Protein AF-A0A1V5ZPF4-F1 (afdb_monomer)

Mean predicted aligned error: 5.78 Å

InterPro domains:
  IPR002201 Glycosyl transferase, family 9 [PF01075] (219-352)
  IPR051199 Lipopolysaccharide/Lipooligosaccharide Heptosyltransferase [PTHR30160] (203-412)

Sequence (414 aa):
MGFINPGMEILKLPSLSQIRDFGLSIKNIKIVDTIDELRNIPPNIIIAESIKNFEFVVDYVEKVFLKKHGKYIMALGLYNQLRNNGKNLLLKPAQVKFKNIYKPYTGQDLDNKSLLVFRTGGIGDLLFIQPNLIYLKNKYPTCKIIFGCAKRYQSMVNQWDCVDEIISWPFQLNKMIEIDYHAIFEGVIERSAESKKVNAYHLFTRWLGLNLEDKYLIPKQSAEEISLSECSRVLKTLGLKENEFILLQPRASSQVRTPNFETVWKKIISDLMKDNIDVAIIDSPHASPQIKKYIEKYFPNDRVFNLSEYSKDLSFMISFAKLSGMCLSTDSSLIHIGASLEKKIFGIYGPFPGNIRLDTYPNCDWVDAKLHCGPCFLHGHKECFNATSKGYSKCYDYLDFELTHEKIKKLFEK

Organism: NCBI:txid1852826

Secondary structure (DSSP, 8-state):
--EE--S-----PPPHHHHHHTT--GGGGS-BSSHHHHHTS--SEEEEEESS-EEEEETTTEEEEE-TT-EEEEEHHHHHHHSEETTEE-EEE-SS-GGGT--B-SS---TT-EEEEE-S--HHHHHHHHHHHHHHHHH-TT-EEEEEE-GGGHHHHTT-TT-SEEEESSEEHHHHHH-SEEEE-TTTTTTBGGGGTS-HHHHHHHHTT----GGG--------HHHHHHHHHHHHHHTPPTTSEEEEE---SSGGGPPPIIIIIHHHHHHHHHTT-EEEE---GGGHHHHHHHHHHH--STTEEEGGGT--SHHHHHHHHHHSSEEEEESSHHHHHHHHTT-EEEEEESSS-SHHHHTT-TTEEEEE---TT------TTPPPTT-SSTT--GGGGG--HHHHHHHHHHHHH-

Structure (mmCIF, N/CA/C/O backbone):
data_AF-A0A1V5ZPF4-F1
#
_entry.id   AF-A0A1V5ZPF4-F1
#
loop_
_atom_site.group_PDB
_atom_site.id
_atom_site.type_symbol
_atom_site.label_atom_id
_atom_site.label_alt_id
_atom_site.label_comp_id
_atom_site.label_asym_id
_atom_site.label_entity_id
_atom_site.label_seq_id
_atom_site.pdbx_PDB_ins_code
_atom_site.Cartn_x
_atom_site.Cartn_y
_atom_site.Cartn_z
_atom_site.occupancy
_atom_site.B_iso_or_equiv
_atom_site.auth_seq_id
_atom_site.auth_comp_id
_atom_site.auth_asym_id
_atom_site.auth_atom_id
_atom_site.pdbx_PDB_model_num
ATOM 1 N N . MET A 1 1 ? 26.172 15.271 0.382 1.00 32.88 1 MET A N 1
ATOM 2 C CA . MET A 1 1 ? 25.206 14.160 0.244 1.00 32.88 1 MET A CA 1
ATOM 3 C C . MET A 1 1 ? 23.840 14.768 -0.009 1.00 32.88 1 MET A C 1
ATOM 5 O O . MET A 1 1 ? 23.430 15.610 0.777 1.00 32.88 1 MET A O 1
ATOM 9 N N . GLY A 1 2 ? 23.197 14.441 -1.131 1.00 37.44 2 GLY A N 1
ATOM 10 C CA . GLY A 1 2 ? 21.823 14.870 -1.402 1.00 37.44 2 GLY A CA 1
ATOM 11 C C . GLY A 1 2 ? 20.845 13.876 -0.781 1.00 37.44 2 GLY A C 1
ATOM 12 O O . GLY A 1 2 ? 20.992 12.673 -0.990 1.00 37.44 2 GLY A O 1
ATOM 13 N N . PHE A 1 3 ? 19.886 14.369 -0.002 1.00 33.19 3 PHE A N 1
ATOM 14 C CA . PHE A 1 3 ? 18.742 13.582 0.452 1.00 33.19 3 PHE A CA 1
ATOM 15 C C . PHE A 1 3 ? 17.679 13.616 -0.640 1.00 33.19 3 PHE A C 1
ATOM 17 O O . PHE A 1 3 ? 17.374 14.695 -1.148 1.00 33.19 3 PHE A O 1
ATOM 24 N N . ILE A 1 4 ? 17.132 12.462 -1.016 1.00 42.28 4 ILE A N 1
ATOM 25 C CA . ILE A 1 4 ? 16.080 12.385 -2.029 1.00 42.28 4 ILE A CA 1
ATOM 26 C C . ILE A 1 4 ? 14.867 11.726 -1.403 1.00 42.28 4 ILE A C 1
ATOM 28 O O . ILE A 1 4 ? 14.968 10.649 -0.814 1.00 42.28 4 ILE A O 1
ATOM 32 N N . ASN A 1 5 ? 13.727 12.401 -1.531 1.00 37.53 5 ASN A N 1
ATOM 33 C CA . ASN A 1 5 ? 12.423 11.864 -1.191 1.00 37.53 5 ASN A CA 1
ATOM 34 C C . ASN A 1 5 ? 11.795 11.278 -2.473 1.00 37.53 5 ASN A C 1
ATOM 36 O O . ASN A 1 5 ? 11.501 12.030 -3.401 1.00 37.53 5 ASN A O 1
ATOM 40 N N . PRO A 1 6 ? 11.612 9.953 -2.568 1.00 36.94 6 PRO A N 1
ATOM 41 C CA . PRO A 1 6 ? 10.933 9.281 -3.676 1.00 36.94 6 PRO A CA 1
ATOM 42 C C . PRO A 1 6 ? 9.410 9.393 -3.619 1.00 36.94 6 PRO A C 1
ATOM 44 O O . PRO A 1 6 ? 8.741 8.869 -4.509 1.00 36.94 6 PRO A O 1
ATOM 47 N N . GLY A 1 7 ? 8.834 10.047 -2.600 1.00 36.09 7 GLY A N 1
ATOM 48 C CA . GLY A 1 7 ? 7.449 10.494 -2.696 1.00 36.09 7 GLY A CA 1
ATOM 49 C C . GLY A 1 7 ? 7.337 11.329 -3.962 1.00 36.09 7 GLY A C 1
ATOM 50 O O . GLY A 1 7 ? 8.075 12.298 -4.081 1.00 36.09 7 GLY A O 1
ATOM 51 N N . MET A 1 8 ? 6.523 10.887 -4.931 1.00 36.34 8 MET A N 1
ATOM 52 C CA . MET A 1 8 ? 6.350 11.513 -6.245 1.00 36.34 8 MET A CA 1
ATOM 53 C C . MET A 1 8 ? 6.161 13.032 -6.104 1.00 36.34 8 MET A C 1
ATOM 55 O O . MET A 1 8 ? 5.038 13.539 -6.024 1.00 36.34 8 MET A O 1
ATOM 59 N N . GLU A 1 9 ? 7.268 13.773 -6.084 1.00 34.22 9 GLU A N 1
ATOM 60 C CA . GLU A 1 9 ? 7.285 15.186 -6.390 1.00 34.22 9 GLU A CA 1
ATOM 61 C C . GLU A 1 9 ? 6.692 15.296 -7.783 1.00 34.22 9 GLU A C 1
ATOM 63 O O . GLU A 1 9 ? 6.987 14.486 -8.669 1.00 34.22 9 GLU A O 1
ATOM 68 N N . ILE A 1 10 ? 5.809 16.274 -7.970 1.00 35.31 10 ILE A N 1
ATOM 69 C CA . ILE A 1 10 ? 5.289 16.606 -9.288 1.00 35.31 10 ILE A CA 1
ATOM 70 C C . ILE A 1 10 ? 6.510 16.800 -10.177 1.00 35.31 10 ILE A C 1
ATOM 72 O O . ILE A 1 10 ? 7.249 17.774 -10.029 1.00 35.31 10 ILE A O 1
ATOM 76 N N . LEU A 1 11 ? 6.729 15.822 -11.055 1.00 42.22 11 LEU A N 1
ATOM 77 C CA . LEU A 1 11 ? 7.770 15.821 -12.059 1.00 42.22 11 LEU A CA 1
ATOM 78 C C . LEU A 1 11 ? 7.786 17.207 -12.701 1.00 42.22 11 LEU A C 1
ATOM 80 O O . LEU A 1 11 ? 6.878 17.545 -13.464 1.00 42.22 11 LEU A O 1
ATOM 84 N N . LYS A 1 12 ? 8.834 18.003 -12.451 1.00 41.28 12 LYS A N 1
ATOM 85 C CA . LYS A 1 12 ? 9.257 18.950 -13.479 1.00 41.28 12 LYS A CA 1
ATOM 86 C C . LYS A 1 12 ? 9.585 18.074 -14.675 1.00 41.28 12 LYS A C 1
ATOM 88 O O . LYS A 1 12 ? 10.602 17.378 -14.679 1.00 41.28 12 LYS A O 1
ATOM 93 N N . LEU A 1 13 ? 8.651 18.023 -15.623 1.00 50.34 13 LEU A N 1
ATOM 94 C CA . LEU A 1 13 ? 8.821 17.265 -16.849 1.00 50.34 13 LEU A CA 1
ATOM 95 C C . LEU A 1 13 ? 10.164 17.688 -17.460 1.00 50.34 13 LEU A C 1
ATOM 97 O O . LEU A 1 13 ? 10.446 18.891 -17.512 1.00 50.34 13 LEU A O 1
ATOM 101 N N . PRO A 1 14 ? 11.019 16.733 -17.867 1.00 53.81 14 PRO A N 1
ATOM 102 C CA . PRO A 1 14 ? 12.260 17.086 -18.532 1.00 53.81 14 PRO A CA 1
ATOM 103 C C . PRO A 1 14 ? 11.947 17.939 -19.766 1.00 53.81 14 PRO A C 1
ATOM 105 O O . PRO A 1 14 ? 10.860 17.840 -20.342 1.00 53.81 14 PRO A O 1
ATOM 108 N N . SER A 1 15 ? 12.889 18.786 -20.183 1.00 56.62 15 SER A N 1
ATOM 109 C CA . SER A 1 15 ? 12.700 19.570 -21.404 1.00 56.62 15 SER A CA 1
ATOM 110 C C . SER A 1 15 ? 12.438 18.643 -22.598 1.00 56.62 15 SER A C 1
ATOM 112 O O . SER A 1 15 ? 12.844 17.479 -22.621 1.00 56.62 15 SER A O 1
ATOM 114 N N . LEU A 1 16 ? 11.774 19.164 -23.630 1.00 55.38 16 LEU A N 1
ATOM 115 C CA . LEU A 1 16 ? 11.420 18.381 -24.818 1.00 55.38 16 LEU A CA 1
ATOM 116 C C . LEU A 1 16 ? 12.629 17.741 -25.512 1.00 55.38 16 LEU A C 1
ATOM 118 O O . LEU A 1 16 ? 12.504 16.651 -26.066 1.00 55.38 16 LEU A O 1
ATOM 122 N N . SER A 1 17 ? 13.792 18.394 -25.457 1.00 57.31 17 SER A N 1
ATOM 123 C CA . SER A 1 17 ? 15.059 17.826 -25.926 1.00 57.31 17 SER A CA 1
ATOM 124 C C . SER A 1 17 ? 15.503 16.631 -25.076 1.00 57.31 17 SER A C 1
ATOM 126 O O . SER A 1 17 ? 15.815 15.582 -25.623 1.00 57.31 17 SER A O 1
ATOM 128 N N . GLN A 1 18 ? 15.416 16.738 -23.749 1.00 65.75 18 GLN A N 1
ATOM 129 C CA . GLN A 1 18 ? 15.860 15.710 -22.799 1.00 65.75 18 GLN A CA 1
ATOM 130 C C . GLN A 1 18 ? 15.049 14.412 -22.891 1.00 65.75 18 GLN A C 1
ATOM 132 O O . GLN A 1 18 ? 15.586 13.326 -22.705 1.00 65.75 18 GLN A O 1
ATOM 137 N N . ILE A 1 19 ? 13.751 14.502 -23.191 1.00 70.31 19 ILE A N 1
ATOM 138 C CA . ILE A 1 19 ? 12.887 13.324 -23.363 1.00 70.31 19 ILE A CA 1
ATOM 139 C C . ILE A 1 19 ? 13.292 12.542 -24.631 1.00 70.31 19 ILE A C 1
ATOM 141 O O . ILE A 1 19 ? 13.290 11.308 -24.632 1.00 70.31 19 ILE A O 1
ATOM 145 N N . ARG A 1 20 ? 13.705 13.243 -25.698 1.00 71.69 20 ARG A N 1
ATOM 146 C CA . ARG A 1 20 ? 14.120 12.619 -26.968 1.00 71.69 20 ARG A CA 1
ATOM 147 C C . ARG A 1 20 ? 15.411 11.818 -26.842 1.00 71.69 20 ARG A C 1
ATOM 149 O O . ARG A 1 20 ? 15.529 10.790 -27.509 1.00 71.69 20 ARG A O 1
ATOM 156 N N . ASP A 1 21 ? 16.328 12.226 -25.967 1.00 76.25 21 ASP A N 1
ATOM 157 C CA . ASP A 1 21 ? 17.600 11.520 -25.757 1.00 76.25 21 ASP A CA 1
ATOM 158 C C . ASP A 1 21 ? 17.391 10.096 -25.217 1.00 76.25 21 ASP A C 1
ATOM 160 O O . ASP A 1 21 ? 18.138 9.176 -25.546 1.00 76.25 21 ASP A O 1
ATOM 164 N N . PHE A 1 22 ? 16.302 9.872 -24.478 1.00 76.31 22 PHE A N 1
ATOM 165 C CA . PHE A 1 22 ? 15.875 8.543 -24.028 1.00 76.31 22 PHE A CA 1
ATOM 166 C C . PHE A 1 22 ? 15.063 7.761 -25.070 1.00 76.31 22 PHE A C 1
ATOM 168 O O . PHE A 1 22 ? 14.653 6.625 -24.828 1.00 76.31 22 PHE A O 1
ATOM 175 N N . GLY A 1 23 ? 14.810 8.351 -26.240 1.00 69.62 23 GLY A N 1
ATOM 176 C CA . GLY A 1 23 ? 13.906 7.801 -27.246 1.00 69.62 23 GLY A CA 1
ATOM 177 C C . GLY A 1 23 ? 12.429 7.888 -26.864 1.00 69.62 23 GLY A C 1
ATOM 178 O O . GLY A 1 23 ? 11.636 7.112 -27.399 1.00 69.62 23 GLY A O 1
ATOM 179 N N . LEU A 1 24 ? 12.073 8.799 -25.955 1.00 75.56 24 LEU A N 1
ATOM 180 C CA . LEU A 1 24 ? 10.700 9.091 -25.555 1.00 75.56 24 LEU A CA 1
ATOM 181 C C . LEU A 1 24 ? 10.166 10.321 -26.321 1.00 75.56 24 LEU A C 1
ATOM 183 O O . LEU A 1 24 ? 10.915 11.100 -26.915 1.00 75.56 24 LEU A O 1
ATOM 187 N N . SER A 1 25 ? 8.852 10.527 -26.281 1.00 70.38 25 SER A N 1
ATOM 188 C CA . SER A 1 25 ? 8.152 11.705 -26.809 1.00 70.38 25 SER A CA 1
ATOM 189 C C . SER A 1 25 ? 7.155 12.259 -25.785 1.00 70.38 25 SER A C 1
ATOM 191 O O . SER A 1 25 ? 6.787 11.571 -24.838 1.00 70.38 25 SER A O 1
ATOM 193 N N . ILE A 1 26 ? 6.651 13.482 -25.999 1.00 66.38 26 ILE A N 1
ATOM 194 C CA . ILE A 1 26 ? 5.609 14.093 -25.144 1.00 66.38 26 ILE A CA 1
ATOM 195 C C . ILE A 1 26 ? 4.373 13.198 -25.052 1.00 66.38 26 ILE A C 1
ATOM 197 O O . ILE A 1 26 ? 3.787 13.060 -23.981 1.00 66.38 26 ILE A O 1
ATOM 201 N N . LYS A 1 27 ? 3.984 12.568 -26.171 1.00 64.06 27 LYS A N 1
ATOM 202 C CA . LYS A 1 27 ? 2.855 11.630 -26.207 1.00 64.06 27 LYS A CA 1
ATOM 203 C C . LYS A 1 27 ? 3.066 10.475 -25.226 1.00 64.06 27 LYS A C 1
ATOM 205 O O . LYS A 1 27 ? 2.100 9.996 -24.652 1.00 64.06 27 LYS A O 1
ATOM 210 N N . ASN A 1 28 ? 4.319 10.091 -24.966 1.00 67.38 28 ASN A N 1
ATOM 211 C CA . ASN A 1 28 ? 4.641 8.999 -24.057 1.00 67.38 28 ASN A CA 1
ATOM 212 C C . ASN A 1 28 ? 4.529 9.347 -22.571 1.00 67.38 28 ASN A C 1
ATOM 214 O O . ASN A 1 28 ? 4.689 8.444 -21.763 1.00 67.38 28 ASN A O 1
ATOM 218 N N . ILE A 1 29 ? 4.248 10.603 -22.211 1.00 68.69 29 ILE A N 1
ATOM 219 C CA . ILE A 1 29 ? 4.127 11.047 -20.811 1.00 68.69 29 ILE A CA 1
ATOM 220 C C . ILE A 1 29 ? 2.688 11.486 -20.481 1.00 68.69 29 ILE A C 1
ATOM 222 O O . ILE A 1 29 ? 2.367 11.778 -19.332 1.00 68.69 29 ILE A O 1
ATOM 226 N N . LYS A 1 30 ? 1.788 11.512 -21.473 1.00 76.19 30 LYS A N 1
ATOM 227 C CA . LYS A 1 30 ? 0.388 11.891 -21.262 1.00 76.19 30 LYS A CA 1
ATOM 228 C C . LYS A 1 30 ? -0.380 10.824 -20.473 1.00 76.19 30 LYS A C 1
ATOM 230 O O . LYS A 1 30 ? -0.005 9.645 -20.464 1.00 76.19 30 LYS A O 1
ATOM 235 N N . ILE A 1 31 ? -1.444 11.293 -19.822 1.00 82.25 31 ILE A N 1
ATOM 236 C CA . ILE A 1 31 ? -2.543 10.461 -19.328 1.00 82.25 31 ILE A CA 1
ATOM 237 C C . ILE A 1 31 ? -3.305 9.954 -20.557 1.00 82.25 31 ILE A C 1
ATOM 239 O O . ILE A 1 31 ? -3.541 10.732 -21.484 1.00 82.25 31 ILE A O 1
ATOM 243 N N . VAL A 1 32 ? -3.630 8.668 -20.562 1.00 88.56 32 VAL A N 1
ATOM 244 C CA . VAL A 1 32 ? -4.447 7.986 -21.573 1.00 88.56 32 VAL A CA 1
ATOM 245 C C . VAL A 1 32 ? -5.807 7.620 -20.994 1.00 88.56 32 VAL A C 1
ATOM 247 O O . VAL A 1 32 ? -5.974 7.628 -19.770 1.00 88.56 32 VAL A O 1
ATOM 250 N N . ASP A 1 33 ? -6.769 7.290 -21.850 1.00 90.75 33 ASP A N 1
ATOM 251 C CA . ASP A 1 33 ? -8.116 6.965 -21.384 1.00 90.75 33 ASP A CA 1
ATOM 252 C C . ASP A 1 33 ? -8.175 5.554 -20.789 1.00 90.75 33 ASP A C 1
ATOM 254 O O . ASP A 1 33 ? -8.732 5.372 -19.704 1.00 90.75 33 ASP A O 1
ATOM 258 N N . THR A 1 34 ? -7.520 4.584 -21.435 1.00 93.06 34 THR A N 1
ATOM 259 C CA . THR A 1 34 ? -7.539 3.156 -21.066 1.00 93.06 34 THR A CA 1
ATOM 260 C C . THR A 1 34 ? -6.143 2.589 -20.806 1.00 93.06 34 THR A C 1
ATOM 262 O O . THR A 1 34 ? -5.134 3.110 -21.289 1.00 93.06 34 THR A O 1
ATOM 265 N N . ILE A 1 35 ? -6.047 1.495 -20.044 1.00 92.12 35 ILE A N 1
ATOM 266 C CA . ILE A 1 35 ? -4.755 0.800 -19.865 1.00 92.12 35 ILE A CA 1
ATOM 267 C C . ILE A 1 35 ? -4.247 0.137 -21.157 1.00 92.12 35 ILE A C 1
ATOM 269 O O . ILE A 1 35 ? -3.043 -0.053 -21.312 1.00 92.12 35 ILE A O 1
ATOM 273 N N . ASP A 1 36 ? -5.123 -0.176 -22.112 1.00 90.56 36 ASP A N 1
ATOM 274 C CA . ASP A 1 36 ? -4.720 -0.794 -23.380 1.00 90.56 36 ASP A CA 1
ATOM 275 C C . ASP A 1 36 ? -3.995 0.200 -24.296 1.00 90.56 36 ASP A C 1
ATOM 277 O O . ASP A 1 36 ? -2.998 -0.148 -24.932 1.00 90.56 36 ASP A O 1
ATOM 281 N N . GLU A 1 37 ? -4.390 1.475 -24.279 1.00 90.38 37 GLU A N 1
ATOM 282 C CA . GLU A 1 37 ? -3.603 2.551 -24.892 1.00 90.38 37 GLU A CA 1
ATOM 283 C C . GLU A 1 37 ? -2.222 2.690 -24.241 1.00 90.38 37 GLU A C 1
ATOM 285 O O . GLU A 1 37 ? -1.225 2.917 -24.935 1.00 90.38 37 GLU A O 1
ATOM 290 N N . LEU A 1 38 ? -2.144 2.514 -22.915 1.00 87.62 38 LEU A N 1
ATOM 291 C CA . LEU A 1 38 ? -0.888 2.606 -22.172 1.00 87.62 38 LEU A CA 1
ATOM 292 C C . LEU A 1 38 ? 0.111 1.520 -22.597 1.00 87.62 38 LEU A C 1
ATOM 294 O O . LEU A 1 38 ? 1.307 1.794 -22.612 1.00 87.62 38 LEU A O 1
ATOM 298 N N . ARG A 1 39 ? -0.343 0.327 -23.011 1.00 85.94 39 ARG A N 1
ATOM 299 C CA . ARG A 1 39 ? 0.540 -0.758 -23.501 1.00 85.94 39 ARG A CA 1
ATOM 300 C C . ARG A 1 39 ? 1.386 -0.337 -24.702 1.00 85.94 39 ARG A C 1
ATOM 302 O O . ARG A 1 39 ? 2.510 -0.805 -24.864 1.00 85.94 39 ARG A O 1
ATOM 309 N N . ASN A 1 40 ? 0.868 0.576 -25.520 1.00 83.06 40 ASN A N 1
ATOM 310 C CA . ASN A 1 40 ? 1.558 1.100 -26.698 1.00 83.06 40 ASN A CA 1
ATOM 311 C C . ASN A 1 40 ? 2.529 2.247 -26.364 1.00 83.06 40 ASN A C 1
ATOM 313 O O . ASN A 1 40 ? 3.135 2.849 -27.255 1.00 83.06 40 ASN A O 1
ATOM 317 N N . ILE A 1 41 ? 2.682 2.578 -25.079 1.00 80.06 41 ILE A N 1
ATOM 318 C CA . ILE A 1 41 ? 3.481 3.691 -24.588 1.00 80.06 41 ILE A CA 1
ATOM 319 C C . ILE A 1 41 ? 4.511 3.171 -23.571 1.00 80.06 41 ILE A C 1
ATOM 321 O O . ILE A 1 41 ? 4.156 2.479 -22.623 1.00 80.06 41 ILE A O 1
ATOM 325 N N . PRO A 1 42 ? 5.804 3.520 -23.700 1.00 69.31 42 PRO A N 1
ATOM 326 C CA . PRO A 1 42 ? 6.808 3.112 -22.729 1.00 69.31 42 PRO A CA 1
ATOM 327 C C . PRO A 1 42 ? 6.502 3.646 -21.310 1.00 69.31 42 PRO A C 1
ATOM 329 O O . PRO A 1 42 ? 6.057 4.792 -21.156 1.00 69.31 42 PRO A O 1
ATOM 332 N N . PRO A 1 43 ? 6.805 2.859 -20.262 1.00 71.00 43 PRO A N 1
ATOM 333 C CA . PRO A 1 43 ? 6.359 3.083 -18.881 1.00 71.00 43 PRO A CA 1
ATOM 334 C C . PRO A 1 43 ? 7.096 4.205 -18.114 1.00 71.00 43 PRO A C 1
ATOM 336 O O . PRO A 1 43 ? 7.315 4.097 -16.920 1.00 71.00 43 PRO A O 1
ATOM 339 N N . ASN A 1 44 ? 7.523 5.301 -18.755 1.00 81.62 44 ASN A N 1
ATOM 340 C CA . ASN A 1 44 ? 8.385 6.334 -18.133 1.00 81.62 44 ASN A CA 1
ATOM 341 C C . ASN A 1 44 ? 9.663 5.774 -17.463 1.00 81.62 44 ASN A C 1
ATOM 343 O O . ASN A 1 44 ? 10.265 6.423 -16.604 1.00 81.62 44 ASN A O 1
ATOM 347 N N . ILE A 1 45 ? 10.106 4.591 -17.888 1.00 87.81 45 ILE A N 1
ATOM 348 C CA . ILE A 1 45 ? 11.355 3.964 -17.464 1.00 87.81 45 ILE A CA 1
ATOM 349 C C . ILE A 1 45 ? 12.430 4.243 -18.508 1.00 87.81 45 ILE A C 1
ATOM 351 O O . ILE A 1 45 ? 12.180 4.191 -19.716 1.00 87.81 45 ILE A O 1
ATOM 355 N N . ILE A 1 46 ? 13.632 4.555 -18.033 1.00 90.88 46 ILE A N 1
ATOM 356 C CA . ILE A 1 46 ? 14.779 4.902 -18.866 1.00 90.88 46 ILE A CA 1
ATOM 357 C C . ILE A 1 46 ? 16.015 4.086 -18.493 1.00 90.88 46 ILE A C 1
ATOM 359 O O . ILE A 1 46 ? 16.054 3.404 -17.468 1.00 90.88 46 ILE A O 1
ATOM 363 N N . ILE A 1 47 ? 17.043 4.191 -19.338 1.00 94.12 47 ILE A N 1
ATOM 364 C CA . ILE A 1 47 ? 18.381 3.666 -19.069 1.00 94.12 47 ILE A CA 1
ATOM 365 C C . ILE A 1 47 ? 19.331 4.855 -18.934 1.00 94.12 47 ILE A C 1
ATOM 367 O O . ILE A 1 47 ? 19.505 5.626 -19.881 1.00 94.12 47 ILE A O 1
ATOM 371 N N . ALA A 1 48 ? 19.941 5.001 -17.762 1.00 94.81 48 ALA A N 1
ATOM 372 C CA . ALA A 1 48 ? 20.932 6.036 -17.490 1.00 94.81 48 ALA A CA 1
ATOM 373 C C . ALA A 1 48 ? 22.323 5.419 -17.325 1.00 94.81 48 ALA A C 1
ATOM 375 O O . ALA A 1 48 ? 22.480 4.379 -16.687 1.00 94.81 48 ALA A O 1
ATOM 376 N N . GLU A 1 49 ? 23.340 6.072 -17.881 1.00 96.38 49 GLU A N 1
ATOM 377 C CA . GLU A 1 49 ? 24.745 5.757 -17.636 1.00 96.38 49 GLU A CA 1
ATOM 378 C C . GLU A 1 49 ? 25.310 6.734 -16.606 1.00 96.38 49 GLU A C 1
ATOM 380 O O . GLU A 1 49 ? 25.177 7.955 -16.742 1.00 96.38 49 GLU A O 1
ATOM 385 N N . SER A 1 50 ? 25.972 6.196 -15.586 1.00 95.88 50 SER A N 1
ATOM 386 C CA . SER A 1 50 ? 26.663 7.016 -14.601 1.00 95.88 50 SER A CA 1
ATOM 387 C C . SER A 1 50 ? 27.988 7.545 -15.143 1.00 95.88 50 SER A C 1
ATOM 389 O O . SER A 1 50 ? 28.823 6.789 -15.636 1.00 95.88 50 SER A O 1
ATOM 391 N N . ILE A 1 51 ? 28.225 8.847 -15.011 1.00 95.31 51 ILE A N 1
ATOM 392 C CA . ILE A 1 51 ? 29.453 9.507 -15.485 1.00 95.31 51 ILE A CA 1
ATOM 393 C C . ILE A 1 51 ? 30.561 9.450 -14.425 1.00 95.31 51 ILE A C 1
ATOM 395 O O . ILE A 1 51 ? 31.747 9.567 -14.744 1.00 95.31 51 ILE A O 1
ATOM 399 N N . LYS A 1 52 ? 30.191 9.264 -13.154 1.00 93.00 52 LYS A N 1
ATOM 400 C CA . LYS A 1 52 ? 31.097 9.232 -11.996 1.00 93.00 52 LYS A CA 1
ATOM 401 C C . LYS A 1 52 ? 30.642 8.169 -10.994 1.00 93.00 52 LYS A C 1
ATOM 403 O O . LYS A 1 52 ? 29.518 7.690 -11.063 1.00 93.00 52 LYS A O 1
ATOM 408 N N . ASN A 1 53 ? 31.508 7.802 -10.055 1.00 94.00 53 ASN A N 1
ATOM 409 C CA . ASN A 1 53 ? 31.055 7.076 -8.871 1.00 94.00 53 ASN A CA 1
ATOM 410 C C . ASN A 1 53 ? 30.299 8.061 -7.982 1.00 94.00 53 ASN A C 1
ATOM 412 O O . ASN A 1 53 ? 30.833 9.134 -7.694 1.00 94.00 53 ASN A O 1
ATOM 416 N N . PHE A 1 54 ? 29.087 7.723 -7.558 1.00 92.75 54 PHE A N 1
ATOM 417 C CA . PHE A 1 54 ? 28.382 8.521 -6.563 1.00 92.75 54 PHE A CA 1
ATOM 418 C C . PHE A 1 54 ? 27.391 7.678 -5.772 1.00 92.75 54 PHE A C 1
ATOM 420 O O . PHE A 1 54 ? 26.957 6.614 -6.210 1.00 92.75 54 PHE A O 1
ATOM 427 N N . GLU A 1 55 ? 27.034 8.190 -4.602 1.00 91.19 55 GLU A N 1
ATOM 428 C CA . GLU A 1 55 ? 25.991 7.635 -3.756 1.00 91.19 55 GLU A CA 1
ATOM 429 C C . GLU A 1 55 ? 24.871 8.649 -3.544 1.00 91.19 55 GLU A C 1
ATOM 431 O O . GLU A 1 55 ? 25.085 9.866 -3.583 1.00 91.19 55 GLU A O 1
ATOM 436 N N . PHE A 1 56 ? 23.673 8.136 -3.304 1.00 88.25 56 PHE A N 1
ATOM 437 C CA . PHE A 1 56 ? 22.511 8.922 -2.922 1.00 88.25 56 PHE A CA 1
ATOM 438 C C . PHE A 1 56 ? 21.673 8.148 -1.910 1.00 88.25 56 PHE A C 1
ATOM 440 O O . PHE A 1 56 ? 21.784 6.926 -1.804 1.00 88.25 56 PHE A O 1
ATOM 447 N N . VAL A 1 57 ? 20.856 8.872 -1.147 1.00 81.88 57 VAL A N 1
ATOM 448 C CA . VAL A 1 57 ? 19.953 8.268 -0.167 1.00 81.88 57 VAL A CA 1
ATOM 449 C C . VAL A 1 57 ? 18.547 8.223 -0.745 1.00 81.88 57 VAL A C 1
ATOM 451 O O . VAL A 1 57 ? 18.007 9.262 -1.124 1.00 81.88 57 VAL A O 1
ATOM 454 N N . VAL A 1 58 ? 17.965 7.030 -0.783 1.00 73.56 58 VAL A N 1
ATOM 455 C CA . VAL A 1 58 ? 16.567 6.771 -1.128 1.00 73.56 58 VAL A CA 1
ATOM 456 C C . VAL A 1 58 ? 15.779 6.637 0.171 1.00 73.56 58 VAL A C 1
ATOM 458 O O . VAL A 1 58 ? 16.187 5.921 1.088 1.00 73.56 58 VAL A O 1
ATOM 461 N N . ASP A 1 59 ? 14.655 7.350 0.263 1.00 65.25 59 ASP A N 1
ATOM 462 C CA . ASP A 1 59 ? 13.703 7.236 1.376 1.00 65.25 59 ASP A CA 1
ATOM 463 C C . ASP A 1 59 ? 14.303 7.512 2.765 1.00 65.25 59 ASP A C 1
ATOM 465 O O . ASP A 1 59 ? 13.849 6.945 3.752 1.00 65.25 59 ASP A O 1
ATOM 469 N N . TYR A 1 60 ? 15.325 8.370 2.852 1.00 66.38 60 TYR A N 1
ATOM 470 C CA . TYR A 1 60 ? 16.053 8.719 4.088 1.00 66.38 60 TYR A CA 1
ATOM 471 C C . TYR A 1 60 ? 16.803 7.565 4.779 1.00 66.38 60 TYR A C 1
ATOM 473 O O . TYR A 1 60 ? 17.435 7.796 5.807 1.00 66.38 60 TYR A O 1
ATOM 481 N N . VAL A 1 61 ? 16.778 6.350 4.219 1.00 66.62 61 VAL A N 1
ATOM 482 C CA . VAL A 1 61 ? 17.284 5.142 4.893 1.00 66.62 61 VAL A CA 1
ATOM 483 C C . VAL A 1 61 ? 18.273 4.362 4.026 1.00 66.62 61 VAL A C 1
ATOM 485 O O . VAL A 1 61 ? 19.280 3.864 4.530 1.00 66.62 61 VAL A O 1
ATOM 488 N N . GLU A 1 62 ? 18.039 4.253 2.718 1.00 77.69 62 GLU A N 1
ATOM 489 C CA . GLU A 1 62 ? 18.845 3.394 1.849 1.00 77.69 62 GLU A CA 1
ATOM 490 C C . GLU A 1 62 ? 19.926 4.194 1.125 1.00 77.69 62 GLU A C 1
ATOM 492 O O . GLU A 1 62 ? 19.628 5.056 0.304 1.00 77.69 62 GLU A O 1
ATOM 497 N N . LYS A 1 63 ? 21.199 3.876 1.380 1.00 85.75 63 LYS A N 1
ATOM 498 C CA . LYS A 1 63 ? 22.306 4.359 0.549 1.00 85.75 63 LYS A CA 1
ATOM 499 C C . LYS A 1 63 ? 22.422 3.493 -0.701 1.00 85.75 63 LYS A C 1
ATOM 501 O O . LYS A 1 63 ? 22.708 2.302 -0.600 1.00 85.75 63 LYS A O 1
ATOM 506 N N . VAL A 1 64 ? 22.254 4.107 -1.865 1.00 87.94 64 VAL A N 1
ATOM 507 C CA . VAL A 1 64 ? 22.434 3.468 -3.171 1.00 87.94 64 VAL A CA 1
ATOM 508 C C . VAL A 1 64 ? 23.704 4.005 -3.814 1.00 87.94 64 VAL A C 1
ATOM 510 O O . VAL A 1 64 ? 23.901 5.217 -3.894 1.00 87.94 64 VAL A O 1
ATOM 513 N N . PHE A 1 65 ? 24.558 3.103 -4.299 1.00 91.69 65 PHE A N 1
ATOM 514 C CA . PHE A 1 65 ? 25.823 3.444 -4.946 1.00 91.69 65 PHE A CA 1
ATOM 515 C C . PHE A 1 65 ? 25.789 3.122 -6.441 1.00 91.69 65 PHE A C 1
ATOM 517 O O . PHE A 1 65 ? 25.566 1.973 -6.828 1.00 91.69 65 PHE A O 1
ATOM 524 N N . LEU A 1 66 ? 26.073 4.118 -7.284 1.00 94.25 66 LEU A N 1
ATOM 525 C CA . LEU A 1 66 ? 26.210 3.943 -8.729 1.00 94.25 66 LEU A CA 1
ATOM 526 C C . LEU A 1 66 ? 27.676 4.061 -9.143 1.00 94.25 66 LEU A C 1
ATOM 528 O O . LEU A 1 66 ? 28.318 5.100 -8.983 1.00 94.25 66 LEU A O 1
ATOM 532 N N . LYS A 1 67 ? 28.191 2.982 -9.737 1.00 95.56 67 LYS A N 1
ATOM 533 C CA . LYS A 1 67 ? 29.525 2.914 -10.345 1.00 95.56 67 LYS A CA 1
ATOM 534 C C . LYS A 1 67 ? 29.595 3.721 -11.638 1.00 95.56 67 LYS A C 1
ATOM 536 O O . LYS A 1 67 ? 28.688 3.636 -12.468 1.00 95.56 67 LYS A O 1
ATOM 541 N N . LYS A 1 68 ? 30.712 4.423 -11.835 1.00 96.06 68 LYS A N 1
ATOM 542 C CA . LYS A 1 68 ? 31.114 5.087 -13.079 1.00 96.06 68 LYS A CA 1
ATOM 543 C C . LYS A 1 68 ? 31.011 4.110 -14.252 1.00 96.06 68 LYS A C 1
ATOM 545 O O . LYS A 1 68 ? 31.416 2.960 -14.127 1.00 96.06 68 LYS A O 1
ATOM 550 N N . HIS A 1 69 ? 30.469 4.576 -15.374 1.00 95.25 69 HIS A N 1
ATOM 551 C CA . HIS A 1 69 ? 30.158 3.798 -16.580 1.00 95.25 69 HIS A CA 1
ATOM 552 C C . HIS A 1 69 ? 29.124 2.675 -16.393 1.00 95.25 69 HIS A C 1
ATOM 554 O O . HIS A 1 69 ? 28.778 1.994 -17.358 1.00 95.25 69 HIS A O 1
ATOM 560 N N . GLY A 1 70 ? 28.576 2.499 -15.186 1.00 96.50 70 GLY A N 1
ATOM 561 C CA . GLY A 1 70 ? 27.457 1.598 -14.951 1.00 96.50 70 GLY A CA 1
ATOM 562 C C . GLY A 1 70 ? 26.194 2.105 -15.644 1.00 96.50 70 GLY A C 1
ATOM 563 O O . GLY A 1 70 ? 25.924 3.309 -15.650 1.00 96.50 70 GLY A O 1
ATOM 564 N N . LYS A 1 71 ? 25.422 1.179 -16.218 1.00 97.06 71 LYS A N 1
ATOM 565 C CA . LYS A 1 71 ? 24.133 1.447 -16.866 1.00 97.06 71 LYS A CA 1
ATOM 566 C C . LYS A 1 71 ? 23.015 0.910 -15.984 1.00 97.06 71 LYS A C 1
ATOM 568 O O . LYS A 1 71 ? 23.051 -0.259 -15.600 1.00 97.06 71 LYS A O 1
ATOM 573 N N . TYR A 1 72 ? 22.034 1.751 -15.690 1.00 95.31 72 TYR A N 1
ATOM 574 C CA . TYR A 1 72 ? 20.994 1.467 -14.709 1.00 95.31 72 TYR A CA 1
ATOM 575 C C . TYR A 1 72 ? 19.604 1.717 -15.287 1.00 95.31 72 TYR A C 1
ATOM 577 O O . TYR A 1 72 ? 19.385 2.719 -15.973 1.00 95.31 72 TYR A O 1
ATOM 585 N N . ILE A 1 73 ? 18.677 0.813 -14.976 1.00 93.38 73 ILE A N 1
ATOM 586 C CA . ILE A 1 73 ? 17.244 0.975 -15.210 1.00 93.38 73 ILE A CA 1
ATOM 587 C C . ILE A 1 73 ? 16.666 1.810 -14.065 1.00 93.38 73 ILE A C 1
ATOM 589 O O . ILE A 1 73 ? 16.873 1.487 -12.893 1.00 93.38 73 ILE A O 1
ATOM 593 N N . MET A 1 74 ? 15.955 2.891 -14.389 1.00 90.06 74 MET A N 1
ATOM 594 C CA . MET A 1 74 ? 15.316 3.753 -13.389 1.00 90.06 74 MET A CA 1
ATOM 595 C C . MET A 1 74 ? 14.101 4.494 -13.946 1.00 90.06 74 MET A C 1
ATOM 597 O O . MET A 1 74 ? 13.992 4.712 -15.154 1.00 90.06 74 MET A O 1
ATOM 601 N N . ALA A 1 75 ? 13.209 4.928 -13.056 1.00 87.00 75 ALA A N 1
ATOM 602 C CA . ALA A 1 75 ? 12.128 5.839 -13.408 1.00 87.00 75 ALA A CA 1
ATOM 603 C C . ALA A 1 75 ? 12.678 7.212 -13.831 1.00 87.00 75 ALA A C 1
ATOM 605 O O . ALA A 1 75 ? 13.650 7.720 -13.262 1.00 87.00 75 ALA A O 1
ATOM 606 N N . LEU A 1 76 ? 12.020 7.848 -14.803 1.00 84.00 76 LEU A N 1
ATOM 607 C CA . LEU A 1 76 ? 12.398 9.167 -15.320 1.00 84.00 76 LEU A CA 1
ATOM 608 C C . LEU A 1 76 ? 12.434 10.247 -14.223 1.00 84.00 76 LEU A C 1
ATOM 610 O O . LEU A 1 76 ? 13.264 11.156 -14.276 1.00 84.00 76 LEU A O 1
ATOM 614 N N . GLY A 1 77 ? 11.564 10.139 -13.214 1.00 79.69 77 GLY A N 1
ATOM 615 C CA . GLY A 1 77 ? 11.556 11.043 -12.059 1.00 79.69 77 GLY A CA 1
ATOM 616 C C . GLY A 1 77 ? 12.836 10.978 -11.244 1.00 79.69 77 GLY A C 1
ATOM 617 O O . GLY A 1 77 ? 13.455 12.016 -11.010 1.00 79.69 77 GLY A O 1
ATOM 618 N N . LEU A 1 78 ? 13.291 9.765 -10.919 1.00 83.38 78 LEU A N 1
ATOM 619 C CA . LEU A 1 78 ? 14.546 9.578 -10.198 1.00 83.38 78 LEU A CA 1
ATOM 620 C C . LEU A 1 78 ? 15.734 10.103 -11.014 1.00 83.38 78 LEU A C 1
ATOM 622 O O . LEU A 1 78 ? 16.593 10.798 -10.474 1.00 83.38 78 LEU A O 1
ATOM 626 N N . TYR A 1 79 ? 15.767 9.841 -12.325 1.00 88.31 79 TYR A N 1
ATOM 627 C CA . TYR A 1 79 ? 16.804 10.401 -13.194 1.00 88.31 79 TYR A CA 1
ATOM 628 C C . TYR A 1 79 ? 16.856 11.930 -13.107 1.00 88.31 79 TYR A C 1
ATOM 630 O O . TYR A 1 79 ? 17.932 12.506 -12.966 1.00 88.31 79 TYR A O 1
ATOM 638 N N . ASN A 1 80 ? 15.704 12.603 -13.163 1.00 84.19 80 ASN A N 1
ATOM 639 C CA . ASN A 1 80 ? 15.655 14.063 -13.097 1.00 84.19 80 ASN A CA 1
ATOM 640 C C . ASN A 1 80 ? 16.162 14.617 -11.764 1.00 84.19 80 ASN A C 1
ATOM 642 O O . ASN A 1 80 ? 16.812 15.662 -11.769 1.00 84.19 80 ASN A O 1
ATOM 646 N N . GLN A 1 81 ? 15.897 13.918 -10.661 1.00 83.25 81 GLN A N 1
ATOM 647 C CA . GLN A 1 81 ? 16.402 14.281 -9.338 1.00 83.25 81 GLN A CA 1
ATOM 648 C C . GLN A 1 81 ? 17.918 14.052 -9.221 1.00 83.25 81 G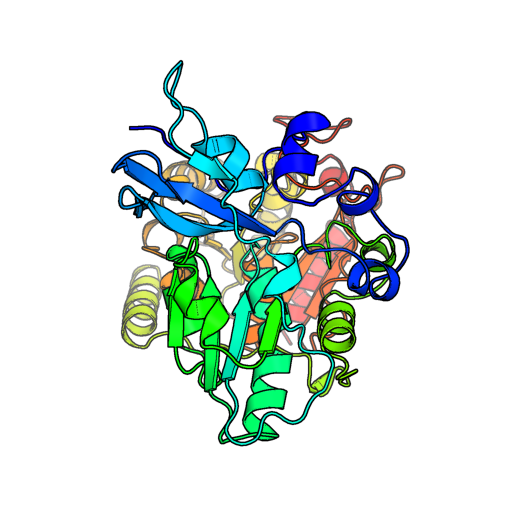LN A C 1
ATOM 650 O O . GLN A 1 81 ? 18.616 14.854 -8.608 1.00 83.25 81 GLN A O 1
ATOM 655 N N . LEU A 1 82 ? 18.445 12.988 -9.839 1.00 87.44 82 LEU A N 1
ATOM 656 C CA . LEU A 1 82 ? 19.842 12.568 -9.686 1.00 87.44 82 LEU A CA 1
ATOM 657 C C . LEU A 1 82 ? 20.819 13.131 -10.712 1.00 87.44 82 LEU A C 1
ATOM 659 O O . LEU A 1 82 ? 22.020 13.172 -10.448 1.00 87.44 82 LEU A O 1
ATOM 663 N N . ARG A 1 83 ? 20.350 13.509 -1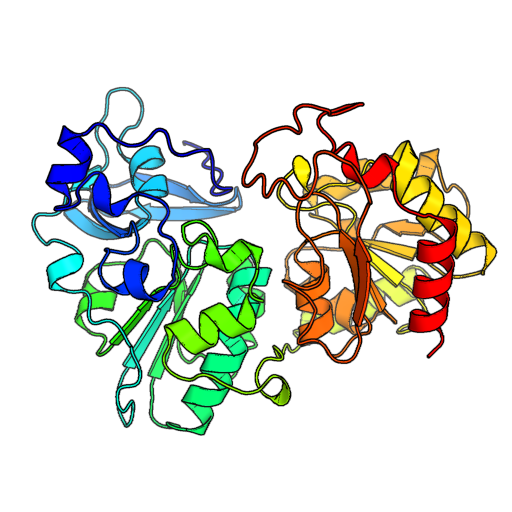1.905 1.00 86.94 83 ARG A N 1
ATOM 664 C CA . ARG A 1 83 ? 21.237 13.772 -13.049 1.00 86.94 83 ARG A CA 1
ATOM 665 C C . ARG A 1 83 ? 22.282 14.846 -12.785 1.00 86.94 83 ARG A C 1
ATOM 667 O O . ARG A 1 83 ? 23.353 14.768 -13.374 1.00 86.94 83 ARG A O 1
ATOM 674 N N . ASN A 1 84 ? 21.991 15.811 -11.915 1.00 84.62 84 ASN A N 1
ATOM 675 C CA . ASN A 1 84 ? 22.878 16.922 -11.599 1.00 84.62 84 ASN A CA 1
ATOM 676 C C . ASN A 1 84 ? 23.053 17.066 -10.087 1.00 84.62 84 ASN A C 1
ATOM 678 O O . ASN A 1 84 ? 22.084 17.009 -9.338 1.00 84.62 84 ASN A O 1
ATOM 682 N N . ASN A 1 85 ? 24.275 17.372 -9.658 1.00 81.56 85 ASN A N 1
ATOM 683 C CA . ASN A 1 85 ? 24.562 17.894 -8.326 1.00 81.56 85 ASN A CA 1
ATOM 684 C C . ASN A 1 85 ? 25.218 19.275 -8.469 1.00 81.56 85 ASN A C 1
ATOM 686 O O . ASN A 1 85 ? 26.405 19.392 -8.795 1.00 81.56 85 ASN A O 1
ATOM 690 N N . GLY A 1 86 ? 24.417 20.331 -8.311 1.00 80.44 86 GLY A N 1
ATOM 691 C CA . GLY A 1 86 ? 24.812 21.687 -8.686 1.00 80.44 86 GLY A CA 1
ATOM 692 C C . GLY A 1 86 ? 25.128 21.768 -10.183 1.00 80.44 86 GLY A C 1
ATOM 693 O O . GLY A 1 86 ? 24.294 21.429 -11.019 1.00 80.44 86 GLY A O 1
ATOM 694 N N . LYS A 1 87 ? 26.351 22.187 -10.526 1.00 77.25 87 LYS A N 1
ATOM 695 C CA . LYS A 1 87 ? 26.837 22.250 -11.919 1.00 77.25 87 LYS A CA 1
ATOM 696 C C . LYS A 1 87 ? 27.396 20.917 -12.440 1.00 77.25 87 LYS A C 1
ATOM 698 O O . LYS A 1 87 ? 27.736 20.820 -13.614 1.00 77.25 87 LYS A O 1
ATOM 703 N N . ASN A 1 88 ? 27.522 19.897 -11.588 1.00 85.00 88 ASN A N 1
ATOM 704 C CA . ASN A 1 88 ? 28.126 18.623 -11.966 1.00 85.00 88 ASN A CA 1
ATOM 705 C C . ASN A 1 88 ? 27.083 17.661 -12.535 1.00 85.00 88 ASN A C 1
ATOM 707 O O . ASN A 1 88 ? 26.185 17.237 -11.810 1.00 85.00 88 ASN A O 1
ATOM 711 N N . LEU A 1 89 ? 27.259 17.253 -13.792 1.00 88.25 89 LEU A N 1
ATOM 712 C CA . LEU A 1 89 ? 26.497 16.162 -14.399 1.00 88.25 89 LEU A CA 1
ATOM 713 C C . LEU A 1 89 ? 26.957 14.812 -13.815 1.00 88.25 89 LEU A C 1
ATOM 715 O O . LEU A 1 89 ? 28.148 14.488 -13.835 1.00 88.25 89 LEU A O 1
ATOM 719 N N . LEU A 1 90 ? 26.012 14.038 -13.283 1.00 91.69 90 LEU A N 1
ATOM 720 C CA . LEU A 1 90 ? 26.219 12.723 -12.668 1.00 91.69 90 LEU A CA 1
ATOM 721 C C . LEU A 1 90 ? 25.700 11.581 -13.544 1.00 91.69 90 LEU A C 1
ATOM 723 O O . LEU A 1 90 ? 26.352 10.542 -13.636 1.00 91.69 90 LEU A O 1
ATOM 727 N N . LEU A 1 91 ? 24.561 11.784 -14.209 1.00 93.75 91 LEU A N 1
ATOM 728 C CA . LEU A 1 91 ? 23.935 10.801 -15.092 1.00 93.75 91 LEU A CA 1
ATOM 729 C C . LEU A 1 91 ? 23.754 11.386 -16.491 1.00 93.75 91 LEU A C 1
ATOM 731 O O . LEU A 1 91 ? 23.433 12.563 -16.643 1.00 93.75 91 LEU A O 1
ATOM 735 N N . LYS A 1 92 ? 23.901 10.539 -17.507 1.00 92.88 92 LYS A N 1
ATOM 736 C CA . LYS A 1 92 ? 23.517 10.831 -18.895 1.00 92.88 92 LYS A CA 1
ATOM 737 C C . LYS A 1 92 ? 22.616 9.719 -19.439 1.00 92.88 92 LYS A C 1
ATOM 739 O O . LYS A 1 92 ? 22.660 8.602 -18.918 1.00 92.88 92 LYS A O 1
ATOM 744 N N . PRO A 1 93 ? 21.833 9.974 -20.497 1.00 92.69 93 PRO A N 1
ATOM 745 C CA . PRO A 1 93 ? 21.139 8.916 -21.221 1.00 92.69 93 PRO A CA 1
ATOM 746 C C . PRO A 1 93 ? 22.129 7.867 -21.739 1.00 92.69 93 PRO A C 1
ATOM 748 O O . PRO A 1 93 ? 23.181 8.211 -22.284 1.00 92.69 93 PRO A O 1
ATOM 751 N N . ALA A 1 94 ? 21.811 6.586 -21.554 1.00 93.06 94 ALA A N 1
ATOM 752 C CA . ALA A 1 94 ? 22.596 5.513 -22.151 1.00 93.06 94 ALA A CA 1
ATOM 753 C C . ALA A 1 94 ? 22.310 5.407 -23.660 1.00 93.06 94 ALA A C 1
ATOM 755 O O . ALA A 1 94 ? 21.216 5.725 -24.122 1.00 93.06 94 ALA A O 1
ATOM 756 N N . GLN A 1 95 ? 23.279 4.904 -24.433 1.00 90.38 95 GLN A N 1
ATOM 757 C CA . GLN A 1 95 ? 23.091 4.659 -25.873 1.00 90.38 95 GLN A CA 1
ATOM 758 C C . GLN A 1 95 ? 22.007 3.606 -26.155 1.00 90.38 95 GLN A C 1
ATOM 760 O O . GLN A 1 95 ? 21.248 3.722 -27.117 1.00 90.38 95 GLN A O 1
ATOM 765 N N . VAL A 1 96 ? 21.931 2.575 -25.307 1.00 90.56 96 VAL A N 1
ATOM 766 C CA . VAL A 1 96 ? 20.875 1.560 -25.371 1.00 90.56 96 VAL A CA 1
ATOM 767 C C . VAL A 1 96 ? 19.579 2.184 -24.864 1.00 90.56 96 VAL A C 1
ATOM 769 O O . VAL A 1 96 ? 19.551 2.771 -23.784 1.00 90.56 96 VAL A O 1
ATOM 772 N N . LYS A 1 97 ? 18.501 2.045 -25.640 1.00 88.06 97 LYS A N 1
ATOM 773 C CA . LYS A 1 97 ? 17.179 2.588 -25.308 1.00 88.06 97 LYS A CA 1
ATOM 774 C C . LYS A 1 97 ? 16.314 1.517 -24.657 1.00 88.06 97 LYS A C 1
ATOM 776 O O . LYS A 1 97 ? 16.268 0.391 -25.143 1.00 88.06 97 LYS A O 1
ATOM 781 N N . PHE A 1 98 ? 15.565 1.901 -23.625 1.00 90.44 98 PHE A N 1
ATOM 782 C CA . PHE A 1 98 ? 14.679 1.009 -22.867 1.00 90.44 98 PHE A CA 1
ATOM 783 C C . PHE A 1 98 ? 13.736 0.192 -23.765 1.00 90.44 98 PHE A C 1
ATOM 785 O O . PHE A 1 98 ? 13.656 -1.026 -23.655 1.00 90.44 98 PHE A O 1
ATOM 792 N N . LYS A 1 99 ? 13.093 0.850 -24.735 1.00 88.12 99 LYS A N 1
ATOM 793 C CA . LYS A 1 99 ? 12.163 0.207 -25.676 1.00 88.12 99 LYS A CA 1
ATOM 794 C C . LYS A 1 99 ? 12.771 -0.941 -26.497 1.00 88.12 99 LYS A C 1
ATOM 796 O O . LYS A 1 99 ? 12.027 -1.777 -26.981 1.00 88.12 99 LYS A O 1
ATOM 801 N N . ASN A 1 100 ? 14.096 -0.966 -26.677 1.00 90.06 100 ASN A N 1
ATOM 802 C CA . ASN A 1 100 ? 14.772 -1.993 -27.473 1.00 90.06 100 ASN A CA 1
ATOM 803 C C . ASN A 1 100 ? 15.047 -3.272 -26.667 1.00 90.06 100 ASN A C 1
ATOM 805 O O . ASN A 1 100 ? 15.375 -4.294 -27.255 1.00 90.06 100 ASN A O 1
ATOM 809 N N . ILE A 1 101 ? 14.964 -3.205 -25.336 1.00 92.62 101 ILE A N 1
ATOM 810 C CA . ILE A 1 101 ? 15.190 -4.347 -24.436 1.00 92.62 101 ILE A CA 1
ATOM 811 C C . ILE A 1 101 ? 13.925 -4.745 -23.674 1.00 92.62 101 ILE A C 1
ATOM 813 O O . ILE A 1 101 ? 13.893 -5.780 -23.016 1.00 92.62 101 ILE A O 1
ATOM 817 N N . TYR A 1 102 ? 12.890 -3.907 -23.714 1.00 92.94 102 TYR A N 1
ATOM 818 C CA . TYR A 1 102 ? 11.651 -4.144 -23.000 1.00 92.94 102 TYR A CA 1
ATOM 819 C C . TYR A 1 102 ? 10.828 -5.232 -23.689 1.00 92.94 102 TYR A C 1
ATOM 821 O O . TYR A 1 102 ? 10.247 -5.015 -24.746 1.00 92.94 102 TYR A O 1
ATOM 829 N N . LYS A 1 103 ? 10.790 -6.401 -23.052 1.00 94.81 103 LYS A N 1
ATOM 830 C CA . LYS A 1 103 ? 9.964 -7.562 -23.400 1.00 94.81 103 LYS A CA 1
ATOM 831 C C . LYS A 1 103 ? 8.706 -7.609 -22.502 1.00 94.81 103 LYS A C 1
ATOM 833 O O . LYS A 1 103 ? 8.774 -8.226 -21.443 1.00 94.81 103 LYS A O 1
ATOM 838 N N . PRO A 1 104 ? 7.604 -6.901 -22.813 1.00 94.25 104 PRO A N 1
ATOM 839 C CA . PRO A 1 104 ? 6.429 -6.862 -21.938 1.00 94.25 104 PRO A CA 1
ATOM 840 C C . PRO A 1 104 ? 5.773 -8.240 -21.798 1.00 94.25 104 PRO A C 1
ATOM 842 O O . PRO A 1 104 ? 5.512 -8.900 -22.803 1.00 94.25 104 PRO A O 1
ATOM 845 N N . TYR A 1 105 ? 5.452 -8.638 -20.567 1.00 96.00 105 TYR A N 1
ATOM 846 C CA . TYR A 1 105 ? 4.558 -9.766 -20.321 1.00 96.00 105 TYR A CA 1
ATOM 847 C C . TYR A 1 105 ? 3.106 -9.350 -20.570 1.00 96.00 105 TYR A C 1
ATOM 849 O O . TYR A 1 105 ? 2.619 -8.367 -20.011 1.00 96.00 105 TYR A O 1
ATOM 857 N N . THR A 1 106 ? 2.407 -10.113 -21.399 1.00 92.25 106 THR A N 1
ATOM 858 C CA . THR A 1 106 ? 1.011 -9.882 -21.783 1.00 92.25 106 THR A CA 1
ATOM 859 C C . THR A 1 106 ? 0.204 -11.181 -21.837 1.00 92.25 106 THR A C 1
ATOM 861 O O . THR A 1 106 ? -0.791 -11.233 -22.556 1.00 92.25 106 THR A O 1
ATOM 864 N N . GLY A 1 107 ? 0.648 -12.232 -21.139 1.00 94.38 107 GLY A N 1
ATOM 865 C CA . GLY A 1 107 ? -0.019 -13.541 -21.124 1.00 94.38 107 GLY A CA 1
ATOM 866 C C . GLY A 1 107 ? 0.746 -14.674 -21.814 1.00 94.38 107 GLY A C 1
ATOM 867 O O . GLY A 1 107 ? 0.139 -15.692 -22.137 1.00 94.38 107 GLY A O 1
ATOM 868 N N . GLN A 1 108 ? 2.047 -14.506 -22.075 1.00 96.94 108 GLN A N 1
ATOM 869 C CA . GLN A 1 108 ? 2.896 -15.573 -22.614 1.00 96.94 108 GLN A CA 1
ATOM 870 C C . GLN A 1 108 ? 2.962 -16.789 -21.668 1.00 96.94 108 GLN A C 1
ATOM 872 O O . GLN A 1 108 ? 2.629 -16.709 -20.484 1.00 96.94 108 GLN A O 1
ATOM 877 N N . ASP A 1 109 ? 3.411 -17.924 -22.197 1.00 97.62 109 ASP A N 1
ATOM 878 C CA . ASP A 1 109 ? 3.791 -19.082 -21.387 1.00 97.62 109 ASP A CA 1
ATOM 879 C C . ASP A 1 109 ? 5.070 -18.771 -20.586 1.00 97.62 109 ASP A C 1
ATOM 881 O O . ASP A 1 109 ? 6.003 -18.164 -21.126 1.00 97.62 109 ASP A O 1
ATOM 885 N N . LEU A 1 110 ? 5.098 -19.138 -19.301 1.00 98.56 110 LEU A N 1
ATOM 886 C CA . LEU A 1 110 ? 6.229 -18.880 -18.406 1.00 98.56 110 LEU A CA 1
ATOM 887 C C . LEU A 1 110 ? 6.957 -20.154 -17.943 1.00 98.56 110 LEU A C 1
ATOM 889 O O . LEU A 1 110 ? 7.819 -20.063 -17.065 1.00 98.56 110 LEU A O 1
ATOM 893 N N . ASP A 1 111 ? 6.674 -21.323 -18.523 1.00 98.31 111 ASP A N 1
ATOM 894 C CA . ASP A 1 111 ? 7.384 -22.554 -18.178 1.00 98.31 111 ASP A CA 1
ATOM 895 C C . ASP A 1 111 ? 8.884 -22.442 -18.474 1.00 98.31 111 ASP A C 1
ATOM 897 O O . ASP A 1 111 ? 9.324 -22.193 -19.601 1.00 98.31 111 ASP A O 1
ATOM 901 N N . ASN A 1 112 ? 9.689 -22.648 -17.430 1.00 98.31 112 ASN A N 1
ATOM 902 C CA . ASN A 1 112 ? 11.144 -22.486 -17.425 1.00 98.31 112 ASN A CA 1
ATOM 903 C C . ASN A 1 112 ? 11.605 -21.087 -17.878 1.00 98.31 112 ASN A C 1
ATOM 905 O O . ASN A 1 112 ? 12.697 -20.937 -18.434 1.00 98.31 112 ASN A O 1
ATOM 909 N N . LYS A 1 113 ? 10.769 -20.063 -17.673 1.00 98.69 113 LYS A N 1
ATOM 910 C CA . LYS A 1 113 ? 11.072 -18.660 -17.981 1.00 98.69 113 LYS A CA 1
ATOM 911 C C . LYS A 1 113 ? 11.280 -17.838 -16.726 1.00 98.69 113 LYS A C 1
ATOM 913 O O . LYS A 1 113 ? 10.986 -18.253 -15.609 1.00 98.69 113 LYS A O 1
ATOM 918 N N . SER A 1 114 ? 11.790 -16.635 -16.931 1.00 98.62 114 SER A N 1
ATOM 919 C CA . SER A 1 114 ? 11.961 -15.625 -15.901 1.00 98.62 114 SER A CA 1
ATOM 920 C C . SER A 1 114 ? 11.077 -14.402 -16.148 1.00 98.62 114 SER A C 1
ATOM 922 O O . SER A 1 114 ? 10.921 -13.931 -17.277 1.00 98.62 114 SER A O 1
ATOM 924 N N . LEU A 1 115 ? 10.510 -13.860 -15.071 1.00 98.62 115 LEU A N 1
ATOM 925 C CA . LEU A 1 115 ? 9.659 -12.677 -15.084 1.00 98.62 115 LEU A CA 1
ATOM 926 C C . LEU A 1 115 ? 10.205 -11.628 -14.115 1.00 98.62 115 LEU A C 1
ATOM 928 O O . LEU A 1 115 ? 10.239 -11.852 -12.907 1.00 98.62 115 LEU A O 1
ATOM 932 N N . LEU A 1 116 ? 10.578 -10.458 -14.633 1.00 97.69 116 LEU A N 1
ATOM 933 C CA . LEU A 1 116 ? 10.895 -9.293 -13.807 1.00 97.69 116 LEU A CA 1
ATOM 934 C C . LEU A 1 116 ? 9.628 -8.494 -13.551 1.00 97.69 116 LEU A C 1
ATOM 936 O O . LEU A 1 116 ? 9.012 -7.989 -14.487 1.00 97.69 116 LEU A O 1
ATOM 940 N N . VAL A 1 117 ? 9.294 -8.287 -12.291 1.00 96.44 117 VAL A N 1
ATOM 941 C CA . VAL A 1 117 ? 8.142 -7.503 -11.866 1.00 96.44 117 VAL A CA 1
ATOM 942 C C . VAL A 1 117 ? 8.645 -6.258 -11.156 1.00 96.44 117 VAL A C 1
ATOM 944 O O . VAL A 1 117 ? 9.411 -6.382 -10.207 1.00 96.44 117 VAL A O 1
ATOM 947 N N . PHE A 1 118 ? 8.246 -5.055 -11.572 1.00 90.00 118 PHE A N 1
ATOM 948 C CA . PHE A 1 118 ? 8.582 -3.859 -10.789 1.00 90.00 118 PHE A CA 1
ATOM 949 C C . PHE A 1 118 ? 7.611 -2.691 -10.976 1.00 90.00 118 PHE A C 1
ATOM 951 O O . PHE A 1 118 ? 6.953 -2.535 -12.010 1.00 90.00 118 PHE A O 1
ATOM 958 N N . ARG A 1 119 ? 7.566 -1.832 -9.952 1.00 87.81 119 ARG A N 1
ATOM 959 C CA . ARG A 1 119 ? 6.810 -0.575 -9.924 1.00 87.81 119 ARG A CA 1
ATOM 960 C C . ARG A 1 119 ? 7.465 0.414 -8.965 1.00 87.81 119 ARG A C 1
ATOM 962 O O . ARG A 1 119 ? 7.862 0.021 -7.868 1.00 87.81 119 ARG A O 1
ATOM 969 N N . THR A 1 120 ? 7.515 1.697 -9.326 1.00 79.31 120 THR A N 1
ATOM 970 C CA . THR A 1 120 ? 7.855 2.754 -8.363 1.00 79.31 120 THR A CA 1
ATOM 971 C C . THR A 1 120 ? 6.580 3.244 -7.677 1.00 79.31 120 THR A C 1
ATOM 973 O O . THR A 1 120 ? 6.017 4.272 -8.023 1.00 79.31 120 THR A O 1
ATOM 976 N N . GLY A 1 121 ? 6.077 2.446 -6.730 1.00 78.12 121 GLY A N 1
ATOM 977 C CA . GLY A 1 121 ? 4.794 2.671 -6.056 1.00 78.12 121 GLY A CA 1
ATOM 978 C C . GLY A 1 121 ? 4.863 2.529 -4.537 1.00 78.12 121 GLY A C 1
ATOM 979 O O . GLY A 1 121 ? 5.900 2.180 -3.969 1.00 78.12 121 GLY A O 1
ATOM 980 N N . GLY A 1 122 ? 3.741 2.820 -3.876 1.00 87.06 122 GLY A N 1
ATOM 981 C CA . GLY A 1 122 ? 3.577 2.592 -2.437 1.00 87.06 122 GLY A CA 1
ATOM 982 C C . GLY A 1 122 ? 3.270 1.128 -2.101 1.00 87.06 122 GLY A C 1
ATOM 983 O O . GLY A 1 122 ? 3.086 0.303 -2.988 1.00 87.06 122 GLY A O 1
ATOM 984 N N . ILE A 1 123 ? 3.147 0.816 -0.807 1.00 92.12 123 ILE A N 1
ATOM 985 C CA . ILE A 1 123 ? 2.851 -0.545 -0.314 1.00 92.12 123 ILE A CA 1
ATOM 986 C C . ILE A 1 123 ? 1.569 -1.119 -0.935 1.00 92.12 123 ILE A C 1
ATOM 988 O O . ILE A 1 123 ? 1.573 -2.265 -1.374 1.00 92.12 123 ILE A O 1
ATOM 992 N N . GLY A 1 124 ? 0.500 -0.314 -1.010 1.00 92.00 124 GLY A N 1
ATOM 993 C CA . GLY A 1 124 ? -0.771 -0.736 -1.611 1.00 92.00 124 GLY A CA 1
ATOM 994 C C . GLY A 1 124 ? -0.598 -1.210 -3.052 1.00 92.00 124 GLY A C 1
ATOM 995 O O . GLY A 1 124 ? -1.058 -2.291 -3.397 1.00 92.00 124 GLY A O 1
ATOM 996 N N . ASP A 1 125 ? 0.177 -0.474 -3.852 1.00 91.88 125 ASP A N 1
ATOM 997 C CA . ASP A 1 125 ? 0.446 -0.856 -5.235 1.00 91.88 125 ASP A CA 1
ATOM 998 C C . ASP A 1 125 ? 1.172 -2.201 -5.342 1.00 91.88 125 ASP A C 1
ATOM 1000 O O . ASP A 1 125 ? 0.874 -2.989 -6.233 1.00 91.88 125 ASP A O 1
ATOM 1004 N N . LEU A 1 126 ? 2.125 -2.483 -4.449 1.00 95.00 126 LEU A N 1
ATOM 1005 C CA . LEU A 1 126 ? 2.824 -3.770 -4.458 1.00 95.00 126 LEU A CA 1
ATOM 1006 C C . LEU A 1 126 ? 1.866 -4.914 -4.099 1.00 95.00 126 LEU A C 1
ATOM 1008 O O . LEU A 1 126 ? 1.898 -5.964 -4.739 1.00 95.00 126 LEU A O 1
ATOM 1012 N N . LEU A 1 127 ? 0.973 -4.690 -3.133 1.00 96.44 127 LEU A N 1
ATOM 1013 C CA . LEU A 1 127 ? -0.052 -5.661 -2.749 1.00 96.44 127 LEU A CA 1
ATOM 1014 C C . LEU A 1 127 ? -1.093 -5.887 -3.858 1.00 96.44 127 LEU A C 1
ATOM 1016 O O . LEU A 1 127 ? -1.592 -6.997 -3.982 1.00 96.44 127 LEU A O 1
ATOM 1020 N N . PHE A 1 128 ? -1.360 -4.907 -4.729 1.00 96.12 128 PHE A N 1
ATOM 1021 C CA . PHE A 1 128 ? -2.211 -5.106 -5.917 1.00 96.12 128 PHE A CA 1
ATOM 1022 C C . PHE A 1 128 ? -1.589 -6.060 -6.945 1.00 96.12 128 PHE A C 1
ATOM 1024 O O . PHE A 1 128 ? -2.297 -6.738 -7.692 1.00 96.12 128 PHE A O 1
ATOM 1031 N N . ILE A 1 129 ? -0.255 -6.123 -7.003 1.00 97.38 129 ILE A N 1
ATOM 1032 C CA . ILE A 1 129 ? 0.469 -6.995 -7.937 1.00 97.38 129 ILE A CA 1
ATOM 1033 C C . ILE A 1 129 ? 0.425 -8.445 -7.453 1.00 97.38 129 ILE A C 1
ATOM 1035 O O . ILE A 1 129 ? 0.227 -9.356 -8.257 1.00 97.38 129 ILE A O 1
ATOM 1039 N N . GLN A 1 130 ? 0.593 -8.657 -6.149 1.00 97.94 130 GLN A N 1
ATOM 1040 C CA . GLN A 1 130 ? 0.880 -9.964 -5.566 1.00 97.94 130 GLN A CA 1
ATOM 1041 C C . GLN A 1 130 ? -0.119 -11.085 -5.919 1.00 97.94 130 GLN A C 1
ATOM 1043 O O . GLN A 1 130 ? 0.357 -12.163 -6.280 1.00 97.94 130 GLN A O 1
ATOM 1048 N N . PRO A 1 131 ? -1.456 -10.901 -5.903 1.00 98.06 131 PRO A N 1
ATOM 1049 C CA . PRO A 1 131 ? -2.370 -12.002 -6.219 1.00 98.06 131 PRO A CA 1
ATOM 1050 C C . PRO A 1 131 ? -2.166 -12.552 -7.633 1.00 98.06 131 PRO A C 1
ATOM 1052 O O . PRO A 1 131 ? -2.259 -13.756 -7.865 1.00 98.06 131 PRO A O 1
ATOM 1055 N N . ASN A 1 132 ? -1.783 -11.684 -8.573 1.00 98.19 132 ASN A N 1
ATOM 1056 C CA . ASN A 1 132 ? -1.428 -12.110 -9.920 1.00 98.19 132 ASN A CA 1
ATOM 1057 C C . ASN A 1 132 ? -0.155 -12.963 -9.930 1.00 98.19 132 ASN A C 1
ATOM 1059 O O . ASN A 1 132 ? -0.074 -13.916 -10.695 1.00 98.19 132 ASN A O 1
ATOM 1063 N N . LEU A 1 133 ? 0.827 -12.656 -9.081 1.00 98.50 133 LEU A N 1
ATOM 1064 C CA . LEU A 1 133 ? 2.054 -13.451 -8.969 1.00 98.50 133 LEU A CA 1
ATOM 1065 C C . LEU A 1 133 ? 1.793 -14.809 -8.326 1.00 98.50 133 LEU A C 1
ATOM 1067 O O . LEU A 1 133 ? 2.345 -15.802 -8.786 1.00 98.50 133 LEU A O 1
ATOM 1071 N N . ILE A 1 134 ? 0.912 -14.869 -7.324 1.00 98.50 134 ILE A N 1
ATOM 1072 C CA . ILE A 1 134 ? 0.440 -16.133 -6.744 1.00 98.50 134 ILE A CA 1
ATOM 1073 C C . ILE A 1 134 ? -0.203 -16.992 -7.839 1.00 98.50 134 ILE A C 1
ATOM 1075 O O . ILE A 1 134 ? 0.151 -18.158 -7.998 1.00 98.50 134 ILE A O 1
ATOM 1079 N N . TYR A 1 135 ? -1.097 -16.407 -8.644 1.00 98.44 135 TYR A N 1
ATOM 1080 C CA . TYR A 1 135 ? -1.713 -17.107 -9.770 1.00 98.44 135 TYR A CA 1
ATOM 1081 C C . TYR A 1 135 ? -0.674 -17.596 -10.792 1.00 98.44 135 TYR A C 1
ATOM 1083 O O . TYR A 1 135 ? -0.706 -18.759 -11.191 1.00 98.44 135 TYR A O 1
ATOM 1091 N N . LEU A 1 136 ? 0.270 -16.736 -11.192 1.00 98.50 136 LEU A N 1
ATOM 1092 C CA . LEU A 1 136 ? 1.323 -17.094 -12.146 1.00 98.50 136 LEU A CA 1
ATOM 1093 C C . LEU A 1 136 ? 2.233 -18.201 -11.613 1.00 98.50 136 LEU A C 1
ATOM 1095 O O . LEU A 1 136 ? 2.549 -19.112 -12.367 1.00 98.50 136 LEU A O 1
ATOM 1099 N N . LYS A 1 137 ? 2.616 -18.157 -10.333 1.00 98.06 137 LYS A N 1
ATOM 1100 C CA . LYS A 1 137 ? 3.452 -19.185 -9.704 1.00 98.06 137 LYS A CA 1
ATOM 1101 C C . LYS A 1 137 ? 2.727 -20.529 -9.615 1.00 98.06 137 LYS A C 1
ATOM 1103 O O . LYS A 1 137 ? 3.333 -21.557 -9.889 1.00 98.06 137 LYS A O 1
ATOM 1108 N N . ASN A 1 138 ? 1.430 -20.525 -9.305 1.00 98.00 138 ASN A N 1
ATOM 1109 C CA . ASN A 1 138 ? 0.619 -21.745 -9.306 1.00 98.00 138 ASN A CA 1
ATOM 1110 C C . ASN A 1 138 ? 0.457 -22.329 -10.716 1.00 98.00 138 ASN A C 1
ATOM 1112 O O . ASN A 1 138 ? 0.484 -23.544 -10.884 1.00 98.00 138 ASN A O 1
ATOM 1116 N N . LYS A 1 139 ? 0.277 -21.467 -11.725 1.00 98.12 139 LYS A N 1
ATOM 1117 C CA . LYS A 1 139 ? 0.114 -21.884 -13.122 1.00 98.12 139 LYS A CA 1
ATOM 1118 C C . LYS A 1 139 ? 1.426 -22.362 -13.751 1.00 98.12 139 LYS A C 1
ATOM 1120 O O . LYS A 1 139 ? 1.403 -23.333 -14.496 1.00 98.12 139 LYS A O 1
ATOM 1125 N N . TYR A 1 140 ? 2.538 -21.698 -13.444 1.00 98.44 140 TYR A N 1
ATOM 1126 C CA . TYR A 1 140 ? 3.874 -21.986 -13.969 1.00 98.44 140 TYR A CA 1
ATOM 1127 C C . TYR A 1 140 ? 4.868 -22.161 -12.807 1.00 98.44 140 TYR A C 1
ATOM 1129 O O . TYR A 1 140 ? 5.644 -21.246 -12.511 1.00 98.44 140 TYR A O 1
ATOM 1137 N N . PRO A 1 141 ? 4.879 -23.323 -12.127 1.00 98.31 141 PRO A N 1
ATOM 1138 C CA . PRO A 1 141 ? 5.728 -23.546 -10.952 1.00 98.31 141 PRO A CA 1
ATOM 1139 C C . PRO A 1 141 ? 7.229 -23.395 -11.226 1.00 98.31 141 PRO A C 1
ATOM 1141 O O . PRO A 1 141 ? 7.998 -23.080 -10.322 1.00 98.31 141 PRO A O 1
ATOM 1144 N N . THR A 1 142 ? 7.648 -23.600 -12.478 1.00 98.50 142 THR A N 1
ATOM 1145 C CA . THR A 1 142 ? 9.045 -23.475 -12.923 1.00 98.50 142 THR A CA 1
ATOM 1146 C C . THR A 1 142 ? 9.449 -22.039 -13.274 1.00 98.50 142 THR A C 1
ATOM 1148 O O . THR A 1 142 ? 10.632 -21.773 -13.485 1.00 98.50 142 THR A O 1
AT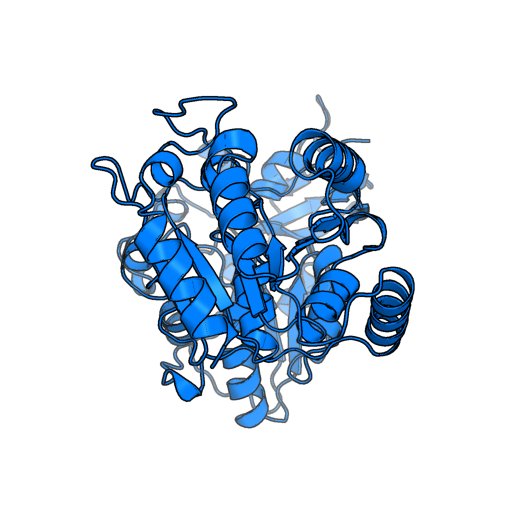OM 1151 N N . CYS A 1 143 ? 8.497 -21.100 -13.339 1.00 98.62 143 CYS A N 1
ATOM 1152 C CA . CYS A 1 143 ? 8.784 -19.700 -13.632 1.00 98.62 143 CYS A CA 1
ATOM 1153 C C . CYS A 1 143 ? 9.576 -19.064 -12.486 1.00 98.62 143 CYS A C 1
ATOM 1155 O O . CYS A 1 143 ? 9.115 -19.056 -11.343 1.00 98.62 143 CYS A O 1
ATOM 1157 N N . LYS A 1 144 ? 10.711 -18.430 -12.795 1.00 98.69 144 LYS A N 1
ATOM 1158 C CA . LYS A 1 144 ? 11.471 -17.607 -11.846 1.00 98.69 144 LYS A CA 1
ATOM 1159 C C . LYS A 1 144 ? 10.939 -16.170 -11.840 1.00 98.69 144 LYS A C 1
ATOM 1161 O O . LYS A 1 144 ? 11.088 -15.444 -12.817 1.00 98.69 144 LYS A O 1
ATOM 1166 N N . ILE A 1 145 ? 10.349 -15.729 -10.741 1.00 98.69 145 ILE A N 1
ATOM 1167 C CA . ILE A 1 145 ? 9.810 -14.388 -10.524 1.00 98.69 145 ILE A CA 1
ATOM 1168 C C . ILE A 1 145 ? 10.821 -13.560 -9.728 1.00 98.69 145 ILE A C 1
ATOM 1170 O O . ILE A 1 145 ? 11.161 -13.874 -8.588 1.00 98.69 145 ILE A O 1
ATOM 1174 N N . ILE A 1 146 ? 11.279 -12.468 -10.337 1.00 98.06 146 ILE A N 1
ATOM 1175 C CA . ILE A 1 146 ? 12.183 -11.488 -9.740 1.00 98.06 146 ILE A CA 1
ATOM 1176 C C . ILE A 1 146 ? 11.382 -10.219 -9.456 1.00 98.06 146 ILE A C 1
ATOM 1178 O O . ILE A 1 146 ? 10.811 -9.639 -10.377 1.00 98.06 146 ILE A O 1
ATOM 1182 N N . PHE A 1 147 ? 11.350 -9.755 -8.207 1.00 97.06 147 PHE A N 1
ATOM 1183 C CA . PHE A 1 147 ? 10.576 -8.582 -7.804 1.00 97.06 147 PHE A CA 1
ATOM 1184 C C . PHE A 1 147 ? 11.477 -7.388 -7.465 1.00 97.06 147 PHE A C 1
ATOM 1186 O O . PHE A 1 147 ? 12.312 -7.437 -6.563 1.00 97.06 147 PHE A O 1
ATOM 1193 N N . GLY A 1 148 ? 11.303 -6.284 -8.189 1.00 93.38 148 GLY A N 1
ATOM 1194 C CA . GLY A 1 148 ? 12.013 -5.029 -7.981 1.00 93.38 148 GLY A CA 1
ATOM 1195 C C . GLY A 1 148 ? 11.226 -4.054 -7.107 1.00 93.38 148 GLY A C 1
ATOM 1196 O O . GLY A 1 148 ? 10.189 -3.545 -7.536 1.00 93.38 148 GLY A O 1
ATOM 1197 N N . CYS A 1 149 ? 11.733 -3.733 -5.911 1.00 90.62 149 CYS A N 1
ATOM 1198 C CA . CYS A 1 149 ? 11.110 -2.760 -5.003 1.00 90.62 149 CYS A CA 1
ATOM 1199 C C . CYS A 1 149 ? 12.136 -1.978 -4.166 1.00 90.62 149 CYS A C 1
ATOM 1201 O O . CYS A 1 149 ? 13.318 -2.312 -4.121 1.00 90.62 149 CYS A O 1
ATOM 1203 N N . ALA A 1 150 ? 11.697 -0.897 -3.512 1.00 86.25 150 ALA A N 1
ATOM 1204 C CA . ALA A 1 150 ? 12.546 -0.143 -2.582 1.00 86.25 150 ALA A CA 1
ATOM 1205 C C . ALA A 1 150 ? 12.908 -1.003 -1.358 1.00 86.25 150 ALA A C 1
ATOM 1207 O O . ALA A 1 150 ? 12.083 -1.810 -0.917 1.00 86.25 150 ALA A O 1
ATOM 1208 N N . LYS A 1 151 ? 14.090 -0.799 -0.756 1.00 85.88 151 LYS A N 1
ATOM 1209 C CA . LYS A 1 151 ? 14.561 -1.635 0.364 1.00 85.88 151 LYS A CA 1
ATOM 1210 C C . LYS A 1 151 ? 13.619 -1.663 1.562 1.00 85.88 151 LYS A C 1
ATOM 1212 O O . LYS A 1 151 ? 13.415 -2.715 2.156 1.00 85.88 151 LYS A O 1
ATOM 1217 N N . ARG A 1 152 ? 12.967 -0.538 1.865 1.00 86.00 152 ARG A N 1
ATOM 1218 C CA . ARG A 1 152 ? 11.969 -0.438 2.947 1.00 86.00 152 ARG A CA 1
ATOM 1219 C C . ARG A 1 152 ? 10.757 -1.369 2.794 1.00 86.00 152 ARG A C 1
ATOM 1221 O O . ARG A 1 152 ? 10.018 -1.549 3.751 1.00 86.00 152 ARG A O 1
ATOM 1228 N N . TYR A 1 153 ? 10.519 -1.910 1.598 1.00 90.62 153 TYR A N 1
ATOM 1229 C CA . TYR A 1 153 ? 9.423 -2.842 1.329 1.00 90.62 153 TYR A CA 1
ATOM 1230 C C . TYR A 1 153 ? 9.883 -4.301 1.304 1.00 90.62 153 TYR A C 1
ATOM 1232 O O . TYR A 1 153 ? 9.045 -5.197 1.268 1.00 90.62 153 TYR A O 1
ATOM 1240 N N . GLN A 1 154 ? 11.193 -4.563 1.343 1.00 91.31 154 GLN A N 1
ATOM 1241 C CA . GLN A 1 154 ? 11.722 -5.919 1.203 1.00 91.31 154 GLN A CA 1
ATOM 1242 C C . GLN A 1 154 ? 11.340 -6.813 2.381 1.00 91.31 154 GLN A C 1
ATOM 1244 O O . GLN A 1 154 ? 11.086 -7.986 2.157 1.00 91.31 154 GLN A O 1
ATOM 1249 N N . SER A 1 155 ? 11.203 -6.285 3.605 1.00 91.75 155 SER A N 1
ATOM 1250 C CA . SER A 1 155 ? 10.726 -7.088 4.744 1.00 91.75 155 SER A CA 1
ATOM 1251 C C . SER A 1 155 ? 9.321 -7.658 4.521 1.00 91.75 155 SER A C 1
ATOM 1253 O O . SER A 1 155 ? 9.044 -8.765 4.965 1.00 91.75 155 SER A O 1
ATOM 1255 N N . MET A 1 156 ? 8.463 -6.956 3.772 1.00 95.06 156 MET A N 1
ATOM 1256 C CA . MET A 1 156 ? 7.153 -7.463 3.354 1.00 95.06 156 MET A CA 1
ATOM 1257 C C . MET A 1 156 ? 7.281 -8.495 2.227 1.00 95.06 156 MET A C 1
ATOM 1259 O O . MET A 1 156 ? 6.731 -9.586 2.346 1.00 95.06 156 MET A O 1
ATOM 1263 N N . VAL A 1 157 ? 8.010 -8.157 1.156 1.00 95.62 157 VAL A N 1
ATOM 1264 C CA . VAL A 1 157 ? 8.124 -8.997 -0.055 1.00 95.62 157 VAL A CA 1
ATOM 1265 C C . VAL A 1 157 ? 8.906 -10.290 0.207 1.00 95.62 157 VAL A C 1
ATOM 1267 O O . VAL A 1 157 ? 8.611 -11.307 -0.403 1.00 95.62 157 VAL A O 1
ATOM 1270 N N . ASN A 1 158 ? 9.844 -10.294 1.159 1.00 94.75 158 ASN A N 1
ATOM 1271 C CA . ASN A 1 158 ? 10.563 -11.498 1.598 1.00 94.75 158 ASN A CA 1
ATOM 1272 C C . ASN A 1 158 ? 9.635 -12.590 2.152 1.00 94.75 158 ASN A C 1
ATOM 1274 O O . ASN A 1 158 ? 10.044 -13.740 2.228 1.00 94.75 158 ASN A O 1
ATOM 1278 N N . GLN A 1 159 ? 8.411 -12.240 2.556 1.00 95.44 159 GLN A N 1
ATOM 1279 C CA . GLN A 1 159 ? 7.414 -13.191 3.055 1.00 95.44 159 GLN A CA 1
ATOM 1280 C C . GLN A 1 159 ? 6.501 -13.726 1.936 1.00 95.44 159 GLN A C 1
ATOM 1282 O O . GLN A 1 159 ? 5.473 -14.334 2.223 1.00 95.44 159 GLN A O 1
ATOM 1287 N N . TRP A 1 160 ? 6.787 -13.418 0.666 1.00 97.06 160 TRP A N 1
ATOM 1288 C CA . TRP A 1 160 ? 5.962 -13.828 -0.469 1.00 97.06 160 TRP A CA 1
ATOM 1289 C C . TRP A 1 160 ? 6.546 -15.068 -1.140 1.00 97.06 160 TRP A C 1
ATOM 1291 O O . TRP A 1 160 ? 7.457 -14.954 -1.954 1.00 97.06 160 TRP A O 1
ATOM 1301 N N . ASP A 1 161 ? 5.927 -16.226 -0.916 1.00 95.94 161 ASP A N 1
ATOM 1302 C CA . ASP A 1 161 ? 6.345 -17.505 -1.524 1.00 95.94 161 ASP A CA 1
ATOM 1303 C C . ASP A 1 161 ? 6.320 -17.497 -3.065 1.00 95.94 161 ASP A C 1
ATOM 1305 O O . ASP A 1 161 ? 6.935 -18.329 -3.727 1.00 95.94 161 ASP A O 1
ATOM 1309 N N . CYS A 1 162 ? 5.596 -16.548 -3.666 1.00 97.38 162 CYS A N 1
ATOM 1310 C CA . CYS A 1 162 ? 5.531 -16.380 -5.116 1.00 97.38 162 CYS A CA 1
ATOM 1311 C C . CYS A 1 162 ? 6.736 -15.640 -5.727 1.00 97.38 162 CYS A C 1
ATOM 1313 O O . CYS A 1 162 ? 6.803 -15.543 -6.952 1.00 97.38 162 CYS A O 1
ATOM 1315 N N . VAL A 1 163 ? 7.669 -15.116 -4.924 1.00 98.12 163 VAL A N 1
ATOM 1316 C CA . VAL A 1 163 ? 8.842 -14.353 -5.384 1.00 98.12 163 VAL A CA 1
ATOM 1317 C C . VAL A 1 163 ? 10.128 -15.118 -5.072 1.00 98.12 163 VAL A C 1
ATOM 1319 O O . VAL A 1 163 ? 10.396 -15.427 -3.918 1.00 98.12 163 VAL A O 1
ATOM 1322 N N . ASP A 1 164 ? 10.961 -15.373 -6.086 1.00 98.12 164 ASP A N 1
ATOM 1323 C CA . ASP A 1 164 ? 12.205 -16.148 -5.927 1.00 98.12 164 ASP A CA 1
ATOM 1324 C C . ASP A 1 164 ? 13.441 -15.265 -5.687 1.00 98.12 164 ASP A C 1
ATOM 1326 O O . ASP A 1 164 ? 14.421 -15.697 -5.086 1.00 98.12 164 ASP A O 1
ATOM 1330 N N . GLU A 1 165 ? 13.440 -14.032 -6.200 1.00 97.31 165 GLU A N 1
ATOM 1331 C CA . GLU A 1 165 ? 14.554 -13.089 -6.049 1.00 97.31 165 GLU A CA 1
ATOM 1332 C C . GLU A 1 165 ? 14.018 -11.665 -5.887 1.00 97.31 165 GLU A C 1
ATOM 1334 O O . GLU A 1 165 ? 13.130 -11.236 -6.622 1.00 97.31 165 GLU A O 1
ATOM 1339 N N . ILE A 1 166 ? 14.594 -10.900 -4.961 1.00 95.69 166 ILE A N 1
ATOM 1340 C CA . ILE A 1 166 ? 14.273 -9.483 -4.775 1.00 95.69 166 ILE A CA 1
ATOM 1341 C C . ILE A 1 166 ? 15.465 -8.635 -5.201 1.00 95.69 166 ILE A C 1
ATOM 1343 O O . ILE A 1 166 ? 16.607 -8.921 -4.841 1.00 95.69 166 ILE A O 1
ATOM 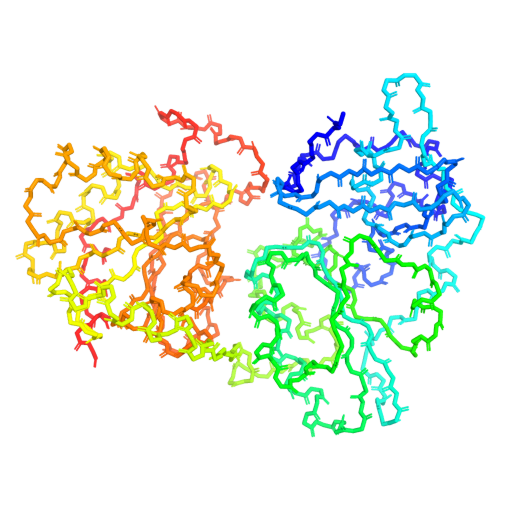1347 N N . ILE A 1 167 ? 15.199 -7.554 -5.934 1.00 93.12 167 ILE A N 1
ATOM 1348 C CA . ILE A 1 167 ? 16.221 -6.581 -6.325 1.00 93.12 167 ILE A CA 1
ATOM 1349 C C . ILE A 1 167 ? 15.836 -5.163 -5.890 1.00 93.12 167 ILE A C 1
ATOM 1351 O O . ILE A 1 167 ? 14.684 -4.743 -6.010 1.00 93.12 167 ILE A O 1
ATOM 1355 N N . SER A 1 168 ? 16.814 -4.393 -5.407 1.00 88.69 168 SER A N 1
ATOM 1356 C CA . SER A 1 168 ? 16.636 -2.953 -5.183 1.00 88.69 168 SER A CA 1
ATOM 1357 C C . SER A 1 168 ? 16.648 -2.207 -6.515 1.00 88.69 168 SER A C 1
ATOM 1359 O O . SER A 1 168 ? 17.464 -2.494 -7.392 1.00 88.69 168 SER A O 1
ATOM 1361 N N . TRP A 1 169 ? 15.788 -1.201 -6.648 1.00 81.94 169 TRP A N 1
ATOM 1362 C CA . TRP A 1 169 ? 15.873 -0.229 -7.736 1.00 81.94 169 TRP A CA 1
ATOM 1363 C C . TRP A 1 169 ? 16.622 1.042 -7.271 1.00 81.94 169 TRP A C 1
ATOM 1365 O O . TRP A 1 169 ? 16.552 1.386 -6.091 1.00 81.94 169 TRP A O 1
ATOM 1375 N N . PRO A 1 170 ? 17.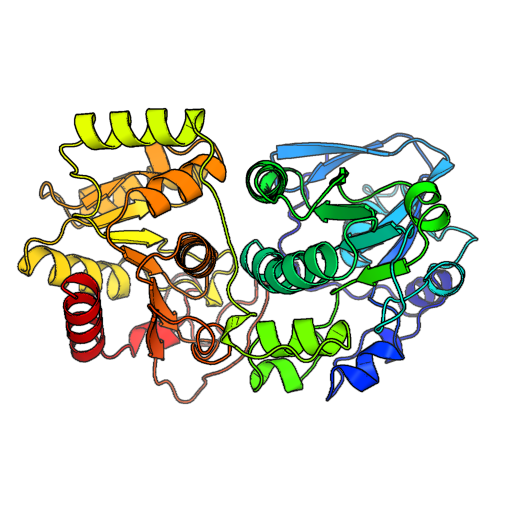310 1.774 -8.170 1.00 89.81 170 PRO A N 1
ATOM 1376 C CA . PRO A 1 170 ? 17.592 1.413 -9.558 1.00 89.81 170 PRO A CA 1
ATOM 1377 C C . PRO A 1 170 ? 18.537 0.206 -9.656 1.00 89.81 170 PRO A C 1
ATOM 1379 O O . PRO A 1 170 ? 19.445 0.051 -8.845 1.00 89.81 170 PRO A O 1
ATOM 1382 N N . PHE A 1 171 ? 18.341 -0.637 -10.671 1.00 91.88 171 PHE A N 1
ATOM 1383 C CA . PHE A 1 171 ? 19.113 -1.871 -10.864 1.00 91.88 171 PHE A CA 1
ATOM 1384 C C . PHE A 1 171 ? 19.917 -1.843 -12.166 1.00 91.88 171 PHE A C 1
ATOM 1386 O O . PHE A 1 171 ? 19.666 -1.038 -13.064 1.00 91.88 171 PHE A O 1
ATOM 1393 N N . GLN A 1 172 ? 20.927 -2.708 -12.265 1.00 94.38 172 GLN A N 1
ATOM 1394 C CA . GLN A 1 172 ? 21.813 -2.758 -13.427 1.00 94.38 172 GLN A CA 1
ATOM 1395 C C . GLN A 1 172 ? 21.090 -3.259 -14.681 1.00 94.38 172 GLN A C 1
ATOM 1397 O O . GLN A 1 172 ? 20.290 -4.189 -14.620 1.00 94.38 172 GLN A O 1
ATOM 1402 N N . LEU A 1 173 ? 21.451 -2.687 -15.831 1.00 95.06 173 LEU A N 1
ATOM 1403 C CA . LEU A 1 173 ? 20.918 -3.038 -17.149 1.00 95.06 173 LEU A CA 1
ATOM 1404 C C . LEU A 1 173 ? 20.943 -4.550 -17.437 1.00 95.06 173 LEU A C 1
ATOM 1406 O O . LEU A 1 173 ? 19.975 -5.076 -17.977 1.00 95.06 173 LEU A O 1
ATOM 1410 N N . ASN A 1 174 ? 22.022 -5.243 -17.062 1.00 94.00 174 ASN A N 1
ATOM 1411 C CA . ASN A 1 174 ? 22.202 -6.667 -17.367 1.00 94.00 174 ASN A CA 1
ATOM 1412 C C . ASN A 1 174 ? 21.081 -7.537 -16.790 1.00 94.00 174 ASN A C 1
ATOM 1414 O O . ASN A 1 174 ? 20.590 -8.414 -17.493 1.00 94.00 174 ASN A O 1
ATOM 1418 N N . LYS A 1 175 ? 20.584 -7.208 -15.588 1.00 93.06 175 LYS A N 1
ATOM 1419 C CA . LYS A 1 175 ? 19.450 -7.915 -14.976 1.00 93.06 175 LYS A CA 1
ATOM 1420 C C . LYS A 1 175 ? 18.216 -7.904 -15.878 1.00 93.06 175 LYS A C 1
ATOM 1422 O O . LYS A 1 175 ? 17.521 -8.900 -15.959 1.00 93.06 175 LYS A O 1
ATOM 1427 N N . MET A 1 176 ? 17.956 -6.803 -16.583 1.00 93.06 176 MET A N 1
ATOM 1428 C CA . MET A 1 176 ? 16.827 -6.717 -17.514 1.00 93.06 176 MET A CA 1
ATOM 1429 C C . MET A 1 176 ? 17.085 -7.463 -18.832 1.00 93.06 176 MET A C 1
ATOM 1431 O O . MET A 1 176 ? 16.157 -7.954 -19.456 1.00 93.06 176 MET A O 1
ATOM 1435 N N . ILE A 1 177 ? 18.334 -7.543 -19.293 1.00 95.12 177 ILE A N 1
ATOM 1436 C CA . ILE A 1 177 ? 18.665 -8.233 -20.553 1.00 95.12 177 ILE A CA 1
ATOM 1437 C C . ILE A 1 177 ? 18.516 -9.751 -20.399 1.00 95.12 177 ILE A C 1
ATOM 1439 O O . ILE A 1 177 ? 17.988 -10.406 -21.303 1.00 95.12 177 ILE A O 1
ATOM 1443 N N . GLU A 1 178 ? 18.976 -10.273 -19.261 1.00 95.44 178 GLU A N 1
ATOM 1444 C CA . GLU A 1 178 ? 19.006 -11.699 -18.915 1.00 95.44 178 GLU A CA 1
ATOM 1445 C C . GLU A 1 178 ? 17.610 -12.305 -18.717 1.00 95.44 178 GLU A C 1
ATOM 1447 O O . GLU A 1 178 ? 17.451 -13.512 -18.862 1.00 95.44 178 GLU A O 1
ATOM 1452 N N . ILE A 1 179 ? 16.604 -11.483 -18.409 1.00 97.38 179 ILE A N 1
ATOM 1453 C CA . ILE A 1 179 ? 15.251 -11.941 -18.089 1.00 97.38 179 ILE A CA 1
ATOM 1454 C C . ILE A 1 179 ? 14.385 -12.070 -19.358 1.00 97.38 179 ILE A C 1
ATOM 1456 O O . ILE A 1 179 ? 14.494 -11.276 -20.303 1.00 97.38 179 ILE A O 1
ATOM 1460 N N . ASP A 1 180 ? 13.524 -13.092 -19.395 1.00 98.25 180 ASP A N 1
ATOM 1461 C CA . ASP A 1 180 ? 12.687 -13.422 -20.557 1.00 98.25 180 ASP A CA 1
ATOM 1462 C C . ASP A 1 180 ? 11.557 -12.410 -20.772 1.00 98.25 180 ASP A C 1
ATOM 1464 O O . ASP A 1 180 ? 11.367 -11.937 -21.894 1.00 98.25 180 ASP A O 1
ATOM 1468 N N . TYR A 1 181 ? 10.837 -12.043 -19.705 1.00 98.19 181 TYR A N 1
ATOM 1469 C CA . TYR A 1 181 ? 9.707 -11.113 -19.763 1.00 98.19 181 TYR A CA 1
ATOM 1470 C C . TYR A 1 181 ? 9.695 -10.110 -18.604 1.00 98.19 181 TYR A C 1
ATOM 1472 O O . TYR A 1 181 ? 10.257 -10.331 -17.533 1.00 98.19 181 TYR A O 1
ATOM 1480 N N . HIS A 1 182 ? 9.006 -8.988 -18.801 1.00 96.44 182 HIS A N 1
ATOM 1481 C CA . HIS A 1 182 ? 8.922 -7.896 -17.838 1.00 96.44 182 HIS A CA 1
ATOM 1482 C C . HIS A 1 182 ? 7.468 -7.470 -17.603 1.00 96.44 182 HIS A C 1
ATOM 1484 O O . HIS A 1 182 ? 6.761 -7.083 -18.533 1.00 96.44 182 HIS A O 1
ATOM 1490 N N . ALA A 1 183 ? 7.048 -7.462 -16.343 1.00 95.56 183 ALA A N 1
ATOM 1491 C CA . ALA A 1 183 ? 5.777 -6.941 -15.861 1.00 95.56 183 ALA A CA 1
ATOM 1492 C C . ALA A 1 183 ? 6.005 -5.605 -15.135 1.00 95.56 183 ALA A C 1
ATOM 1494 O O . ALA A 1 183 ? 6.303 -5.557 -13.940 1.00 95.56 183 ALA A O 1
ATOM 1495 N N . ILE A 1 184 ? 5.884 -4.502 -15.875 1.00 93.44 184 ILE A N 1
ATOM 1496 C CA . ILE A 1 184 ? 6.123 -3.150 -15.357 1.00 93.44 184 ILE A CA 1
ATOM 1497 C C . ILE A 1 184 ? 4.792 -2.445 -15.194 1.00 93.44 184 ILE A C 1
ATOM 1499 O O . ILE A 1 184 ? 4.085 -2.250 -16.176 1.00 93.44 184 ILE A O 1
ATOM 1503 N N . PHE A 1 185 ? 4.462 -2.051 -13.968 1.00 92.25 185 PHE A N 1
ATOM 1504 C CA . PHE A 1 185 ? 3.157 -1.460 -13.645 1.00 92.25 185 PHE A CA 1
ATOM 1505 C C . PHE A 1 185 ? 3.172 0.071 -13.602 1.00 92.25 185 PHE A C 1
ATOM 1507 O O . PHE A 1 185 ? 2.166 0.686 -13.252 1.00 92.25 185 PHE A O 1
ATOM 1514 N N . GLU A 1 186 ? 4.302 0.699 -13.919 1.00 88.06 186 GLU A N 1
ATOM 1515 C CA . GLU A 1 186 ? 4.421 2.155 -13.952 1.00 88.06 186 GLU A CA 1
ATOM 1516 C C . GLU A 1 186 ? 3.469 2.749 -15.007 1.00 88.06 186 GLU A C 1
ATOM 1518 O O . GLU A 1 186 ? 3.480 2.376 -16.180 1.00 88.06 186 GLU A O 1
ATOM 1523 N N . GLY A 1 187 ? 2.627 3.681 -14.580 1.00 86.31 187 GLY A N 1
ATOM 1524 C CA . GLY A 1 187 ? 1.588 4.347 -15.356 1.00 86.31 187 GLY A CA 1
ATOM 1525 C C . GLY A 1 187 ? 0.181 3.777 -15.169 1.00 86.31 187 GLY A C 1
ATOM 1526 O O . GLY A 1 187 ? -0.781 4.498 -15.425 1.00 86.31 187 GLY A O 1
ATOM 1527 N N . VAL A 1 188 ? 0.027 2.531 -14.706 1.00 91.19 188 VAL A N 1
ATOM 1528 C CA . VAL A 1 188 ? -1.278 1.835 -14.720 1.00 91.19 188 VAL A CA 1
ATOM 1529 C C . VAL A 1 188 ? -2.341 2.553 -13.876 1.00 91.19 188 VAL A C 1
ATOM 1531 O O . VAL A 1 188 ? -3.499 2.612 -14.277 1.00 91.19 188 VAL A O 1
ATOM 1534 N N . ILE A 1 189 ? -1.960 3.152 -12.741 1.00 89.19 189 ILE A N 1
ATOM 1535 C CA . ILE A 1 189 ? -2.890 3.909 -11.886 1.00 89.19 189 ILE A CA 1
ATOM 1536 C C . ILE A 1 189 ? -2.872 5.390 -12.263 1.00 89.19 189 ILE A C 1
ATOM 1538 O O . ILE A 1 189 ? -3.904 6.007 -12.492 1.00 89.19 189 ILE A O 1
ATOM 1542 N N . GLU A 1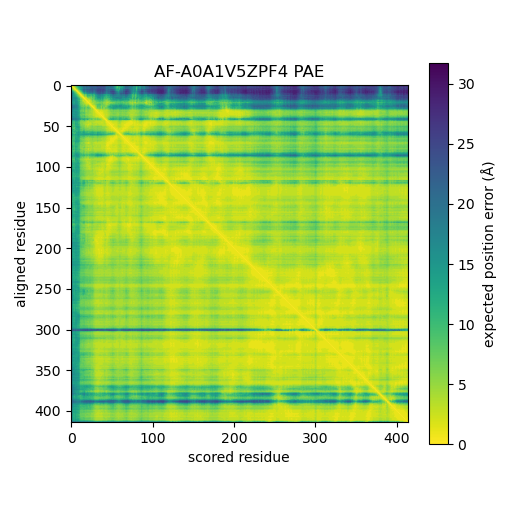 190 ? -1.689 5.982 -12.326 1.00 86.25 190 GLU A N 1
ATOM 1543 C CA . GLU A 1 190 ? -1.503 7.429 -12.350 1.00 86.25 190 GLU A CA 1
ATOM 1544 C C . GLU A 1 190 ? -1.556 8.047 -13.756 1.00 86.25 190 GLU A C 1
ATOM 1546 O O . GLU A 1 190 ? -1.632 9.270 -13.887 1.00 86.25 190 GLU A O 1
ATOM 1551 N N . ARG A 1 191 ? -1.539 7.224 -14.814 1.00 86.50 191 ARG A N 1
ATOM 1552 C CA . ARG A 1 191 ? -1.603 7.672 -16.216 1.00 86.50 191 ARG A CA 1
ATOM 1553 C C . ARG A 1 191 ? -2.778 7.097 -16.996 1.00 86.50 191 ARG A C 1
ATOM 1555 O O . ARG A 1 191 ? -2.837 7.320 -18.199 1.00 86.50 191 ARG A O 1
ATOM 1562 N N . SER A 1 192 ? -3.712 6.420 -16.338 1.00 89.31 192 SER A N 1
ATOM 1563 C CA . SER A 1 192 ? -4.940 5.927 -16.959 1.00 89.31 192 SER A CA 1
ATOM 1564 C C . SER A 1 192 ? -6.153 6.625 -16.349 1.00 89.31 192 SER A C 1
ATOM 1566 O O . SER A 1 192 ? -6.311 6.629 -15.131 1.00 89.31 192 SER A O 1
ATOM 1568 N N . ALA A 1 193 ? -7.016 7.229 -17.167 1.00 91.19 193 ALA A N 1
ATOM 1569 C CA . ALA A 1 193 ? -8.267 7.821 -16.691 1.00 91.19 193 ALA A CA 1
ATOM 1570 C C . ALA A 1 193 ? -9.244 6.752 -16.172 1.00 91.19 193 ALA A C 1
ATOM 1572 O O . ALA A 1 193 ? -10.027 7.020 -15.258 1.00 91.19 193 ALA A O 1
ATOM 1573 N N . GLU A 1 194 ? -9.159 5.535 -16.710 1.00 93.81 194 GLU A N 1
ATOM 1574 C CA . GLU A 1 194 ? -9.906 4.357 -16.273 1.00 93.81 194 GLU A CA 1
ATOM 1575 C C . GLU A 1 194 ? -9.677 4.010 -14.792 1.00 93.81 194 GLU A C 1
ATOM 1577 O O . GLU A 1 194 ? -10.601 3.547 -14.120 1.00 93.81 194 GLU A O 1
ATOM 1582 N N . SER A 1 195 ? -8.503 4.325 -14.229 1.00 91.56 195 SER A N 1
ATOM 1583 C CA . SER A 1 195 ? -8.183 4.074 -12.810 1.00 91.56 195 SER A CA 1
ATOM 1584 C C . SER A 1 195 ? -9.043 4.852 -11.816 1.00 91.56 195 SER A C 1
ATOM 1586 O O . SER A 1 195 ? -9.064 4.540 -10.625 1.00 91.56 195 SER A O 1
ATOM 1588 N N . LYS A 1 196 ? -9.772 5.860 -12.302 1.00 92.50 196 LYS A N 1
ATOM 1589 C CA . LYS A 1 196 ? -10.744 6.628 -11.519 1.00 92.50 196 LYS A CA 1
ATOM 1590 C C . LYS A 1 196 ? -12.079 5.907 -11.352 1.00 92.50 196 LYS A C 1
ATOM 1592 O O . LYS A 1 196 ? -12.911 6.365 -10.576 1.00 92.50 196 LYS A O 1
ATOM 1597 N N . LYS A 1 197 ? -12.304 4.838 -12.119 1.00 93.69 197 LYS A N 1
ATOM 1598 C CA . LYS A 1 197 ? -13.578 4.110 -12.196 1.00 93.69 197 LYS A CA 1
ATOM 1599 C C . LYS A 1 197 ? -13.424 2.629 -11.870 1.00 93.69 197 LYS A C 1
ATOM 1601 O O . LYS A 1 197 ? -14.357 2.027 -11.359 1.00 93.69 197 LYS A O 1
ATOM 1606 N N . VAL A 1 198 ? -12.270 2.049 -12.188 1.00 95.38 198 VAL A N 1
ATOM 1607 C CA . VAL A 1 198 ? -12.012 0.614 -12.058 1.00 95.38 198 VAL A CA 1
ATOM 1608 C C . VAL A 1 198 ? -11.134 0.346 -10.841 1.00 95.38 198 VAL A C 1
ATOM 1610 O O . VAL A 1 198 ? -10.166 1.068 -10.591 1.00 95.38 198 VAL A O 1
ATOM 1613 N N . ASN A 1 199 ? -11.459 -0.714 -10.098 1.00 96.25 199 ASN A N 1
ATOM 1614 C CA . ASN A 1 199 ? -10.656 -1.159 -8.966 1.00 96.25 199 ASN A CA 1
ATOM 1615 C C . ASN A 1 199 ? -9.211 -1.489 -9.394 1.00 96.25 199 ASN A C 1
ATOM 1617 O O . ASN A 1 199 ? -8.969 -2.074 -10.454 1.00 96.25 199 ASN A O 1
ATOM 1621 N N . ALA A 1 200 ? -8.238 -1.109 -8.564 1.00 95.62 200 ALA A N 1
ATOM 1622 C CA . ALA A 1 200 ? -6.818 -1.277 -8.870 1.00 95.62 200 ALA A CA 1
ATOM 1623 C C . ALA A 1 200 ? -6.411 -2.738 -9.145 1.00 95.62 200 ALA A C 1
ATOM 1625 O O . ALA A 1 200 ? -5.607 -2.979 -10.048 1.00 95.62 200 ALA A O 1
ATOM 1626 N N . TYR A 1 201 ? -6.994 -3.714 -8.439 1.00 96.75 201 TYR A N 1
ATOM 1627 C CA . TYR A 1 201 ? -6.720 -5.134 -8.674 1.00 96.75 201 TYR A CA 1
ATOM 1628 C C . TYR A 1 201 ? -7.162 -5.575 -10.072 1.00 96.75 201 TYR A C 1
ATOM 1630 O O . TYR A 1 201 ? -6.407 -6.252 -10.775 1.00 96.75 201 TYR A O 1
ATOM 1638 N N . HIS A 1 202 ? -8.341 -5.125 -10.516 1.00 97.44 202 HIS A N 1
ATOM 1639 C CA . HIS A 1 202 ? -8.838 -5.397 -11.864 1.00 97.44 202 HIS A CA 1
ATOM 1640 C C . HIS A 1 202 ? -7.950 -4.782 -12.945 1.00 97.44 202 HIS A C 1
ATOM 1642 O O . HIS A 1 202 ? -7.667 -5.424 -13.956 1.00 97.44 202 HIS A O 1
ATOM 1648 N N . LEU A 1 203 ? -7.464 -3.557 -12.732 1.00 96.44 203 LEU A N 1
ATOM 1649 C CA . LEU A 1 203 ? -6.514 -2.941 -13.656 1.00 96.44 203 LEU A CA 1
ATOM 1650 C C . LEU A 1 203 ? -5.224 -3.757 -13.758 1.00 96.44 203 LEU A C 1
ATOM 1652 O O . LEU A 1 203 ? -4.715 -3.963 -14.856 1.00 96.44 203 LEU A O 1
ATOM 1656 N N . PHE A 1 204 ? -4.700 -4.248 -12.634 1.00 96.19 204 PHE A N 1
ATOM 1657 C CA . PHE A 1 204 ? -3.416 -4.950 -12.600 1.00 96.19 204 PHE A CA 1
ATOM 1658 C C . PHE A 1 204 ? -3.517 -6.347 -13.210 1.00 96.19 204 PHE A C 1
ATOM 1660 O O . PHE A 1 204 ? -2.629 -6.757 -13.959 1.00 96.19 204 PHE A O 1
ATOM 1667 N N . THR A 1 205 ? -4.619 -7.057 -12.970 1.00 97.06 205 THR A N 1
ATOM 1668 C CA . THR A 1 205 ? -4.839 -8.361 -13.601 1.00 97.06 205 THR A CA 1
ATOM 1669 C C . THR A 1 205 ? -5.090 -8.248 -15.102 1.00 97.06 205 THR A C 1
ATOM 1671 O O . THR A 1 205 ? -4.542 -9.028 -15.886 1.00 97.06 205 THR A O 1
ATOM 1674 N N . ARG A 1 206 ? -5.827 -7.217 -15.540 1.00 95.94 206 ARG A N 1
ATOM 1675 C CA . ARG A 1 206 ? -5.994 -6.897 -16.963 1.00 95.94 206 ARG A CA 1
ATOM 1676 C C . ARG A 1 206 ? -4.678 -6.494 -17.605 1.00 95.94 206 ARG A C 1
ATOM 1678 O O . ARG A 1 206 ? -4.403 -6.929 -18.717 1.00 95.94 206 ARG A O 1
ATOM 1685 N N . TRP A 1 207 ? -3.839 -5.722 -16.913 1.00 95.44 207 TRP A N 1
ATOM 1686 C CA . TRP A 1 207 ? -2.516 -5.318 -17.396 1.00 95.44 207 TRP A CA 1
ATOM 1687 C C . TRP A 1 207 ? -1.627 -6.523 -17.732 1.00 95.44 207 TRP A C 1
ATOM 1689 O O . TRP A 1 207 ? -0.971 -6.543 -18.772 1.00 95.44 207 TRP A O 1
ATOM 1699 N N . LEU A 1 208 ? -1.697 -7.588 -16.932 1.00 95.75 208 LEU A N 1
ATOM 1700 C CA . LEU A 1 208 ? -0.986 -8.843 -17.195 1.00 95.75 208 LEU A CA 1
ATOM 1701 C C . LEU A 1 208 ? -1.683 -9.769 -18.207 1.00 95.75 208 LEU A C 1
ATOM 1703 O O . LEU A 1 208 ? -1.128 -10.808 -18.553 1.00 95.75 208 LEU A O 1
ATOM 1707 N N . GLY A 1 209 ? -2.877 -9.411 -18.688 1.00 95.38 209 GLY A N 1
ATOM 1708 C CA . GLY A 1 209 ? -3.675 -10.244 -19.595 1.00 95.38 209 GLY A CA 1
ATOM 1709 C C . GLY A 1 209 ? -4.347 -11.441 -18.914 1.00 95.38 209 GLY A C 1
ATOM 1710 O O . GLY A 1 209 ? -4.735 -12.382 -19.598 1.00 95.38 209 GLY A O 1
ATOM 1711 N N . LEU A 1 210 ? -4.470 -11.431 -17.582 1.00 96.38 210 LEU A N 1
ATOM 1712 C CA . LEU A 1 210 ? -4.982 -12.563 -16.802 1.00 96.38 210 LEU A CA 1
ATOM 1713 C C . LEU A 1 210 ? -6.490 -12.485 -16.544 1.00 96.38 210 LEU A C 1
ATOM 1715 O O . LEU A 1 210 ? -7.151 -13.515 -16.593 1.00 96.38 210 LEU A O 1
ATOM 1719 N N . ASN A 1 211 ? -7.030 -11.281 -16.314 1.00 95.88 211 ASN A N 1
ATOM 1720 C CA . ASN A 1 211 ? -8.467 -11.043 -16.090 1.00 95.88 211 ASN A CA 1
ATOM 1721 C C . ASN A 1 211 ? -9.076 -11.923 -14.979 1.00 95.88 211 ASN A C 1
ATOM 1723 O O . ASN A 1 211 ? -10.133 -12.520 -15.165 1.00 95.88 211 ASN A O 1
ATOM 1727 N N . LEU A 1 212 ? -8.391 -12.039 -13.840 1.00 97.12 212 LEU A N 1
ATOM 1728 C CA . LEU A 1 212 ? -8.817 -12.915 -12.747 1.00 97.12 212 LEU A CA 1
ATOM 1729 C C . LEU A 1 212 ? -10.115 -12.430 -12.074 1.00 97.12 212 LEU A C 1
ATOM 1731 O O . LEU A 1 212 ? -10.368 -11.229 -11.985 1.00 97.12 212 LEU A O 1
ATOM 1735 N N . GLU A 1 213 ? -10.898 -13.381 -11.557 1.00 96.06 213 GLU A N 1
ATOM 1736 C CA . GLU A 1 213 ? -12.073 -13.131 -10.706 1.00 96.06 213 GLU A CA 1
ATOM 1737 C C . GLU A 1 213 ? -11.679 -12.608 -9.310 1.00 96.06 213 GLU A C 1
ATOM 1739 O O . GLU A 1 213 ? -10.602 -12.935 -8.806 1.00 96.06 213 GLU A O 1
ATOM 1744 N N . ASP A 1 214 ? -12.590 -11.896 -8.635 1.00 95.00 214 ASP A N 1
ATOM 1745 C CA . ASP A 1 214 ? -12.363 -11.246 -7.327 1.00 95.00 214 ASP A CA 1
ATOM 1746 C C . ASP A 1 214 ? -11.793 -12.168 -6.253 1.00 95.00 214 ASP A C 1
ATOM 1748 O O . ASP A 1 214 ? -10.888 -11.784 -5.515 1.00 95.00 214 ASP A O 1
ATOM 1752 N N . LYS A 1 215 ? -12.253 -13.422 -6.205 1.00 94.00 215 LYS A N 1
ATOM 1753 C CA . LYS A 1 215 ? -11.770 -14.419 -5.235 1.00 94.00 215 LYS A CA 1
ATOM 1754 C C . LYS A 1 215 ? -10.264 -14.706 -5.349 1.00 94.00 215 LYS A C 1
ATOM 1756 O O . LYS A 1 215 ? -9.668 -15.208 -4.401 1.00 94.00 215 LYS A O 1
ATOM 1761 N N . TYR A 1 216 ? -9.653 -14.406 -6.498 1.00 95.88 216 TYR A N 1
ATOM 1762 C CA . TYR A 1 216 ? -8.213 -14.525 -6.740 1.00 95.88 216 TYR A CA 1
ATOM 1763 C C . TYR A 1 216 ? -7.471 -13.188 -6.629 1.00 95.88 216 TYR A C 1
ATOM 1765 O O . TYR A 1 216 ? -6.252 -13.165 -6.762 1.00 95.88 216 TYR A O 1
ATOM 1773 N N . LEU A 1 217 ? -8.175 -12.079 -6.394 1.00 96.38 217 LEU A N 1
ATOM 1774 C CA . LEU A 1 217 ? -7.637 -10.719 -6.308 1.00 96.38 217 LEU A CA 1
ATOM 1775 C C . LEU A 1 217 ? -7.504 -10.240 -4.855 1.00 96.38 217 LEU A C 1
ATOM 1777 O O . LEU A 1 217 ? -7.679 -9.061 -4.547 1.00 96.38 217 LEU A O 1
ATOM 1781 N N . ILE A 1 218 ? -7.162 -11.169 -3.964 1.00 94.50 218 ILE A N 1
ATOM 1782 C CA . ILE A 1 218 ? -6.952 -10.915 -2.539 1.00 94.50 218 ILE A CA 1
ATOM 1783 C C . ILE A 1 218 ? -5.464 -11.148 -2.234 1.00 94.50 218 ILE A C 1
ATOM 1785 O O . ILE A 1 218 ? -4.954 -12.238 -2.517 1.00 94.50 218 ILE A O 1
ATOM 1789 N N . PRO A 1 219 ? -4.735 -10.142 -1.714 1.00 96.44 219 PRO A N 1
ATOM 1790 C CA . PRO A 1 219 ? -3.327 -10.300 -1.361 1.00 96.44 219 PRO A CA 1
ATOM 1791 C C . PRO A 1 219 ? -3.178 -11.244 -0.165 1.00 96.44 219 PRO A C 1
ATOM 1793 O O . PRO A 1 219 ? -4.122 -11.445 0.593 1.00 96.44 219 PRO A O 1
ATOM 1796 N N . LYS A 1 220 ? -1.987 -11.811 0.023 1.00 96.50 220 LYS A N 1
ATOM 1797 C CA . LYS A 1 220 ? -1.681 -12.723 1.132 1.00 96.50 220 LYS A CA 1
ATOM 1798 C C . LYS A 1 220 ? -0.361 -12.353 1.781 1.00 96.50 220 LYS A C 1
ATOM 1800 O O . LYS A 1 220 ? 0.658 -12.276 1.109 1.00 96.50 220 LYS A O 1
ATOM 1805 N N . GLN A 1 221 ? -0.355 -12.146 3.086 1.00 95.25 221 GLN A N 1
ATOM 1806 C CA . GLN A 1 221 ? 0.839 -11.772 3.829 1.00 95.25 221 GLN A CA 1
ATOM 1807 C C . GLN A 1 221 ? 1.007 -12.663 5.051 1.00 95.25 221 GLN A C 1
ATOM 1809 O O . GLN A 1 221 ? 0.042 -12.994 5.737 1.00 95.25 221 GLN A O 1
ATOM 1814 N N . SER A 1 222 ? 2.263 -12.960 5.363 1.00 95.56 222 SER A N 1
ATOM 1815 C CA . SER A 1 222 ? 2.672 -13.522 6.646 1.00 95.56 222 SER A CA 1
ATOM 1816 C C . SER A 1 222 ? 3.425 -12.464 7.454 1.00 95.56 222 SER A C 1
ATOM 1818 O O . SER A 1 222 ? 4.117 -11.604 6.893 1.00 95.56 222 SER A O 1
ATOM 1820 N N . ALA A 1 223 ? 3.258 -12.496 8.776 1.00 95.94 223 ALA A N 1
ATOM 1821 C CA . ALA A 1 223 ? 4.078 -11.711 9.690 1.00 95.94 223 ALA A CA 1
ATOM 1822 C C . ALA A 1 223 ? 5.367 -12.485 9.985 1.00 95.94 223 ALA A C 1
ATOM 1824 O O . ALA A 1 223 ? 5.321 -13.686 10.240 1.00 95.94 223 ALA A O 1
ATOM 1825 N N . GLU A 1 224 ? 6.501 -11.793 9.966 1.00 95.94 224 GLU A N 1
ATOM 1826 C CA . GLU A 1 224 ? 7.789 -12.371 10.345 1.00 95.94 224 GLU A CA 1
ATOM 1827 C C . GLU A 1 224 ? 7.770 -12.771 11.830 1.00 95.94 224 GLU A C 1
ATOM 1829 O O . GLU A 1 224 ? 7.449 -11.945 12.684 1.00 95.94 224 GLU A O 1
ATOM 1834 N N . GLU A 1 225 ? 8.146 -14.013 12.147 1.00 96.44 225 GLU A N 1
ATOM 1835 C CA . GLU A 1 225 ? 8.024 -14.590 13.497 1.00 96.44 225 GLU A CA 1
ATOM 1836 C C . GLU A 1 225 ? 8.714 -13.764 14.591 1.00 96.44 225 GLU A C 1
ATOM 1838 O O . GLU A 1 225 ? 8.141 -13.542 15.661 1.00 96.44 225 GLU A O 1
ATOM 1843 N N . ILE A 1 226 ? 9.927 -13.273 14.316 1.00 97.06 226 ILE A N 1
ATOM 1844 C CA . ILE A 1 226 ? 10.701 -12.448 15.256 1.00 97.06 226 ILE A CA 1
ATOM 1845 C C . ILE A 1 226 ? 9.929 -11.163 15.573 1.00 97.06 226 ILE A C 1
ATOM 1847 O O . ILE A 1 226 ? 9.700 -10.837 16.740 1.00 97.06 226 ILE A O 1
ATOM 1851 N N . SER A 1 227 ? 9.473 -10.467 14.531 1.00 97.31 227 SER A N 1
ATOM 1852 C CA . SER A 1 227 ? 8.739 -9.208 14.658 1.00 97.31 227 SER A CA 1
ATOM 1853 C C . SER A 1 227 ? 7.376 -9.419 15.333 1.00 97.31 227 SER A C 1
ATOM 1855 O O . SER A 1 227 ? 6.972 -8.615 16.175 1.00 97.31 227 SER A O 1
ATOM 1857 N N . LEU A 1 228 ? 6.703 -10.536 15.039 1.00 98.19 228 LEU A N 1
ATOM 1858 C CA . LEU A 1 228 ? 5.428 -10.922 15.643 1.00 98.19 228 LEU A CA 1
ATOM 1859 C C . LEU A 1 228 ? 5.564 -11.169 17.149 1.00 98.19 228 LEU A C 1
ATOM 1861 O O . LEU A 1 228 ? 4.776 -10.640 17.934 1.00 98.19 228 LEU A O 1
ATOM 1865 N N . SER A 1 229 ? 6.589 -11.920 17.557 1.00 98.25 229 SER A N 1
ATOM 1866 C CA . SER A 1 229 ? 6.888 -12.201 18.965 1.00 98.25 229 SER A CA 1
ATOM 1867 C C . SER A 1 229 ? 7.224 -10.925 19.743 1.00 98.25 229 SER A C 1
ATOM 1869 O O . SER A 1 229 ? 6.690 -10.688 20.833 1.00 98.25 229 SER A O 1
ATOM 1871 N N . GLU A 1 230 ? 8.048 -10.045 19.160 1.00 98.38 230 GLU A N 1
ATOM 1872 C CA . GLU A 1 230 ? 8.357 -8.746 19.759 1.00 98.38 230 GLU A CA 1
ATOM 1873 C C . GLU A 1 230 ? 7.099 -7.884 19.937 1.00 98.38 230 GLU A C 1
ATOM 1875 O O . GLU A 1 230 ? 6.887 -7.337 21.022 1.00 98.38 230 GLU A O 1
ATOM 1880 N N . CYS A 1 231 ? 6.240 -7.808 18.916 1.00 98.56 231 CYS A N 1
ATOM 1881 C CA . CYS A 1 231 ? 4.993 -7.047 18.979 1.00 98.56 231 CYS A CA 1
ATOM 1882 C C . CYS A 1 231 ? 4.015 -7.622 20.014 1.00 98.56 231 CYS A C 1
ATOM 1884 O O . CYS A 1 231 ? 3.443 -6.854 20.784 1.00 98.56 231 CYS A O 1
ATOM 1886 N N . SER A 1 232 ? 3.868 -8.948 20.110 1.00 98.56 232 SER A N 1
ATOM 1887 C CA . SER A 1 232 ? 3.022 -9.587 21.136 1.00 98.56 232 SER A CA 1
ATOM 1888 C C . SER A 1 232 ? 3.496 -9.240 22.554 1.00 98.56 232 SER A C 1
ATOM 1890 O O . SER A 1 232 ? 2.690 -8.917 23.430 1.00 98.56 232 SER A O 1
ATOM 1892 N N . ARG A 1 233 ? 4.815 -9.206 22.794 1.00 98.50 233 ARG A N 1
ATOM 1893 C CA . ARG A 1 233 ? 5.370 -8.758 24.082 1.00 98.50 233 ARG A CA 1
ATOM 1894 C C . ARG A 1 233 ? 5.046 -7.291 24.375 1.00 98.50 233 ARG A C 1
ATOM 1896 O O . ARG A 1 233 ? 4.692 -6.983 25.509 1.00 98.50 233 ARG A O 1
ATOM 1903 N N . VAL A 1 234 ? 5.140 -6.411 23.375 1.00 98.38 234 VAL A N 1
ATOM 1904 C CA . VAL A 1 234 ? 4.753 -4.995 23.516 1.00 98.38 234 VAL A CA 1
ATOM 1905 C C . VAL A 1 234 ? 3.287 -4.876 23.932 1.00 98.38 234 VAL A C 1
ATOM 1907 O O . VAL A 1 234 ? 2.996 -4.165 24.890 1.00 98.38 234 VAL A O 1
ATOM 1910 N N . LEU A 1 235 ? 2.376 -5.609 23.281 1.00 98.38 235 LEU A N 1
ATOM 1911 C CA . LEU A 1 235 ? 0.953 -5.587 23.638 1.00 98.38 235 LEU A CA 1
ATOM 1912 C C . LEU A 1 235 ? 0.724 -6.009 25.095 1.00 98.38 235 LEU A C 1
ATOM 1914 O O . LEU A 1 235 ? 0.040 -5.302 25.831 1.00 98.38 235 LEU A O 1
ATOM 1918 N N . LYS A 1 236 ? 1.383 -7.084 25.550 1.00 97.69 236 LYS A N 1
ATOM 1919 C CA . LYS A 1 236 ? 1.313 -7.543 26.950 1.00 97.69 236 LYS A CA 1
ATOM 1920 C C . LYS A 1 236 ? 1.780 -6.476 27.940 1.00 97.69 236 LYS A C 1
ATOM 1922 O O . LYS A 1 236 ? 1.136 -6.286 28.965 1.00 97.69 236 LYS A O 1
ATOM 1927 N N . THR A 1 237 ? 2.873 -5.771 27.641 1.00 97.12 237 THR A N 1
ATOM 1928 C CA . THR A 1 237 ? 3.371 -4.672 28.488 1.00 97.12 237 THR A CA 1
ATOM 1929 C C . THR A 1 237 ? 2.396 -3.497 28.547 1.00 97.12 237 THR A C 1
ATOM 1931 O O . THR A 1 237 ? 2.288 -2.857 29.587 1.00 97.12 237 THR A O 1
ATOM 1934 N N . LEU A 1 238 ? 1.673 -3.233 27.459 1.00 96.31 238 LEU A N 1
ATOM 1935 C CA . LEU A 1 238 ? 0.663 -2.175 27.385 1.00 96.31 238 LEU A CA 1
ATOM 1936 C C . LEU A 1 238 ? -0.707 -2.595 27.941 1.00 96.31 238 LEU A C 1
ATOM 1938 O O . LEU A 1 238 ? -1.610 -1.769 27.990 1.00 96.31 238 LEU A O 1
ATOM 1942 N N . GLY A 1 239 ? -0.888 -3.862 28.332 1.00 96.06 239 GLY A N 1
ATOM 1943 C CA . GLY A 1 239 ? -2.192 -4.394 28.738 1.00 96.06 239 GLY A CA 1
ATOM 1944 C C . GLY A 1 239 ? -3.185 -4.572 27.582 1.00 96.06 239 GLY A C 1
ATOM 1945 O O . GLY A 1 239 ? -4.359 -4.834 27.828 1.00 96.06 239 GLY A O 1
ATOM 1946 N N . LEU A 1 240 ? -2.726 -4.468 26.332 1.00 96.75 240 LEU A N 1
ATOM 1947 C CA . LEU A 1 240 ? -3.536 -4.704 25.140 1.00 96.75 240 LEU A CA 1
ATOM 1948 C C . LEU A 1 240 ? -3.663 -6.204 24.873 1.00 96.75 240 LEU A C 1
ATOM 1950 O O . LEU A 1 240 ? -2.666 -6.925 24.786 1.00 96.75 240 LEU A O 1
ATOM 1954 N N . LYS A 1 241 ? -4.896 -6.673 24.690 1.00 97.00 241 LYS A N 1
ATOM 1955 C CA . LYS A 1 241 ? -5.174 -8.064 24.325 1.00 97.00 241 LYS A CA 1
ATOM 1956 C C . LYS A 1 241 ? -5.218 -8.230 22.812 1.00 97.00 241 LYS A C 1
ATOM 1958 O O . LYS A 1 241 ? -5.809 -7.422 22.098 1.00 97.00 241 LYS A O 1
ATOM 1963 N N . GLU A 1 242 ? -4.595 -9.297 22.323 1.00 97.94 242 GLU A N 1
ATOM 1964 C CA . GLU A 1 242 ? -4.611 -9.639 20.901 1.00 97.94 242 GLU A CA 1
ATOM 1965 C C . GLU A 1 242 ? -6.051 -9.809 20.399 1.00 97.94 242 GLU A C 1
ATOM 1967 O O . GLU A 1 242 ? -6.897 -10.377 21.081 1.00 97.94 242 GLU A O 1
ATOM 1972 N N . ASN A 1 243 ? -6.319 -9.325 19.189 1.00 98.00 243 ASN A N 1
ATOM 1973 C CA . ASN A 1 243 ? -7.627 -9.304 18.530 1.00 98.00 243 ASN A CA 1
ATOM 1974 C C . ASN A 1 243 ? -8.725 -8.457 19.209 1.00 98.00 243 ASN A C 1
ATOM 1976 O O . ASN A 1 243 ? -9.815 -8.363 18.652 1.00 98.00 243 ASN A O 1
ATOM 1980 N N . GLU A 1 244 ? -8.452 -7.784 20.331 1.00 97.62 244 GLU A N 1
ATOM 1981 C CA . GLU A 1 244 ? -9.445 -6.977 21.070 1.00 97.62 244 GLU A CA 1
ATOM 1982 C C . GLU A 1 244 ? -9.262 -5.456 20.898 1.00 97.62 244 GLU A C 1
ATOM 1984 O O . GLU A 1 244 ? -9.939 -4.667 21.550 1.00 97.62 244 GLU A O 1
ATOM 1989 N N . PHE A 1 245 ? -8.387 -5.015 19.988 1.00 98.50 245 PHE A N 1
ATOM 1990 C CA . PHE A 1 245 ? -8.160 -3.591 19.710 1.00 98.50 245 PHE A CA 1
ATOM 1991 C C . PHE A 1 245 ? -8.223 -3.256 18.216 1.00 98.50 245 PHE A C 1
ATOM 1993 O O . PHE A 1 245 ? -7.995 -4.106 17.344 1.00 98.50 245 PHE A O 1
ATOM 2000 N N . ILE A 1 246 ? -8.482 -1.982 17.923 1.00 98.81 246 ILE A N 1
ATOM 2001 C CA . ILE A 1 246 ? -8.410 -1.419 16.573 1.00 98.81 246 ILE A CA 1
ATOM 2002 C C . ILE A 1 246 ? -7.022 -0.819 16.357 1.00 98.81 246 ILE A C 1
ATOM 2004 O O . ILE A 1 246 ? -6.598 0.076 17.089 1.00 98.81 246 ILE A O 1
ATOM 2008 N N . LEU A 1 247 ? -6.327 -1.270 15.313 1.00 98.88 247 LEU A N 1
ATOM 2009 C CA . LEU A 1 247 ? -5.094 -0.639 14.855 1.00 98.88 247 LEU A CA 1
ATOM 2010 C C . LEU A 1 247 ? -5.428 0.499 13.890 1.00 98.88 247 LEU A C 1
ATOM 2012 O O . LEU A 1 247 ? -6.000 0.261 12.828 1.00 98.88 247 LEU A O 1
ATOM 2016 N N . LEU A 1 248 ? -5.052 1.725 14.241 1.00 98.81 248 LEU A N 1
ATOM 2017 C CA . LEU A 1 248 ? -5.334 2.936 13.480 1.00 98.81 248 LEU A CA 1
ATOM 2018 C C . LEU A 1 248 ? -4.065 3.485 12.819 1.00 98.81 248 LEU A C 1
ATOM 2020 O O . LEU A 1 248 ? -3.125 3.871 13.511 1.00 98.81 248 LEU A O 1
ATOM 2024 N N . GLN A 1 249 ? -4.072 3.622 11.490 1.00 98.19 249 GLN A N 1
ATOM 2025 C CA . GLN A 1 249 ? -3.098 4.450 10.767 1.00 98.19 249 GLN A CA 1
ATOM 2026 C C . GLN A 1 249 ? -3.753 5.786 10.377 1.00 98.19 249 GLN A C 1
ATOM 2028 O O . GLN A 1 249 ? -4.551 5.820 9.435 1.00 98.19 249 GLN A O 1
ATOM 2033 N N . PRO A 1 250 ? -3.407 6.907 11.036 1.00 95.75 250 PRO A N 1
ATOM 2034 C CA . PRO A 1 250 ? -4.118 8.170 10.853 1.00 95.75 250 PRO A CA 1
ATOM 2035 C C . PRO A 1 250 ? -3.682 8.954 9.606 1.00 95.75 250 PRO A C 1
ATOM 2037 O O . PRO A 1 250 ? -4.395 9.859 9.167 1.00 95.75 250 PRO A O 1
ATOM 2040 N N . ARG A 1 251 ? -2.514 8.648 9.024 1.00 92.62 251 ARG A N 1
ATOM 2041 C CA . ARG A 1 251 ? -1.951 9.399 7.890 1.00 92.62 251 ARG A CA 1
ATOM 2042 C C . ARG A 1 251 ? -1.678 8.535 6.675 1.00 92.62 251 ARG A C 1
ATOM 2044 O O . ARG A 1 251 ? -1.272 7.378 6.774 1.00 92.62 251 ARG A O 1
ATOM 2051 N N . ALA A 1 252 ? -1.822 9.166 5.517 1.00 91.31 252 ALA A N 1
ATOM 2052 C CA . ALA A 1 252 ? -1.310 8.665 4.255 1.00 91.31 252 ALA A CA 1
ATOM 2053 C C . ALA A 1 252 ? 0.055 9.298 3.945 1.00 91.31 252 ALA A C 1
ATOM 2055 O O . ALA A 1 252 ? 0.428 10.326 4.507 1.00 91.31 252 ALA A O 1
ATOM 2056 N N . SER A 1 253 ? 0.774 8.742 2.966 1.00 85.94 253 SER A N 1
ATOM 2057 C CA . SER A 1 253 ? 2.017 9.348 2.452 1.00 85.94 253 SER A CA 1
ATOM 2058 C C . SER A 1 253 ? 1.816 10.735 1.827 1.00 85.94 253 SER A C 1
ATOM 2060 O O . SER A 1 253 ? 2.776 11.475 1.625 1.00 85.94 253 SER A O 1
ATOM 2062 N N . SER A 1 254 ? 0.569 11.083 1.507 1.00 85.81 254 SER A N 1
ATOM 2063 C CA . SER A 1 254 ? 0.184 12.378 0.967 1.00 85.81 254 SER A CA 1
ATOM 2064 C C . SER A 1 254 ? -0.759 13.095 1.927 1.00 85.81 254 SER A C 1
ATOM 2066 O O . SER A 1 254 ? -1.725 12.520 2.437 1.00 85.81 254 SER A O 1
ATOM 2068 N N . GLN A 1 255 ? -0.496 14.382 2.124 1.00 86.44 255 GLN A N 1
ATOM 2069 C CA . GLN A 1 255 ? -1.267 15.244 3.010 1.00 86.44 255 GLN A CA 1
ATOM 2070 C C . GLN A 1 255 ? -2.719 15.414 2.546 1.00 86.44 255 GLN A C 1
ATOM 2072 O O . GLN A 1 255 ? -3.618 15.403 3.382 1.00 86.44 255 GLN A O 1
ATOM 2077 N N . VAL A 1 256 ? -2.984 15.448 1.230 1.00 87.94 256 VAL A N 1
ATOM 2078 C CA . VAL A 1 256 ? -4.362 15.545 0.709 1.00 87.94 256 VAL A CA 1
ATOM 2079 C C . VAL A 1 256 ? -5.189 14.292 0.997 1.00 87.94 256 VAL A C 1
ATOM 2081 O O . VAL A 1 256 ? -6.409 14.345 0.997 1.00 87.94 256 VAL A O 1
ATOM 2084 N N . ARG A 1 257 ? -4.559 13.158 1.308 1.00 90.44 257 ARG A N 1
ATOM 2085 C CA . ARG A 1 257 ? -5.267 11.943 1.736 1.00 90.44 257 ARG A CA 1
ATOM 2086 C C . ARG A 1 257 ? -5.312 11.785 3.251 1.00 90.44 257 ARG A C 1
ATOM 2088 O O . ARG A 1 257 ? -5.872 10.810 3.730 1.00 90.44 257 ARG A O 1
ATOM 2095 N N . THR A 1 258 ? -4.743 12.718 4.005 1.00 92.00 258 THR A N 1
ATOM 2096 C CA . THR A 1 258 ? -4.659 12.632 5.462 1.00 92.00 258 THR A CA 1
ATOM 2097 C C . THR A 1 258 ? -5.799 13.426 6.111 1.00 92.00 258 THR A C 1
ATOM 2099 O O . THR A 1 258 ? -5.882 14.638 5.893 1.00 92.00 258 THR A O 1
ATOM 2102 N N . PRO A 1 259 ? -6.674 12.774 6.897 1.00 93.31 259 PRO A N 1
ATOM 2103 C CA . PRO A 1 259 ? -7.672 13.451 7.716 1.00 93.31 259 PRO A CA 1
ATOM 2104 C C . PRO A 1 259 ? -7.029 14.278 8.829 1.00 93.31 259 PRO A C 1
ATOM 2106 O O . PRO A 1 259 ? -5.934 13.977 9.310 1.00 93.31 259 PRO A O 1
ATOM 2109 N N . ASN A 1 260 ? -7.725 15.324 9.264 1.00 92.75 260 ASN A N 1
ATOM 2110 C CA . ASN A 1 260 ? -7.248 16.171 10.345 1.00 92.75 260 ASN A CA 1
ATOM 2111 C C . ASN A 1 260 ? -7.332 15.432 11.696 1.00 92.75 260 ASN A C 1
ATOM 2113 O O . ASN A 1 260 ? -8.367 14.877 12.067 1.00 92.75 260 ASN A O 1
ATOM 2117 N N . PHE A 1 261 ? -6.234 15.451 12.452 1.00 93.44 261 PHE A N 1
ATOM 2118 C CA . PHE A 1 261 ? -6.135 14.807 13.764 1.00 93.44 261 PHE A CA 1
ATOM 2119 C C . PHE A 1 261 ? -7.065 15.411 14.819 1.00 93.44 261 PHE A C 1
ATOM 2121 O O . PHE A 1 261 ? -7.645 14.684 15.622 1.00 93.44 261 PHE A O 1
ATOM 2128 N N . GLU A 1 262 ? -7.177 16.738 14.848 1.00 92.62 262 GLU A N 1
ATOM 2129 C CA . GLU A 1 262 ? -7.849 17.489 15.912 1.00 92.62 262 GLU A CA 1
ATOM 2130 C C . GLU A 1 262 ? -9.373 17.498 15.745 1.00 92.62 262 GLU A C 1
ATOM 2132 O O . GLU A 1 262 ? -10.086 17.616 16.741 1.00 92.62 262 GLU A O 1
ATOM 2137 N N . THR A 1 263 ? -9.867 17.351 14.511 1.00 92.31 263 THR A N 1
ATOM 2138 C CA . THR A 1 263 ? -11.304 17.355 14.195 1.00 92.31 263 THR A CA 1
ATOM 2139 C C . THR A 1 263 ? -11.829 15.957 13.876 1.00 92.31 263 THR A C 1
ATOM 2141 O O . THR A 1 263 ? -12.750 15.489 14.540 1.00 92.31 263 THR A O 1
ATOM 2144 N N . VAL A 1 264 ? -11.225 15.258 12.912 1.00 95.38 264 VAL A N 1
ATOM 2145 C CA . VAL A 1 264 ? -11.752 13.991 12.381 1.00 95.38 264 VAL A CA 1
ATOM 2146 C C . VAL A 1 264 ? -11.355 12.816 13.264 1.00 95.38 264 VAL A C 1
ATOM 2148 O O . VAL A 1 264 ? -12.216 12.171 13.862 1.00 95.38 264 VAL A O 1
ATOM 2151 N N . TRP A 1 265 ? -10.051 12.551 13.399 1.00 96.44 265 TRP A N 1
ATOM 2152 C CA . TRP A 1 265 ? -9.595 11.406 14.194 1.00 96.44 265 TRP A CA 1
ATOM 2153 C C . TRP A 1 265 ? -9.942 11.563 15.666 1.00 96.44 265 TRP A C 1
ATOM 2155 O O . TRP A 1 265 ? -10.343 10.588 16.296 1.00 96.44 265 TRP A O 1
ATOM 2165 N N . LYS A 1 266 ? -9.889 12.797 16.187 1.00 96.38 266 LYS A N 1
ATOM 2166 C CA . LYS A 1 266 ? -10.321 13.080 17.554 1.00 96.38 266 LYS A CA 1
ATOM 2167 C C . LYS A 1 266 ? -11.744 12.580 17.801 1.00 96.38 266 LYS A C 1
ATOM 2169 O O . LYS A 1 266 ? -11.975 11.892 18.792 1.00 96.38 266 LYS A O 1
ATOM 2174 N N . LYS A 1 267 ? -12.681 12.922 16.909 1.00 97.06 267 LYS A N 1
ATOM 2175 C CA . LYS A 1 267 ? -14.090 12.528 17.025 1.00 97.06 267 LYS A CA 1
ATOM 2176 C C . LYS A 1 267 ? -14.254 11.013 16.942 1.00 97.06 267 LYS A C 1
ATOM 2178 O O . LYS A 1 267 ? -14.831 10.444 17.860 1.00 97.06 267 LYS A O 1
ATOM 2183 N N . ILE A 1 268 ? -13.688 10.381 15.909 1.00 98.12 268 ILE A N 1
ATOM 2184 C CA . ILE A 1 268 ? -13.805 8.930 15.683 1.00 98.12 268 ILE A CA 1
ATOM 2185 C C . ILE A 1 268 ? -13.267 8.144 16.885 1.00 98.12 268 ILE A C 1
ATOM 2187 O O . ILE A 1 268 ? -13.977 7.310 17.434 1.00 98.12 268 ILE A O 1
ATOM 2191 N N . ILE A 1 269 ? -12.046 8.444 17.340 1.00 98.19 269 ILE A N 1
ATOM 2192 C CA . ILE A 1 269 ? -11.440 7.759 18.492 1.00 98.19 269 ILE A CA 1
ATOM 2193 C C . ILE A 1 269 ? -12.277 7.995 19.758 1.00 98.19 269 ILE A C 1
ATOM 2195 O O . ILE A 1 269 ? -12.533 7.054 20.501 1.00 98.19 269 ILE A O 1
ATOM 2199 N N . SER A 1 270 ? -12.753 9.227 19.988 1.00 97.06 270 SER A N 1
ATOM 2200 C CA . SER A 1 270 ? -13.577 9.539 21.166 1.00 97.06 270 SER A CA 1
ATOM 2201 C C . SER A 1 270 ? -14.886 8.752 21.196 1.00 97.06 270 SER A C 1
ATOM 2203 O O . SER A 1 270 ? -15.350 8.414 22.280 1.00 97.06 270 SER A O 1
ATOM 2205 N N . ASP A 1 271 ? -15.511 8.496 20.045 1.00 97.00 271 ASP A N 1
ATOM 2206 C CA . ASP A 1 271 ? -16.736 7.695 19.995 1.00 97.00 271 ASP A CA 1
ATOM 2207 C C . ASP A 1 271 ? -16.447 6.217 20.275 1.00 97.00 271 ASP A C 1
ATOM 2209 O O . ASP A 1 271 ? -17.106 5.636 21.131 1.00 97.00 271 ASP A O 1
ATOM 2213 N N . LEU A 1 272 ? -15.386 5.658 19.683 1.00 97.31 272 LEU A N 1
ATOM 2214 C CA . LEU A 1 272 ? -14.960 4.276 19.941 1.00 97.31 272 LEU A CA 1
ATOM 2215 C C . LEU A 1 272 ? -14.615 4.036 21.418 1.00 97.31 272 LEU A C 1
ATOM 2217 O O . LEU A 1 272 ? -14.970 3.006 21.990 1.00 97.31 272 LEU A O 1
ATOM 2221 N N . MET A 1 273 ? -13.989 5.015 22.074 1.00 95.50 273 MET A N 1
ATOM 2222 C CA . MET A 1 273 ? -13.701 4.942 23.508 1.00 95.50 273 MET A CA 1
ATOM 2223 C C . MET A 1 273 ? -14.968 4.878 24.372 1.00 95.50 273 MET A C 1
ATOM 2225 O O . MET A 1 273 ? -14.945 4.222 25.413 1.00 95.50 273 MET A O 1
ATOM 2229 N N . LYS A 1 274 ? -16.071 5.535 23.974 1.00 94.94 274 LYS A N 1
ATOM 2230 C CA . LYS A 1 274 ? -17.353 5.453 24.710 1.00 94.94 274 LYS A CA 1
ATOM 2231 C C . LYS A 1 274 ? -17.926 4.039 24.681 1.00 94.94 274 LYS A C 1
ATOM 2233 O O . LYS A 1 274 ? -18.585 3.637 25.633 1.00 94.94 274 LYS A O 1
ATOM 2238 N N . ASP A 1 275 ? -17.621 3.295 23.624 1.00 95.00 275 ASP A N 1
ATOM 2239 C CA . ASP A 1 275 ? -17.978 1.889 23.462 1.00 95.00 275 ASP A CA 1
ATOM 2240 C C . ASP A 1 275 ? -16.944 0.928 24.078 1.00 95.00 275 ASP A C 1
ATOM 2242 O O . ASP A 1 275 ? -17.014 -0.277 23.856 1.00 95.00 275 ASP A O 1
ATOM 2246 N N . ASN A 1 276 ? -16.007 1.428 24.898 1.00 95.00 276 ASN A N 1
ATOM 2247 C CA . ASN A 1 276 ? -14.946 0.639 25.537 1.00 95.00 276 ASN A CA 1
ATOM 2248 C C . ASN A 1 276 ? -14.018 -0.090 24.549 1.00 95.00 276 ASN A C 1
ATOM 2250 O O . ASN A 1 276 ? -13.439 -1.120 24.897 1.00 95.00 276 ASN A O 1
ATOM 2254 N N . ILE A 1 277 ? -13.853 0.449 23.340 1.00 96.81 277 ILE A N 1
ATOM 2255 C CA . ILE A 1 277 ? -12.953 -0.105 22.328 1.00 96.81 277 ILE A CA 1
ATOM 2256 C C . ILE A 1 277 ? -11.575 0.544 22.465 1.00 96.81 277 ILE A C 1
ATOM 2258 O O . ILE A 1 277 ? -11.445 1.771 22.420 1.00 96.81 277 ILE A O 1
ATOM 2262 N N . ASP A 1 278 ? -10.542 -0.287 22.592 1.00 97.94 278 ASP A N 1
ATOM 2263 C CA . ASP A 1 278 ? -9.157 0.172 22.632 1.00 97.94 278 ASP A CA 1
ATOM 2264 C C . ASP A 1 278 ? -8.653 0.514 21.226 1.00 97.94 278 ASP A C 1
ATOM 2266 O O . ASP A 1 278 ? -8.851 -0.233 20.259 1.00 97.94 278 ASP A O 1
ATOM 2270 N N . VAL A 1 279 ? -7.966 1.654 21.112 1.00 98.44 279 VAL A N 1
ATOM 2271 C CA . VAL A 1 279 ? -7.418 2.148 19.846 1.00 98.44 279 VAL A CA 1
ATOM 2272 C C . VAL A 1 279 ? -5.907 2.276 19.951 1.00 98.44 279 VAL A C 1
ATOM 2274 O O . VAL A 1 279 ? -5.374 3.055 20.736 1.00 98.44 279 VAL A O 1
ATOM 2277 N N . ALA A 1 280 ? -5.191 1.554 19.101 1.00 98.50 280 ALA A N 1
ATOM 2278 C CA . ALA A 1 280 ? -3.742 1.609 19.040 1.00 98.50 280 ALA A CA 1
ATOM 2279 C C . ALA A 1 280 ? -3.301 2.319 17.753 1.00 98.50 280 ALA A C 1
ATOM 2281 O O . ALA A 1 280 ? -3.653 1.903 16.653 1.00 98.50 280 ALA A O 1
ATOM 2282 N N . ILE A 1 281 ? -2.545 3.408 17.872 1.00 98.50 281 ILE A N 1
ATOM 2283 C CA . ILE A 1 281 ? -2.114 4.243 16.747 1.00 98.50 281 ILE A CA 1
ATOM 2284 C C . ILE A 1 281 ? -0.745 3.786 16.238 1.00 98.50 281 ILE A C 1
ATOM 2286 O O . ILE A 1 281 ? 0.219 3.711 17.005 1.00 98.50 281 ILE A O 1
ATOM 2290 N N . ILE A 1 282 ? -0.646 3.557 14.927 1.00 97.88 282 ILE A N 1
ATOM 2291 C CA . ILE A 1 282 ? 0.593 3.219 14.220 1.00 97.88 282 ILE A CA 1
ATOM 2292 C C . ILE A 1 282 ? 0.868 4.200 13.074 1.00 97.88 282 ILE A C 1
ATOM 2294 O O . ILE A 1 282 ? 0.014 4.502 12.240 1.00 97.88 282 ILE A O 1
ATOM 2298 N N . ASP A 1 283 ? 2.096 4.694 13.018 1.00 94.31 283 ASP A N 1
ATOM 2299 C CA . ASP A 1 283 ? 2.625 5.566 11.974 1.00 94.31 283 ASP A CA 1
ATOM 2300 C C . ASP A 1 283 ? 4.130 5.276 11.806 1.00 94.31 283 ASP A C 1
ATOM 2302 O O . ASP A 1 283 ? 4.655 4.307 12.361 1.00 94.31 283 ASP A O 1
ATOM 2306 N N . SER A 1 284 ? 4.852 6.083 11.028 1.00 88.88 284 SER A N 1
ATOM 2307 C CA . SER A 1 284 ? 6.304 5.960 10.946 1.00 88.88 284 SER A CA 1
ATOM 2308 C C . SER A 1 284 ? 6.951 6.186 12.321 1.00 88.88 284 SER A C 1
ATOM 2310 O O . SER A 1 284 ? 6.475 7.025 13.092 1.00 88.88 284 SER A O 1
ATOM 2312 N N . PRO A 1 285 ? 8.080 5.520 12.630 1.00 89.31 285 PRO A N 1
ATOM 2313 C CA . PRO A 1 285 ? 8.747 5.678 13.928 1.00 89.31 285 PRO A CA 1
ATOM 2314 C C . PRO A 1 285 ? 9.116 7.142 14.227 1.00 89.31 285 PRO A C 1
ATOM 2316 O O . PRO A 1 285 ? 9.003 7.620 15.354 1.00 89.31 285 PRO A O 1
ATOM 2319 N N . HIS A 1 286 ? 9.461 7.906 13.185 1.00 90.19 286 HIS A N 1
ATOM 2320 C CA . HIS A 1 286 ? 9.754 9.341 13.273 1.00 90.19 286 HIS A CA 1
ATOM 2321 C C . HIS A 1 286 ? 8.557 10.206 13.697 1.00 90.19 286 HIS A C 1
ATOM 2323 O O . HIS A 1 286 ? 8.760 11.332 14.147 1.00 90.19 286 HIS A O 1
ATOM 2329 N N . ALA A 1 287 ? 7.328 9.711 13.527 1.00 92.00 287 ALA A N 1
ATOM 2330 C CA . ALA A 1 287 ? 6.099 10.397 13.909 1.00 92.00 287 ALA A CA 1
ATOM 2331 C C . ALA A 1 287 ? 5.677 10.121 15.361 1.00 92.00 287 ALA A C 1
ATOM 2333 O O . ALA A 1 287 ? 4.773 10.787 15.872 1.00 92.00 287 ALA A O 1
ATOM 2334 N N . SER A 1 288 ? 6.321 9.157 16.032 1.00 95.62 288 SER A N 1
ATOM 2335 C CA . SER A 1 288 ? 5.979 8.755 17.398 1.00 95.62 288 SER A CA 1
ATOM 2336 C C . SER A 1 288 ? 5.911 9.935 18.383 1.00 95.62 288 SER A C 1
ATOM 2338 O O . SER A 1 288 ? 4.905 10.043 19.087 1.00 95.62 288 SER A O 1
ATOM 2340 N N . PRO A 1 289 ? 6.860 10.899 18.404 1.00 97.06 289 PRO A N 1
ATOM 2341 C CA . PRO A 1 289 ? 6.769 12.039 19.319 1.00 97.06 289 PRO A CA 1
ATOM 2342 C C . PRO A 1 289 ? 5.528 12.916 19.093 1.00 97.06 289 PRO A C 1
ATOM 2344 O O . PRO A 1 289 ? 4.972 13.463 20.045 1.00 97.06 289 PRO A O 1
ATOM 2347 N N . GLN A 1 290 ? 5.084 13.079 17.842 1.00 95.50 290 GLN A N 1
ATOM 2348 C CA . GLN A 1 290 ? 3.879 13.841 17.514 1.00 95.50 290 GLN A CA 1
ATOM 2349 C C . GLN A 1 290 ? 2.614 13.071 17.903 1.00 95.50 290 GLN A C 1
ATOM 2351 O O . GLN A 1 290 ? 1.684 13.683 18.426 1.00 95.50 290 GLN A O 1
ATOM 2356 N N . ILE A 1 291 ? 2.592 11.749 17.695 1.00 96.56 291 ILE A N 1
ATOM 2357 C CA . ILE A 1 291 ? 1.488 10.883 18.133 1.00 96.56 291 ILE A CA 1
ATOM 2358 C C . ILE A 1 291 ? 1.368 10.888 19.659 1.00 96.56 291 ILE A C 1
ATOM 2360 O O . ILE A 1 291 ? 0.270 11.079 20.172 1.00 96.56 291 ILE A O 1
ATOM 2364 N N . LYS A 1 292 ? 2.484 10.787 20.388 1.00 96.56 292 LYS A N 1
ATOM 2365 C CA . LYS A 1 292 ? 2.505 10.878 21.853 1.00 96.56 292 LYS A CA 1
ATOM 2366 C C . LYS A 1 292 ? 1.879 12.182 22.352 1.00 96.56 292 LYS A C 1
ATOM 2368 O O . LYS A 1 292 ? 0.925 12.142 23.119 1.00 96.56 292 LYS A O 1
ATOM 2373 N N . LYS A 1 293 ? 2.328 13.330 21.828 1.00 96.62 293 LYS A N 1
ATOM 2374 C CA . LYS A 1 293 ? 1.750 14.646 22.168 1.00 96.62 293 LYS A CA 1
ATOM 2375 C C . LYS A 1 293 ? 0.261 14.744 21.834 1.00 96.62 293 LYS A C 1
ATOM 2377 O O . LYS A 1 293 ? -0.486 15.412 22.542 1.00 96.62 293 LYS A O 1
ATOM 2382 N N . TYR A 1 294 ? -0.165 14.137 20.728 1.00 96.00 294 TYR A N 1
ATOM 2383 C CA . TYR A 1 294 ? -1.569 14.099 20.329 1.00 96.00 294 TYR A CA 1
ATOM 2384 C C . TYR A 1 294 ? -2.415 13.297 21.329 1.00 96.00 294 TYR A C 1
ATOM 2386 O O . TYR A 1 294 ? -3.449 13.795 21.772 1.00 96.00 294 TYR A O 1
ATOM 2394 N N . ILE A 1 295 ? -1.949 12.110 21.728 1.00 96.88 295 ILE A N 1
ATOM 2395 C CA . ILE A 1 295 ? -2.620 11.261 22.719 1.00 96.88 295 ILE A CA 1
ATOM 2396 C C . ILE A 1 295 ? -2.684 11.967 24.074 1.00 96.88 295 ILE A C 1
ATOM 2398 O O . ILE A 1 295 ? -3.777 12.167 24.588 1.00 96.88 295 ILE A O 1
ATOM 2402 N N . GLU A 1 296 ? -1.557 12.453 24.597 1.00 95.69 296 GLU A N 1
ATOM 2403 C CA . GLU A 1 296 ? -1.497 13.161 25.888 1.00 95.69 296 GLU A CA 1
ATOM 2404 C C . GLU A 1 296 ? -2.436 14.377 25.936 1.00 95.69 296 GLU A C 1
ATOM 2406 O O . GLU A 1 296 ? -3.037 14.673 26.967 1.00 95.69 296 GLU A O 1
ATOM 2411 N N . LYS A 1 297 ? -2.591 15.087 24.810 1.00 96.00 297 LYS A N 1
ATOM 2412 C CA . LYS A 1 297 ? -3.436 16.282 24.727 1.00 96.00 297 LYS A CA 1
ATOM 2413 C C . LYS A 1 297 ? -4.933 15.970 24.683 1.00 96.00 297 LYS A C 1
ATOM 2415 O O . LYS A 1 297 ? -5.717 16.734 25.245 1.00 96.00 297 LYS A O 1
ATOM 2420 N N . TYR A 1 298 ? -5.350 14.945 23.941 1.00 95.81 298 TYR A N 1
ATOM 2421 C CA . TYR A 1 298 ? -6.771 14.720 23.633 1.00 95.81 298 TYR A CA 1
ATOM 2422 C C . TYR A 1 298 ? -7.365 13.469 24.278 1.00 95.81 298 TYR A C 1
ATOM 2424 O O . TYR A 1 298 ? -8.584 13.400 24.418 1.00 95.81 298 TYR A O 1
ATOM 2432 N N . PHE A 1 299 ? -6.527 12.517 24.678 1.00 95.19 299 PHE A N 1
ATOM 2433 C CA . PHE A 1 299 ? -6.916 11.220 25.220 1.00 95.19 299 PHE A CA 1
ATOM 2434 C C . PHE A 1 299 ? -6.064 10.859 26.445 1.00 95.19 299 PHE A C 1
ATOM 2436 O O . PHE A 1 299 ? -5.349 9.862 26.419 1.00 95.19 299 PHE A O 1
ATOM 2443 N N . PRO A 1 300 ? -6.132 11.636 27.541 1.00 83.06 300 PRO A N 1
ATOM 2444 C CA . PRO A 1 300 ? -5.383 11.325 28.761 1.00 83.06 300 PRO A CA 1
ATOM 2445 C C . PRO A 1 300 ? -5.866 10.049 29.487 1.00 83.06 300 PRO A C 1
ATOM 2447 O O . PRO A 1 300 ? -5.312 9.714 30.526 1.00 83.06 300 PRO A O 1
ATOM 2450 N N . ASN A 1 301 ? -6.890 9.354 28.972 1.00 73.00 301 ASN A N 1
ATOM 2451 C CA . ASN A 1 301 ? -7.448 8.124 29.542 1.00 73.00 301 ASN A CA 1
ATOM 2452 C C . ASN A 1 301 ? -6.830 6.875 28.873 1.00 73.00 301 ASN A C 1
ATOM 2454 O O . ASN A 1 301 ? -6.603 6.879 27.663 1.00 73.00 301 ASN A O 1
ATOM 2458 N N . ASP A 1 302 ? -6.658 5.787 29.634 1.00 76.38 302 ASP A N 1
ATOM 2459 C CA . ASP A 1 302 ? -5.875 4.572 29.306 1.00 76.38 302 ASP A CA 1
ATOM 2460 C C . ASP A 1 302 ? -6.431 3.640 28.194 1.00 76.38 302 ASP A C 1
ATOM 2462 O O . ASP A 1 302 ? -6.366 2.420 28.311 1.00 76.38 302 ASP A O 1
ATOM 2466 N N . ARG A 1 303 ? -6.989 4.168 27.095 1.00 93.25 303 ARG A N 1
ATOM 2467 C CA . ARG A 1 303 ? -7.514 3.352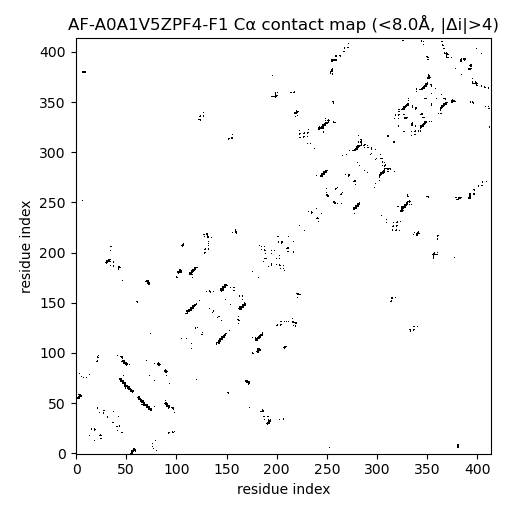 25.968 1.00 93.25 303 ARG A CA 1
ATOM 2468 C C . ARG A 1 303 ? -6.953 3.709 24.594 1.00 93.25 303 ARG A C 1
ATOM 2470 O O . ARG A 1 303 ? -7.362 3.131 23.585 1.00 93.25 303 ARG A O 1
ATOM 2477 N N . VAL A 1 304 ? -6.031 4.673 24.536 1.00 97.62 304 VAL A N 1
ATOM 2478 C CA . VAL A 1 304 ? -5.370 5.081 23.292 1.00 97.62 304 VAL A CA 1
ATOM 2479 C C . VAL A 1 304 ? -3.865 4.893 23.416 1.00 97.62 304 VAL A C 1
ATOM 2481 O O . VAL A 1 304 ? -3.219 5.506 24.260 1.00 97.62 304 VAL A O 1
ATOM 2484 N N . PHE A 1 305 ? -3.297 4.060 22.547 1.00 97.69 305 PHE A N 1
ATOM 2485 C CA . PHE A 1 305 ? -1.917 3.587 22.668 1.00 97.69 305 PHE A CA 1
ATOM 2486 C C . PHE A 1 305 ? -1.060 4.050 21.490 1.00 97.69 305 PHE A C 1
ATOM 2488 O O . PHE A 1 305 ? -1.521 4.082 20.351 1.00 97.69 305 PHE A O 1
ATOM 2495 N N . ASN A 1 306 ? 0.211 4.376 21.734 1.00 97.56 306 ASN A N 1
ATOM 2496 C CA . ASN A 1 306 ? 1.165 4.739 20.684 1.00 97.56 306 ASN A CA 1
ATOM 2497 C C . ASN A 1 306 ? 2.046 3.542 20.297 1.00 97.56 306 ASN A C 1
ATOM 2499 O O . ASN A 1 306 ? 3.132 3.363 20.842 1.00 97.56 306 ASN A O 1
ATOM 2503 N N . LEU A 1 307 ? 1.626 2.743 19.315 1.00 98.12 307 LEU A N 1
ATOM 2504 C CA . LEU A 1 307 ? 2.452 1.633 18.818 1.00 98.12 307 LEU A CA 1
ATOM 2505 C C . LEU A 1 307 ? 3.604 2.098 17.919 1.00 98.12 307 LEU A C 1
ATOM 2507 O O . LEU A 1 307 ? 4.576 1.366 17.732 1.00 98.12 307 LEU A O 1
ATOM 2511 N N . SER A 1 308 ? 3.550 3.336 17.417 1.00 96.94 308 SER A N 1
ATOM 2512 C CA . SER A 1 308 ? 4.644 3.937 16.635 1.00 96.94 308 SER A CA 1
ATOM 2513 C C . SER A 1 308 ? 5.947 4.050 17.431 1.00 96.94 308 SER A C 1
ATOM 2515 O O . SER A 1 308 ? 7.018 4.085 16.836 1.00 96.94 308 SER A O 1
ATOM 2517 N N . GLU A 1 309 ? 5.872 4.099 18.766 1.00 96.94 309 GLU A N 1
ATOM 2518 C CA . GLU A 1 309 ? 7.033 4.111 19.667 1.00 96.94 309 GLU A CA 1
ATOM 2519 C C . GLU A 1 309 ? 7.840 2.811 19.627 1.00 96.94 309 GLU A C 1
ATOM 2521 O O . GLU A 1 309 ? 9.055 2.832 19.812 1.00 96.94 309 GLU A O 1
ATOM 2526 N N . TYR A 1 310 ? 7.177 1.695 19.328 1.00 96.94 310 TYR A N 1
ATOM 2527 C CA . TYR A 1 310 ? 7.784 0.367 19.319 1.00 96.94 310 TYR A CA 1
ATOM 2528 C C . TYR A 1 310 ? 8.093 -0.133 17.906 1.00 96.94 310 TYR A C 1
ATOM 2530 O O . TYR A 1 310 ? 8.790 -1.132 17.742 1.00 96.94 310 TYR A O 1
ATOM 2538 N N . SER A 1 311 ? 7.583 0.549 16.879 1.00 94.06 311 SER A N 1
ATOM 2539 C CA . SER A 1 311 ? 7.786 0.172 15.484 1.00 94.06 311 SER A CA 1
ATOM 2540 C C . SER A 1 311 ? 9.211 0.482 15.031 1.00 94.06 311 SER A C 1
ATOM 2542 O O . SER A 1 311 ? 9.678 1.611 15.162 1.00 94.06 311 SER A O 1
ATOM 2544 N N . LYS A 1 312 ? 9.889 -0.501 14.431 1.00 91.88 312 LYS A N 1
ATOM 2545 C CA . LYS A 1 312 ? 11.226 -0.321 13.833 1.00 91.88 312 LYS A CA 1
ATOM 2546 C C . LYS A 1 312 ? 11.144 -0.111 12.324 1.00 91.88 312 LYS A C 1
ATOM 2548 O O . LYS A 1 312 ? 11.732 0.822 11.782 1.00 91.88 312 LYS A O 1
ATOM 2553 N N . ASP A 1 313 ? 10.360 -0.950 11.661 1.00 90.69 313 ASP A N 1
ATOM 2554 C CA . ASP A 1 313 ? 10.148 -0.914 10.219 1.00 90.69 313 ASP A CA 1
ATOM 2555 C C . ASP A 1 313 ? 8.769 -1.497 9.847 1.00 90.69 313 ASP A C 1
ATOM 2557 O O . ASP A 1 313 ? 7.872 -1.600 10.686 1.00 90.69 313 ASP A O 1
ATOM 2561 N N . LEU A 1 314 ? 8.569 -1.816 8.567 1.00 93.25 314 LEU A N 1
ATOM 2562 C CA . LEU A 1 314 ? 7.307 -2.325 8.036 1.00 93.25 314 LEU A CA 1
ATOM 2563 C C . LEU A 1 314 ? 6.890 -3.685 8.633 1.00 93.25 314 LEU A C 1
ATOM 2565 O O . LEU A 1 314 ? 5.689 -3.932 8.754 1.00 93.25 314 LEU A O 1
ATOM 2569 N N . SER A 1 315 ? 7.829 -4.543 9.047 1.00 95.94 315 SER A N 1
ATOM 2570 C CA . SER A 1 315 ? 7.511 -5.844 9.656 1.00 95.94 315 SER A CA 1
ATOM 2571 C C . SER A 1 315 ? 6.727 -5.685 10.963 1.00 95.94 315 SER A C 1
ATOM 2573 O O . SER A 1 315 ? 5.830 -6.481 11.248 1.00 95.94 315 SER A O 1
ATOM 2575 N N . PHE A 1 316 ? 6.985 -4.612 11.719 1.00 97.44 316 PHE A N 1
ATOM 2576 C CA . PHE A 1 316 ? 6.261 -4.279 12.948 1.00 97.44 316 PHE A CA 1
ATOM 2577 C C . PHE A 1 316 ? 4.833 -3.830 12.655 1.00 97.44 316 PHE A C 1
ATOM 2579 O O . PHE A 1 316 ? 3.907 -4.283 13.318 1.00 97.44 316 PHE A O 1
ATOM 2586 N N . MET A 1 317 ? 4.623 -2.998 11.631 1.00 97.12 317 MET A N 1
ATOM 2587 C CA . MET A 1 317 ? 3.269 -2.614 11.212 1.00 97.12 317 MET A CA 1
ATOM 2588 C C . MET A 1 317 ? 2.452 -3.839 10.777 1.00 97.12 317 MET A C 1
ATOM 2590 O O . MET A 1 317 ? 1.296 -3.965 11.173 1.00 97.12 317 MET A O 1
ATOM 2594 N N . ILE A 1 318 ? 3.054 -4.759 10.013 1.00 98.25 318 ILE A N 1
ATOM 2595 C CA . ILE A 1 318 ? 2.420 -6.027 9.610 1.00 98.25 318 ILE A CA 1
ATOM 2596 C C . ILE A 1 318 ? 2.099 -6.882 10.844 1.00 98.25 318 ILE A C 1
ATOM 2598 O O . ILE A 1 318 ? 1.003 -7.426 10.952 1.00 98.25 318 ILE A O 1
ATOM 2602 N N . SER A 1 319 ? 3.023 -6.964 11.801 1.00 98.62 319 SER A N 1
ATOM 2603 C CA . SER A 1 319 ? 2.853 -7.743 13.031 1.00 98.62 319 SER A CA 1
ATOM 2604 C C . SER A 1 319 ? 1.754 -7.174 13.931 1.00 98.62 319 SER A C 1
ATOM 2606 O O . SER A 1 319 ? 0.860 -7.909 14.341 1.00 98.62 319 SER A O 1
ATOM 2608 N N . PHE A 1 320 ? 1.739 -5.862 14.180 1.00 98.75 320 PHE A N 1
ATOM 2609 C CA . PHE A 1 320 ? 0.656 -5.218 14.926 1.00 98.75 320 PHE A CA 1
ATOM 2610 C C . PHE A 1 320 ? -0.693 -5.364 14.220 1.00 98.75 320 PHE A C 1
ATOM 2612 O O . PHE A 1 320 ? -1.692 -5.598 14.893 1.00 98.75 320 PHE A O 1
ATOM 2619 N N . ALA A 1 321 ? -0.735 -5.286 12.885 1.00 98.62 321 ALA A N 1
ATOM 2620 C CA . ALA A 1 321 ? -1.959 -5.538 12.125 1.00 98.62 321 ALA A CA 1
ATOM 2621 C C . ALA A 1 321 ? -2.422 -6.994 12.273 1.00 98.62 321 ALA A C 1
ATOM 2623 O O . ALA A 1 321 ? -3.608 -7.255 12.459 1.00 98.62 321 ALA A O 1
ATOM 2624 N N . LYS A 1 322 ? -1.496 -7.961 12.270 1.00 98.69 322 LYS A N 1
ATOM 2625 C CA . LYS A 1 322 ? -1.817 -9.378 12.500 1.00 98.69 322 LYS A CA 1
ATOM 2626 C C . LYS A 1 322 ? -2.353 -9.631 13.911 1.00 98.69 322 LYS A C 1
ATOM 2628 O O . LYS A 1 322 ? -3.179 -10.524 14.084 1.00 98.69 322 LYS A O 1
ATOM 2633 N N . LEU A 1 323 ? -1.908 -8.857 14.894 1.00 98.75 323 LEU A N 1
ATOM 2634 C CA . LEU A 1 323 ? -2.332 -8.979 16.289 1.00 98.75 323 LEU A CA 1
ATOM 2635 C C . LEU A 1 323 ? -3.585 -8.154 16.617 1.00 98.75 323 LEU A C 1
ATOM 2637 O O . LEU A 1 323 ? -4.162 -8.349 17.682 1.00 98.75 323 LEU A O 1
ATOM 2641 N N . SER A 1 324 ? -4.026 -7.248 15.738 1.00 98.75 324 SER A N 1
ATOM 2642 C CA . SER A 1 324 ? -5.224 -6.435 15.965 1.00 98.75 324 SER A CA 1
ATOM 2643 C C . SER A 1 324 ? -6.511 -7.175 15.602 1.00 98.75 324 SER A C 1
ATOM 2645 O O . SER A 1 324 ? -6.508 -8.143 14.834 1.00 98.75 324 SER A O 1
ATOM 2647 N N . GLY A 1 325 ? -7.635 -6.721 16.162 1.00 98.50 325 GLY A N 1
ATOM 2648 C CA . GLY A 1 325 ? -8.962 -7.226 15.793 1.00 98.50 325 GLY A CA 1
ATOM 2649 C C . GLY A 1 325 ? -9.433 -6.655 14.458 1.00 98.50 325 GLY A C 1
ATOM 2650 O O . GLY A 1 325 ? -10.085 -7.336 13.670 1.00 98.50 325 GLY A O 1
ATOM 2651 N N . MET A 1 326 ? -9.048 -5.410 14.174 1.00 98.75 326 MET A N 1
ATOM 2652 C CA . MET A 1 326 ? -9.360 -4.706 12.934 1.00 98.75 326 MET A CA 1
ATOM 2653 C C . MET A 1 326 ? -8.276 -3.678 12.606 1.00 98.75 326 MET A C 1
ATOM 2655 O O . MET A 1 326 ? -7.559 -3.202 13.492 1.00 98.75 326 MET A O 1
ATOM 2659 N N . CYS A 1 327 ? -8.158 -3.333 11.327 1.00 98.81 327 CYS A N 1
ATOM 2660 C CA . CYS A 1 327 ? -7.364 -2.210 10.846 1.00 98.81 327 CYS A CA 1
ATOM 2661 C C . CYS A 1 327 ? -8.279 -1.063 10.398 1.00 98.81 327 CYS A C 1
ATOM 2663 O O . CYS A 1 327 ? -9.186 -1.267 9.597 1.00 98.81 327 CYS A O 1
ATOM 2665 N N . LEU A 1 328 ? -8.009 0.149 10.874 1.00 98.81 328 LEU A N 1
ATOM 2666 C CA . LEU A 1 328 ? -8.726 1.375 10.535 1.00 98.81 328 LEU A CA 1
ATOM 2667 C C . LEU A 1 328 ? -7.748 2.376 9.916 1.00 98.81 328 LEU A C 1
ATOM 2669 O O . LEU A 1 328 ? -6.686 2.646 10.476 1.00 98.81 328 LEU A O 1
ATOM 2673 N N . SER A 1 329 ? -8.071 2.949 8.760 1.00 98.12 329 SER A N 1
ATOM 2674 C CA . SER A 1 329 ? -7.222 3.984 8.160 1.00 98.12 329 SER A CA 1
ATOM 2675 C C . SER A 1 329 ? -7.956 4.821 7.116 1.00 98.12 329 SER A C 1
ATOM 2677 O O . SER A 1 329 ? -9.082 4.539 6.721 1.00 98.12 329 SER A O 1
ATOM 2679 N N . THR A 1 330 ? -7.281 5.873 6.665 1.00 95.12 330 THR A N 1
ATOM 2680 C CA . THR A 1 330 ? -7.579 6.545 5.398 1.00 95.12 330 THR A CA 1
ATOM 2681 C C . THR A 1 330 ? -7.098 5.697 4.202 1.00 95.12 330 THR A C 1
ATOM 2683 O O . THR A 1 330 ? -6.604 4.586 4.394 1.00 95.12 330 THR A O 1
ATOM 2686 N N . ASP A 1 331 ? -7.172 6.215 2.970 1.00 93.19 331 ASP A N 1
ATOM 2687 C CA . ASP A 1 331 ? -6.535 5.632 1.774 1.00 93.19 331 ASP A CA 1
ATOM 2688 C C . ASP A 1 331 ? -5.000 5.540 1.943 1.00 93.19 331 ASP A C 1
ATOM 2690 O O . ASP A 1 331 ? -4.238 6.426 1.534 1.00 93.19 331 ASP A O 1
ATOM 2694 N N . SER A 1 332 ? -4.538 4.487 2.618 1.00 93.69 332 SER A N 1
ATOM 2695 C CA . SER A 1 332 ? -3.148 4.268 3.016 1.00 93.69 332 SER A CA 1
ATOM 2696 C C . SER A 1 332 ? -2.808 2.777 3.130 1.00 93.69 332 SER A C 1
ATOM 2698 O O . SER A 1 332 ? -3.641 1.893 2.939 1.00 93.69 332 SER A O 1
ATOM 2700 N N . SER A 1 333 ? -1.539 2.492 3.425 1.00 94.50 333 SER A N 1
ATOM 2701 C CA . SER A 1 333 ? -0.962 1.146 3.429 1.00 94.50 333 SER A CA 1
ATOM 2702 C C . SER A 1 333 ? -1.660 0.168 4.369 1.00 94.50 333 SER A C 1
ATOM 2704 O O . SER A 1 333 ? -1.779 -1.002 4.015 1.00 94.50 333 SER A O 1
ATOM 2706 N N . LEU A 1 334 ? -2.116 0.618 5.542 1.00 97.69 334 LEU A N 1
ATOM 2707 C CA . LEU A 1 334 ? -2.642 -0.273 6.572 1.00 97.69 334 LEU A CA 1
ATOM 2708 C C . LEU A 1 334 ? -3.900 -1.021 6.116 1.00 97.69 334 LEU A C 1
ATOM 2710 O O . LEU A 1 334 ? -4.050 -2.183 6.471 1.00 97.69 334 LEU A O 1
ATOM 2714 N N . ILE A 1 335 ? -4.761 -0.412 5.294 1.00 97.19 335 ILE A N 1
ATOM 2715 C CA . ILE A 1 335 ? -5.953 -1.099 4.769 1.00 97.19 335 ILE A CA 1
ATOM 2716 C C . ILE A 1 335 ? -5.553 -2.313 3.930 1.00 97.19 335 ILE A C 1
ATOM 2718 O O . ILE A 1 335 ? -6.078 -3.407 4.107 1.00 97.19 335 ILE A O 1
ATOM 2722 N N . HIS A 1 336 ? -4.572 -2.138 3.048 1.00 97.44 336 HIS A N 1
ATOM 2723 C CA . HIS A 1 336 ? -4.114 -3.206 2.166 1.00 97.44 336 HIS A CA 1
ATOM 2724 C C . HIS A 1 336 ? -3.330 -4.285 2.922 1.00 97.44 336 HIS A C 1
ATOM 2726 O O . HIS A 1 336 ? -3.467 -5.464 2.607 1.00 97.44 336 HIS A O 1
ATOM 2732 N N . ILE A 1 337 ? -2.547 -3.896 3.935 1.00 98.06 337 ILE A N 1
ATOM 2733 C CA . ILE A 1 337 ? -1.861 -4.836 4.836 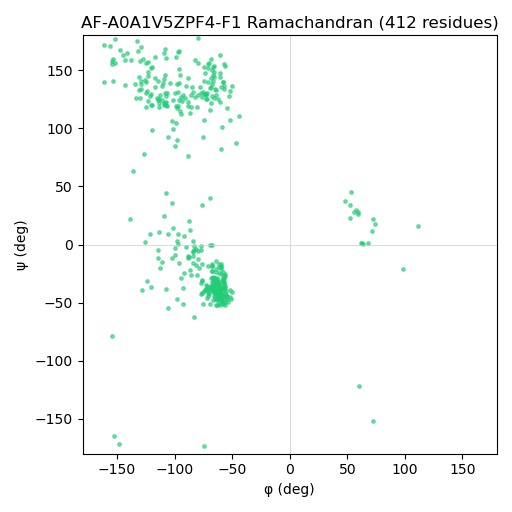1.00 98.06 337 ILE A CA 1
ATOM 2734 C C . ILE A 1 337 ? -2.879 -5.635 5.661 1.00 98.06 337 ILE A C 1
ATOM 2736 O O . ILE A 1 337 ? -2.751 -6.845 5.795 1.00 98.06 337 ILE A O 1
ATOM 2740 N N . GLY A 1 338 ? -3.912 -4.982 6.199 1.00 98.00 338 GLY A N 1
ATOM 2741 C CA . GLY A 1 338 ? -4.980 -5.663 6.929 1.00 98.00 338 GLY A CA 1
ATOM 2742 C C . GLY A 1 338 ? -5.695 -6.685 6.046 1.00 98.00 338 GLY A C 1
ATOM 2743 O O . GLY A 1 338 ? -5.852 -7.835 6.452 1.00 98.00 338 GLY A O 1
ATOM 2744 N N . ALA A 1 339 ? -6.031 -6.303 4.808 1.00 97.25 339 ALA A N 1
ATOM 2745 C CA . ALA A 1 339 ? -6.639 -7.208 3.835 1.00 97.25 339 ALA A CA 1
ATOM 2746 C C . ALA A 1 339 ? -5.754 -8.428 3.544 1.00 97.25 339 ALA A C 1
ATOM 2748 O O . ALA A 1 339 ? -6.261 -9.546 3.499 1.00 97.25 339 ALA A O 1
ATOM 2749 N N . SER A 1 340 ? -4.437 -8.235 3.397 1.00 97.56 340 SER A N 1
ATOM 2750 C CA . SER A 1 340 ? -3.513 -9.338 3.115 1.00 97.56 340 SER A CA 1
ATOM 2751 C C . SER A 1 340 ? -3.295 -10.290 4.290 1.00 97.56 340 SER A C 1
ATOM 2753 O O . SER A 1 340 ? -2.856 -11.420 4.092 1.00 97.56 340 SER A O 1
ATOM 2755 N N . LEU A 1 341 ? -3.627 -9.859 5.507 1.00 97.88 341 LEU A N 1
ATOM 2756 C CA . LEU A 1 341 ? -3.586 -10.662 6.730 1.00 97.88 341 LEU A CA 1
ATOM 2757 C C . LEU A 1 341 ? -4.957 -11.252 7.100 1.00 97.88 341 LEU A C 1
ATOM 2759 O O . LEU A 1 341 ? -5.103 -11.783 8.206 1.00 97.88 341 LEU A O 1
ATOM 2763 N N . GLU A 1 342 ? -5.941 -11.129 6.201 1.00 96.88 342 GLU A N 1
ATOM 2764 C CA . GLU A 1 342 ? -7.339 -11.547 6.377 1.00 96.88 342 GLU A CA 1
ATOM 2765 C C . GLU A 1 342 ? -8.040 -10.859 7.560 1.00 96.88 342 GLU A C 1
ATOM 2767 O O . GLU A 1 342 ? -8.995 -11.376 8.142 1.00 96.88 342 GLU A O 1
ATOM 2772 N N . LYS A 1 343 ? -7.581 -9.659 7.924 1.00 98.00 343 LYS A N 1
ATOM 2773 C CA . LYS A 1 343 ? -8.193 -8.856 8.981 1.00 98.00 343 LYS A CA 1
ATOM 2774 C C . LYS A 1 343 ? -9.422 -8.123 8.478 1.00 98.00 343 LYS A C 1
ATOM 2776 O O . LYS A 1 343 ? -9.555 -7.814 7.294 1.00 98.00 343 LYS A O 1
ATOM 2781 N N . LYS A 1 344 ? -10.300 -7.790 9.423 1.00 98.44 344 LYS A N 1
ATOM 2782 C CA . LYS A 1 344 ? -11.324 -6.770 9.209 1.00 98.44 344 LYS A CA 1
ATOM 2783 C C . LYS A 1 344 ? -10.631 -5.456 8.885 1.00 98.44 344 LYS A C 1
ATOM 2785 O O . LYS A 1 344 ? -9.664 -5.084 9.559 1.00 98.44 344 LYS A O 1
ATOM 2790 N N . ILE A 1 345 ? -11.136 -4.750 7.886 1.00 98.31 345 ILE A N 1
ATOM 2791 C CA . ILE A 1 345 ? -10.593 -3.463 7.472 1.00 98.31 345 ILE A CA 1
ATOM 2792 C C . ILE A 1 345 ? -11.704 -2.430 7.342 1.00 98.31 345 ILE A C 1
ATOM 2794 O O . ILE A 1 345 ? -12.733 -2.678 6.720 1.00 98.31 345 ILE A O 1
ATOM 2798 N N . PHE A 1 346 ? -11.476 -1.253 7.912 1.00 98.69 346 PHE A N 1
ATOM 2799 C CA . PHE A 1 346 ? -12.378 -0.126 7.769 1.00 98.69 346 PHE A CA 1
ATOM 2800 C C . PHE A 1 346 ? -11.647 1.079 7.195 1.00 98.69 346 PHE A C 1
ATOM 2802 O O . PHE A 1 346 ? -10.647 1.537 7.753 1.00 98.69 346 PHE A O 1
ATOM 2809 N N . GLY A 1 347 ? -12.148 1.598 6.078 1.00 98.19 347 GLY A N 1
ATOM 2810 C CA . GLY A 1 347 ? -11.554 2.741 5.398 1.00 98.19 347 GLY A CA 1
ATOM 2811 C C . GLY A 1 347 ? -12.382 4.020 5.512 1.00 98.19 347 GLY A C 1
ATOM 2812 O O . GLY A 1 347 ? -13.606 3.988 5.409 1.00 98.19 347 GLY A O 1
ATOM 2813 N N . ILE A 1 348 ? -11.714 5.166 5.652 1.00 97.56 348 ILE A N 1
ATOM 2814 C CA . ILE A 1 348 ? -12.333 6.482 5.442 1.00 97.56 348 ILE A CA 1
ATOM 2815 C C . ILE A 1 348 ? -11.732 7.164 4.216 1.00 97.56 348 ILE A C 1
ATOM 2817 O O . ILE A 1 348 ? -10.516 7.280 4.076 1.00 97.56 348 ILE A O 1
ATOM 2821 N N . TYR A 1 349 ? -12.589 7.622 3.313 1.00 96.12 349 TYR A N 1
ATOM 2822 C CA . TYR A 1 349 ? -12.197 8.086 1.986 1.00 96.12 349 TYR A CA 1
ATOM 2823 C C . TYR A 1 349 ? -12.688 9.507 1.718 1.00 96.12 349 TYR A C 1
ATOM 2825 O O . TYR A 1 349 ? -13.623 9.994 2.347 1.00 96.12 349 TYR A O 1
ATOM 2833 N N . GLY A 1 350 ? -12.014 10.209 0.807 1.00 93.25 350 GLY A N 1
ATOM 2834 C CA . GLY A 1 350 ? -12.328 11.601 0.484 1.00 93.25 350 GLY A CA 1
ATOM 2835 C C . GLY A 1 350 ? -11.898 11.986 -0.931 1.00 93.25 350 GLY A C 1
ATOM 2836 O O . GLY A 1 350 ? -12.733 12.025 -1.829 1.00 93.25 350 GLY A O 1
ATOM 2837 N N . PRO A 1 351 ? -10.605 12.259 -1.191 1.00 91.38 351 PRO A N 1
ATOM 2838 C CA . PRO A 1 351 ? -10.143 12.622 -2.539 1.00 91.38 351 PRO A CA 1
ATOM 2839 C C . PRO A 1 351 ? -10.308 11.508 -3.583 1.00 91.38 351 PRO A C 1
ATOM 2841 O O . PRO A 1 351 ? -10.344 11.792 -4.781 1.00 91.38 351 PRO A O 1
ATOM 2844 N N . PHE A 1 352 ? -10.367 10.263 -3.114 1.00 92.44 352 PHE A N 1
ATOM 2845 C CA . PHE A 1 352 ? -10.544 9.037 -3.881 1.00 92.44 352 PHE A CA 1
ATOM 2846 C C . PHE A 1 352 ? -11.742 8.296 -3.296 1.00 92.44 352 PHE A C 1
ATOM 2848 O O . PHE A 1 352 ? -11.858 8.311 -2.071 1.00 92.44 352 PHE A O 1
ATOM 2855 N N . PRO A 1 353 ? -12.585 7.655 -4.118 1.00 94.75 353 PRO A N 1
ATOM 2856 C CA . PRO A 1 353 ? -13.643 6.801 -3.604 1.00 94.75 353 PRO A CA 1
ATOM 2857 C C . PRO A 1 353 ? -13.064 5.478 -3.070 1.00 94.75 353 PRO A C 1
ATOM 2859 O O . PRO A 1 353 ? -12.059 4.987 -3.587 1.00 94.75 353 PRO A O 1
ATOM 2862 N N . GLY A 1 354 ? -13.675 4.894 -2.040 1.00 95.81 354 GLY A N 1
ATOM 2863 C CA . GLY A 1 354 ? -13.203 3.641 -1.435 1.00 95.81 354 GLY A CA 1
ATOM 2864 C C . GLY A 1 354 ? -13.333 2.428 -2.358 1.00 95.81 354 GLY A C 1
ATOM 2865 O O . GLY A 1 354 ? -12.449 1.572 -2.399 1.00 95.81 354 GLY A O 1
ATOM 2866 N N . ASN A 1 355 ? -14.382 2.392 -3.177 1.00 95.75 355 ASN A N 1
ATOM 2867 C CA . ASN A 1 355 ? -14.737 1.243 -4.013 1.00 95.75 355 ASN A CA 1
ATOM 2868 C C . ASN A 1 355 ? -13.619 0.850 -5.016 1.00 95.75 355 ASN A C 1
ATOM 2870 O O . ASN A 1 355 ? -13.251 -0.319 -5.157 1.00 95.75 355 ASN A O 1
ATOM 2874 N N . ILE A 1 356 ? -12.921 1.837 -5.600 1.00 94.88 356 ILE A N 1
ATOM 2875 C CA . ILE A 1 356 ? -11.782 1.599 -6.514 1.00 94.88 356 ILE A CA 1
ATOM 2876 C C . ILE A 1 356 ? -10.526 1.023 -5.825 1.00 94.88 356 ILE A C 1
ATOM 2878 O O . ILE A 1 356 ? -9.483 0.830 -6.468 1.00 94.88 356 ILE A O 1
ATOM 2882 N N . ARG A 1 357 ? -10.584 0.805 -4.509 1.00 93.94 357 ARG A N 1
ATOM 2883 C CA . ARG A 1 357 ? -9.539 0.171 -3.699 1.00 93.94 357 ARG A CA 1
ATOM 2884 C C . ARG A 1 357 ? -10.034 -1.082 -2.988 1.00 93.94 357 ARG A C 1
ATOM 2886 O O . ARG A 1 357 ? -9.247 -2.015 -2.866 1.00 93.94 357 ARG A O 1
ATOM 2893 N N . LEU A 1 358 ? -11.284 -1.094 -2.524 1.00 95.44 358 LEU A N 1
ATOM 2894 C CA . LEU A 1 358 ? -11.754 -2.051 -1.519 1.00 95.44 358 LEU A CA 1
ATOM 2895 C C . LEU A 1 358 ? -12.751 -3.098 -2.009 1.00 95.44 358 LEU A C 1
ATOM 2897 O O . LEU A 1 358 ? -12.915 -4.090 -1.308 1.00 95.44 358 LEU A O 1
ATOM 2901 N N . ASP A 1 359 ? -13.367 -2.921 -3.182 1.00 94.19 359 ASP A N 1
ATOM 2902 C CA . ASP A 1 359 ? -14.459 -3.794 -3.656 1.00 94.19 359 ASP A CA 1
ATOM 2903 C C . ASP A 1 359 ? -14.090 -5.288 -3.729 1.00 94.19 359 ASP A C 1
ATOM 2905 O O . ASP A 1 359 ? -14.960 -6.143 -3.604 1.00 94.19 359 ASP A O 1
ATOM 2909 N N . THR A 1 360 ? -12.805 -5.623 -3.887 1.00 93.31 360 THR A N 1
ATOM 2910 C CA . THR A 1 360 ? -12.336 -7.018 -3.953 1.00 93.31 360 THR A CA 1
ATOM 2911 C C . THR A 1 360 ? -12.112 -7.662 -2.581 1.00 93.31 360 THR A C 1
ATOM 2913 O O . THR A 1 360 ? -11.785 -8.846 -2.500 1.00 93.31 360 THR A O 1
ATOM 2916 N N . TYR A 1 361 ? -12.242 -6.912 -1.483 1.00 95.12 361 TYR A N 1
ATOM 2917 C CA . TYR A 1 361 ? -11.930 -7.402 -0.144 1.00 95.12 361 TYR A CA 1
ATOM 2918 C C . TYR A 1 361 ? -13.172 -7.942 0.577 1.00 95.12 361 TYR A C 1
ATOM 2920 O O . TYR A 1 361 ? -14.145 -7.215 0.740 1.00 95.12 361 TYR A O 1
ATOM 2928 N N . PRO A 1 362 ? -13.146 -9.184 1.095 1.00 91.56 362 PRO A N 1
ATOM 2929 C CA . PRO A 1 362 ? -14.336 -9.800 1.689 1.00 91.56 362 PRO A CA 1
ATOM 2930 C C . PRO A 1 362 ? -14.683 -9.264 3.088 1.00 91.56 362 PRO A C 1
ATOM 2932 O O . PRO A 1 362 ? -15.850 -9.238 3.471 1.00 91.56 362 PRO A O 1
ATOM 2935 N N . ASN A 1 363 ? -13.677 -8.844 3.861 1.00 94.69 363 ASN A N 1
ATOM 2936 C CA . ASN A 1 363 ? -13.823 -8.400 5.252 1.00 94.69 363 ASN A CA 1
ATOM 2937 C C . ASN A 1 363 ? -13.650 -6.877 5.375 1.00 94.69 363 ASN A C 1
ATOM 2939 O O . ASN A 1 363 ? -12.927 -6.403 6.254 1.00 94.69 363 ASN A O 1
ATOM 2943 N N . CYS A 1 364 ? -14.270 -6.114 4.472 1.00 96.75 364 CYS A N 1
ATOM 2944 C CA . CYS A 1 364 ? -14.141 -4.661 4.421 1.00 96.75 364 CYS A CA 1
ATOM 2945 C C . CYS A 1 364 ? -15.479 -3.926 4.585 1.00 96.75 364 CYS A C 1
ATOM 2947 O O . CYS A 1 364 ? -16.538 -4.428 4.217 1.00 96.75 364 CYS A O 1
ATOM 2949 N N . ASP A 1 365 ? -15.409 -2.711 5.122 1.00 98.06 365 ASP A N 1
ATOM 2950 C CA . ASP A 1 365 ? -16.432 -1.675 4.960 1.00 98.06 365 ASP A CA 1
ATOM 2951 C C . ASP A 1 365 ? -15.722 -0.312 4.895 1.00 98.06 365 ASP A C 1
ATOM 2953 O O . ASP A 1 365 ? -14.538 -0.182 5.230 1.00 98.06 365 ASP A O 1
ATOM 2957 N N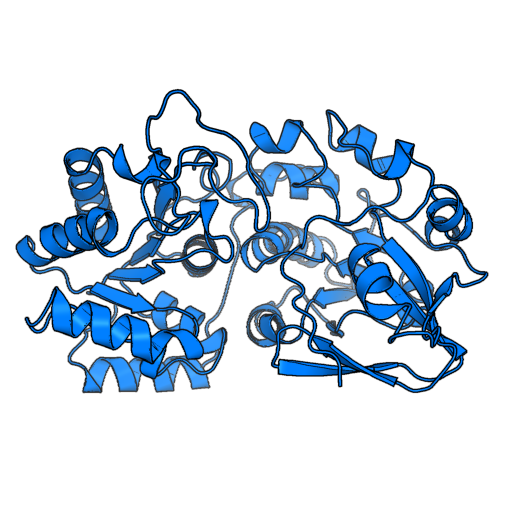 . TRP A 1 366 ? -16.410 0.715 4.414 1.00 98.00 366 TRP A N 1
ATOM 2958 C CA . TRP A 1 366 ? -15.864 2.061 4.334 1.00 98.00 366 TRP A CA 1
ATOM 2959 C C . TRP A 1 366 ? -16.949 3.134 4.324 1.00 98.00 366 TRP A C 1
ATOM 2961 O O . TRP A 1 366 ? -18.154 2.884 4.183 1.00 98.00 366 TRP A O 1
ATOM 2971 N N . VAL A 1 367 ? -16.486 4.372 4.454 1.00 97.75 367 VAL A N 1
ATOM 2972 C CA . VAL A 1 367 ? -17.280 5.576 4.224 1.00 97.75 367 VAL A CA 1
ATOM 2973 C C . VAL A 1 367 ? -16.541 6.514 3.283 1.00 97.75 367 VAL A C 1
ATOM 2975 O O . VAL A 1 367 ? -15.351 6.788 3.446 1.00 97.75 367 VAL A O 1
ATOM 2978 N N . ASP A 1 368 ? -17.274 7.026 2.303 1.00 96.62 368 ASP A N 1
ATOM 2979 C CA . ASP A 1 368 ? -16.818 8.093 1.426 1.00 96.62 368 ASP A CA 1
ATOM 2980 C C . ASP A 1 368 ? -17.328 9.432 1.959 1.00 96.62 368 ASP A C 1
ATOM 2982 O O . ASP A 1 368 ? -18.534 9.629 2.142 1.00 96.62 368 ASP A O 1
ATOM 2986 N N . ALA A 1 369 ? -16.416 10.371 2.196 1.00 93.25 369 ALA A N 1
ATOM 2987 C CA . ALA A 1 369 ? -16.788 11.729 2.545 1.00 93.25 369 ALA A CA 1
ATOM 2988 C C . ALA A 1 369 ? -17.512 12.406 1.374 1.00 93.25 369 ALA A C 1
ATOM 2990 O O . ALA A 1 369 ? -17.056 12.367 0.228 1.00 93.25 369 ALA A O 1
ATOM 2991 N N . LYS A 1 370 ? -18.633 13.072 1.667 1.00 89.12 370 LYS A N 1
ATOM 2992 C CA . LYS A 1 370 ? -19.492 13.682 0.647 1.00 89.12 370 LYS A CA 1
ATOM 2993 C C . LYS A 1 370 ? -19.238 15.182 0.577 1.00 89.12 370 LYS A C 1
ATOM 2995 O O . LYS A 1 370 ? -19.764 15.954 1.372 1.00 89.12 370 LYS A O 1
ATOM 3000 N N . LEU A 1 371 ? -18.445 15.602 -0.405 1.00 89.06 371 LEU A N 1
ATOM 3001 C CA . LEU A 1 371 ? -18.177 17.014 -0.676 1.00 89.06 371 LEU A CA 1
ATOM 3002 C C . LEU A 1 371 ? -18.281 17.299 -2.176 1.00 89.06 371 LEU A C 1
ATOM 3004 O O . LEU A 1 371 ? -17.762 16.540 -2.986 1.00 89.06 371 LEU A O 1
ATOM 3008 N N . HIS A 1 372 ? -18.892 18.428 -2.543 1.00 87.69 372 HIS A N 1
ATOM 3009 C CA . HIS A 1 372 ? -19.170 18.798 -3.940 1.00 87.69 372 HIS A CA 1
ATOM 3010 C C . HIS A 1 372 ? -17.933 18.840 -4.857 1.00 87.69 372 HIS A C 1
ATOM 3012 O O . HIS A 1 372 ? -18.061 18.671 -6.064 1.00 87.69 372 HIS A O 1
ATOM 3018 N N . CYS A 1 373 ? -16.737 19.091 -4.311 1.00 87.94 373 CYS A N 1
ATOM 3019 C CA . CYS A 1 373 ? -15.497 19.152 -5.087 1.00 87.94 373 CYS A CA 1
ATOM 3020 C C . CYS A 1 373 ? -14.773 17.797 -5.218 1.00 87.94 373 CYS A C 1
ATOM 3022 O O . CYS A 1 373 ? -13.701 17.743 -5.822 1.00 87.94 373 CYS A O 1
ATOM 3024 N N . GLY A 1 374 ? -15.291 16.733 -4.594 1.00 85.00 374 GLY A N 1
ATOM 3025 C CA . GLY A 1 374 ? -14.736 15.379 -4.635 1.00 85.00 374 GLY A CA 1
ATOM 3026 C C . GLY A 1 374 ? -15.574 14.424 -5.500 1.00 85.00 374 GLY A C 1
ATOM 3027 O O . GLY A 1 374 ? -16.747 14.702 -5.742 1.00 85.00 374 GLY A O 1
ATOM 3028 N N . PRO A 1 375 ? -15.002 13.292 -5.954 1.00 90.19 375 PRO A N 1
ATOM 3029 C CA . PRO A 1 375 ? -13.596 12.901 -5.818 1.00 90.19 375 PRO A CA 1
ATOM 3030 C C . PRO A 1 375 ? -12.690 13.681 -6.789 1.00 90.19 375 PRO A C 1
ATOM 3032 O O . PRO A 1 375 ? -12.955 13.772 -7.986 1.00 90.19 375 PRO A O 1
ATOM 3035 N N . CYS A 1 376 ? -11.594 14.249 -6.281 1.00 88.56 376 CYS A N 1
ATOM 3036 C CA . CYS A 1 376 ? -10.696 15.102 -7.070 1.00 88.56 376 CYS A CA 1
ATOM 3037 C C . CYS A 1 376 ? -9.480 14.358 -7.642 1.00 88.56 376 CYS A C 1
ATOM 3039 O O . CYS A 1 376 ? -8.818 14.877 -8.543 1.00 88.56 376 CYS A O 1
ATOM 3041 N N . PHE A 1 377 ? -9.175 13.157 -7.131 1.00 86.88 377 PHE A N 1
ATOM 3042 C CA . PHE A 1 377 ? -8.029 12.333 -7.538 1.00 86.88 377 PHE A CA 1
ATOM 3043 C C . PHE A 1 377 ? -6.686 13.083 -7.492 1.00 86.88 377 PHE A C 1
ATOM 3045 O O . PHE A 1 377 ? -5.799 12.877 -8.325 1.00 86.88 377 PHE A O 1
ATOM 3052 N N . LEU A 1 378 ? -6.528 14.000 -6.533 1.00 81.75 378 LEU A N 1
ATOM 3053 C CA . LEU A 1 378 ? -5.267 14.711 -6.343 1.00 81.75 378 LEU A CA 1
ATOM 3054 C C . LEU A 1 378 ? -4.200 13.739 -5.819 1.00 81.75 378 LEU A C 1
ATOM 3056 O O . LEU A 1 378 ? -4.306 13.204 -4.718 1.00 81.75 378 LEU A O 1
ATOM 3060 N N . HIS A 1 379 ? -3.160 13.525 -6.627 1.00 70.00 379 HIS A N 1
ATOM 3061 C CA . HIS A 1 379 ? -2.001 12.692 -6.302 1.00 70.00 379 HIS A CA 1
ATOM 3062 C C . HIS A 1 379 ? -0.794 13.521 -5.833 1.00 70.00 379 HIS A C 1
ATOM 3064 O O . HIS A 1 379 ? -0.669 14.712 -6.135 1.00 70.00 379 HIS A O 1
ATOM 3070 N N . GLY A 1 380 ? 0.144 12.844 -5.164 1.00 68.06 380 GLY A N 1
ATOM 3071 C CA . GLY A 1 380 ? 1.431 13.408 -4.751 1.00 68.06 380 GLY A CA 1
ATOM 3072 C C . GLY A 1 380 ? 1.305 14.411 -3.606 1.00 68.06 380 GLY A C 1
ATOM 3073 O O . GLY A 1 380 ? 0.390 14.325 -2.793 1.00 68.06 380 GLY A O 1
ATOM 3074 N N . HIS A 1 381 ? 2.223 15.371 -3.540 1.00 68.00 381 HIS A N 1
ATOM 3075 C CA . HIS A 1 381 ? 2.272 16.400 -2.491 1.00 68.00 381 HIS A CA 1
ATOM 3076 C C . HIS A 1 381 ? 1.431 17.648 -2.810 1.00 68.00 381 HIS A C 1
ATOM 3078 O O . HIS A 1 381 ? 1.673 18.715 -2.255 1.00 68.00 381 HIS A O 1
ATOM 3084 N N . LYS A 1 382 ? 0.456 17.540 -3.726 1.00 71.25 382 LYS A N 1
ATOM 3085 C CA . LYS A 1 382 ? -0.479 18.636 -4.002 1.00 71.25 382 LYS A CA 1
ATOM 3086 C C . LYS A 1 382 ? -1.341 18.879 -2.773 1.00 71.25 382 LYS A C 1
ATOM 3088 O O . LYS A 1 382 ? -1.987 17.956 -2.283 1.00 71.25 382 LYS A O 1
ATOM 3093 N N . GLU A 1 383 ? -1.371 20.118 -2.313 1.00 80.50 383 GLU A N 1
ATOM 3094 C CA . GLU A 1 383 ? -2.269 20.523 -1.241 1.00 80.50 383 GLU A CA 1
ATOM 3095 C C . GLU A 1 383 ? -3.720 20.549 -1.736 1.00 80.50 383 GLU A C 1
ATOM 3097 O O . GLU A 1 383 ? -4.004 20.748 -2.922 1.00 80.50 383 GLU A O 1
ATOM 3102 N N . CYS A 1 384 ? -4.660 20.329 -0.818 1.00 85.56 384 CYS A N 1
ATOM 3103 C CA . CYS A 1 384 ? -6.072 20.524 -1.114 1.00 85.56 384 CYS A CA 1
ATOM 3104 C C . CYS A 1 384 ? -6.340 22.023 -1.312 1.00 85.56 384 CYS A C 1
ATOM 3106 O O . CYS A 1 384 ? -6.141 22.803 -0.386 1.00 85.56 384 CYS A O 1
ATOM 3108 N N . PHE A 1 385 ? -6.858 22.422 -2.479 1.00 84.06 385 PHE A N 1
ATOM 3109 C CA . PHE A 1 385 ? -7.209 23.825 -2.761 1.00 84.06 385 PHE A CA 1
ATOM 3110 C C . PHE A 1 385 ? -8.205 24.419 -1.761 1.00 84.06 385 PHE A C 1
ATOM 3112 O O . PHE A 1 385 ? -8.216 25.622 -1.534 1.00 84.06 385 PHE A O 1
ATOM 3119 N N . ASN A 1 386 ? -9.030 23.562 -1.163 1.00 85.00 386 ASN A N 1
ATOM 3120 C CA . ASN A 1 386 ? -10.030 23.947 -0.181 1.00 85.00 386 ASN A CA 1
ATOM 3121 C C . ASN A 1 386 ? -9.584 23.644 1.259 1.00 85.00 386 ASN A C 1
ATOM 3123 O O . ASN A 1 386 ? -10.441 23.611 2.136 1.00 85.00 386 ASN A O 1
ATOM 3127 N N . ALA A 1 387 ? -8.300 23.363 1.519 1.00 81.50 387 ALA A N 1
ATOM 3128 C CA . ALA A 1 387 ? -7.817 23.003 2.853 1.00 81.50 387 ALA A CA 1
ATOM 3129 C C . ALA A 1 387 ? -8.237 24.046 3.902 1.00 81.50 387 ALA A C 1
ATOM 3131 O O . ALA A 1 387 ? -7.989 25.239 3.750 1.00 81.50 387 ALA A O 1
ATOM 3132 N N . THR A 1 388 ? -8.863 23.586 4.984 1.00 65.88 388 THR A N 1
ATOM 3133 C CA . THR A 1 388 ? -9.357 24.438 6.079 1.00 65.88 388 THR A CA 1
ATOM 3134 C C . THR A 1 388 ? -8.275 24.714 7.121 1.00 65.88 388 THR A C 1
ATOM 3136 O O . THR A 1 388 ? -8.306 25.738 7.796 1.00 65.88 388 THR A O 1
ATOM 3139 N N . SER A 1 389 ? -7.291 23.820 7.257 1.00 64.06 389 SER A N 1
ATOM 3140 C CA . SER A 1 389 ? -6.157 23.990 8.168 1.00 64.06 389 SER A CA 1
ATOM 3141 C C . SER A 1 389 ? -4.988 23.074 7.806 1.00 64.06 389 SER A C 1
ATOM 3143 O O . SER A 1 389 ? -5.179 21.905 7.466 1.00 64.06 389 SER A O 1
ATOM 3145 N N . LYS A 1 390 ? -3.759 23.605 7.906 1.00 68.75 390 LYS A N 1
ATOM 3146 C CA . LYS A 1 390 ? -2.497 22.846 7.795 1.00 68.75 390 LYS A CA 1
ATOM 3147 C C . LYS A 1 390 ? -2.452 21.899 6.578 1.00 68.75 390 LYS A C 1
ATOM 3149 O O . LYS A 1 390 ? -1.965 20.784 6.712 1.00 68.75 390 LYS A O 1
ATOM 3154 N N . GLY A 1 391 ? -3.009 22.294 5.429 1.00 70.38 391 GLY A N 1
ATOM 3155 C CA . GLY A 1 391 ? -2.979 21.520 4.176 1.00 70.38 391 GLY A CA 1
ATOM 3156 C C . GLY A 1 391 ? -3.781 20.206 4.153 1.00 70.38 391 GLY A C 1
ATOM 3157 O O . GLY A 1 391 ? -3.760 19.516 3.132 1.00 70.38 391 GLY A O 1
ATOM 3158 N N . TYR A 1 392 ? -4.483 19.840 5.236 1.00 83.06 392 TYR A N 1
ATOM 3159 C CA . TYR A 1 392 ? -5.319 18.635 5.275 1.00 83.06 392 TYR A CA 1
ATOM 3160 C C . TYR A 1 392 ? -6.510 18.751 4.324 1.00 83.06 392 TYR A C 1
ATOM 3162 O O . TYR A 1 392 ? -6.996 19.844 4.020 1.00 83.06 392 TYR A O 1
ATOM 3170 N N . SER A 1 393 ? -6.999 17.609 3.844 1.00 86.88 393 SER A N 1
ATOM 3171 C CA . SER A 1 393 ? -8.145 17.604 2.939 1.00 86.88 393 SER A CA 1
ATOM 3172 C C . SER A 1 393 ? -9.437 17.957 3.654 1.00 86.88 393 SER A C 1
ATOM 3174 O O . SER A 1 393 ? -9.852 17.262 4.580 1.00 86.88 393 SER A O 1
ATOM 3176 N N . LYS A 1 394 ? -10.115 18.981 3.126 1.00 88.88 394 LYS A N 1
ATOM 3177 C CA . LYS A 1 394 ? -11.448 19.403 3.565 1.00 88.88 394 LYS A CA 1
ATOM 3178 C C . LYS A 1 394 ? -12.508 18.317 3.382 1.00 88.88 394 LYS A C 1
ATOM 3180 O O . LYS A 1 394 ? -13.541 18.388 4.030 1.00 88.88 394 LYS A O 1
ATOM 3185 N N . CYS A 1 395 ? -12.279 17.311 2.529 1.00 90.75 395 CYS A N 1
ATOM 3186 C CA . CYS A 1 395 ? -13.260 16.242 2.309 1.00 90.75 395 CYS A CA 1
ATOM 3187 C C . CYS A 1 395 ? -13.645 15.586 3.639 1.00 90.75 395 CYS A C 1
ATOM 3189 O O . CYS A 1 395 ? -14.825 15.465 3.936 1.00 90.75 395 CYS A O 1
ATOM 3191 N N . TYR A 1 396 ? -12.653 15.254 4.468 1.00 92.12 396 TYR A N 1
ATOM 3192 C CA . TYR A 1 396 ? -12.877 14.519 5.711 1.00 92.12 396 TYR A CA 1
ATOM 3193 C C . TYR A 1 396 ? -13.654 15.309 6.776 1.00 92.12 396 TYR A C 1
ATOM 3195 O O . TYR A 1 396 ? -14.236 14.694 7.663 1.00 92.12 396 TYR A O 1
ATOM 3203 N N . ASP A 1 397 ? -13.721 16.641 6.670 1.00 89.75 397 ASP A N 1
ATOM 3204 C CA . ASP A 1 397 ? -14.547 17.477 7.555 1.00 89.75 397 ASP A CA 1
ATOM 3205 C C . ASP A 1 397 ? -16.059 17.231 7.333 1.00 89.75 397 ASP A C 1
ATOM 3207 O O . ASP A 1 397 ? -16.868 17.579 8.188 1.00 89.75 397 ASP A O 1
ATOM 3211 N N . TYR A 1 398 ? -16.437 16.614 6.204 1.00 91.31 398 TYR A N 1
ATOM 3212 C CA . TYR A 1 398 ? -17.815 16.267 5.824 1.00 91.31 398 TYR A CA 1
ATOM 3213 C C . TYR A 1 398 ? -18.067 14.751 5.870 1.00 91.31 398 TYR A C 1
ATOM 3215 O O . TYR A 1 398 ? -18.924 14.230 5.150 1.00 91.31 398 TYR A O 1
ATOM 3223 N N . LEU A 1 399 ? -17.293 14.020 6.675 1.00 94.69 399 LEU A N 1
ATOM 3224 C CA . LEU A 1 399 ? -17.616 12.633 6.995 1.00 94.69 399 LEU A CA 1
ATOM 3225 C C . LEU A 1 399 ? -18.892 12.571 7.838 1.00 94.69 399 LEU A C 1
ATOM 3227 O O . LEU A 1 399 ? -19.078 13.344 8.776 1.00 94.69 399 LEU A O 1
ATOM 3231 N N . ASP A 1 400 ? -19.750 11.608 7.521 1.00 96.69 400 ASP A N 1
ATOM 3232 C CA . ASP A 1 400 ? -20.888 11.252 8.360 1.00 96.69 400 ASP A CA 1
ATOM 3233 C C . ASP A 1 400 ? -20.376 10.464 9.574 1.00 96.69 400 ASP A C 1
ATOM 3235 O O . ASP A 1 400 ? -20.154 9.255 9.493 1.00 96.69 400 ASP A O 1
ATOM 3239 N N . PHE A 1 401 ? -20.092 11.159 10.677 1.00 97.12 401 PHE A N 1
ATOM 3240 C CA . PHE A 1 401 ? -19.477 10.553 11.862 1.00 97.12 401 PHE A CA 1
ATOM 3241 C C . PHE A 1 401 ? -20.368 9.512 12.545 1.00 97.12 401 PHE A C 1
ATOM 3243 O O . PHE A 1 401 ? -19.833 8.557 13.103 1.00 97.12 401 PHE A O 1
ATOM 3250 N N . GLU A 1 402 ? -21.692 9.674 12.498 1.00 97.50 402 GLU A N 1
ATOM 3251 C CA . GLU A 1 402 ? -22.631 8.722 13.101 1.00 97.50 402 GLU A CA 1
ATOM 3252 C C . GLU A 1 402 ? -22.619 7.409 12.321 1.00 97.50 402 GLU A C 1
ATOM 3254 O O . GLU A 1 402 ? -22.330 6.359 12.897 1.00 97.50 402 GLU A O 1
ATOM 3259 N N . LEU A 1 403 ? -22.788 7.483 10.995 1.00 97.94 403 LEU A N 1
ATOM 3260 C CA . LEU A 1 403 ? -22.682 6.317 10.118 1.00 97.94 403 LEU A CA 1
ATOM 3261 C C . LEU A 1 403 ? -21.291 5.673 10.193 1.00 97.94 403 LEU A C 1
ATOM 3263 O O . LEU A 1 403 ? -21.163 4.450 10.199 1.00 97.94 403 LEU A O 1
ATOM 3267 N N . THR A 1 404 ? -20.237 6.494 10.245 1.00 98.31 404 THR A N 1
ATOM 3268 C CA . THR A 1 404 ? -18.852 6.017 10.374 1.00 98.31 404 THR A CA 1
ATOM 3269 C C . THR A 1 404 ? -18.692 5.186 11.641 1.00 98.31 404 THR A C 1
ATOM 3271 O O . THR A 1 404 ? -18.188 4.068 11.580 1.00 98.31 404 THR A O 1
ATOM 3274 N N . HIS A 1 405 ? -19.139 5.711 12.782 1.00 98.50 405 HIS A N 1
ATOM 3275 C CA . HIS A 1 405 ? -19.047 5.026 14.063 1.00 98.50 405 HIS A CA 1
ATOM 3276 C C . HIS A 1 405 ? -19.855 3.720 14.077 1.00 98.50 405 HIS A C 1
ATOM 3278 O O . HIS A 1 405 ? -19.314 2.676 14.444 1.00 98.50 405 HIS A O 1
ATOM 3284 N N . GLU A 1 406 ? -21.107 3.759 13.608 1.00 98.25 406 GLU A N 1
ATOM 3285 C CA . GLU A 1 406 ? -21.982 2.584 13.524 1.00 98.25 406 GLU A CA 1
ATOM 3286 C C . GLU A 1 406 ? -21.336 1.459 12.707 1.00 98.25 406 GLU A C 1
ATOM 3288 O O . GLU A 1 406 ? -21.252 0.316 13.165 1.00 98.25 406 GLU A O 1
ATOM 3293 N N . LYS A 1 407 ? -20.832 1.779 11.509 1.00 98.56 407 LYS A N 1
ATOM 3294 C CA . LYS A 1 407 ? -20.214 0.780 10.637 1.00 98.56 407 LYS A CA 1
ATOM 3295 C C . LYS A 1 407 ? -18.915 0.217 11.213 1.00 98.56 407 LYS A C 1
ATOM 3297 O O . LYS A 1 407 ? -18.702 -0.991 11.123 1.00 98.56 407 LYS A O 1
ATOM 3302 N N . ILE A 1 408 ? -18.065 1.057 11.819 1.00 98.56 408 ILE A N 1
ATOM 3303 C CA . ILE A 1 408 ? -16.830 0.598 12.478 1.00 98.56 408 ILE A CA 1
ATOM 3304 C C . ILE A 1 408 ? -17.178 -0.413 13.569 1.00 98.56 408 ILE A C 1
ATOM 3306 O O . ILE A 1 408 ? -16.609 -1.503 13.591 1.00 98.56 408 ILE A O 1
ATOM 3310 N N . LYS A 1 409 ? -18.134 -0.079 14.441 1.00 97.69 409 LYS A N 1
ATOM 3311 C CA . LYS A 1 409 ? -18.565 -0.950 15.536 1.00 97.69 409 LYS A CA 1
ATOM 3312 C C . LYS A 1 409 ? -19.120 -2.274 15.020 1.00 97.69 409 LYS A C 1
ATOM 3314 O O . LYS A 1 409 ? -18.628 -3.335 15.394 1.00 97.69 409 LYS A O 1
ATOM 3319 N N . LYS A 1 410 ? -20.075 -2.208 14.090 1.00 97.62 410 LYS A N 1
ATOM 3320 C CA . LYS A 1 410 ? -20.697 -3.387 13.479 1.00 97.62 410 LYS A CA 1
ATOM 3321 C C . LYS A 1 410 ? -19.666 -4.321 12.844 1.00 97.62 410 LYS A C 1
ATOM 3323 O O . LYS A 1 410 ? -19.782 -5.538 12.969 1.00 97.62 410 LYS A O 1
ATOM 3328 N N . LEU A 1 411 ? -18.671 -3.770 12.147 1.00 97.81 411 LEU A N 1
ATOM 3329 C CA . LEU A 1 411 ? -17.610 -4.569 11.540 1.00 97.81 411 LEU A CA 1
ATOM 3330 C C . LEU A 1 411 ? -16.669 -5.161 12.597 1.00 97.81 411 LEU A C 1
ATOM 3332 O O . LEU A 1 411 ? -16.260 -6.313 12.460 1.00 97.81 411 LEU A O 1
ATOM 3336 N N . PHE A 1 412 ? -16.331 -4.398 13.639 1.00 97.38 412 PHE A N 1
ATOM 3337 C CA . PHE A 1 412 ? -15.439 -4.840 14.710 1.00 97.38 412 PHE A CA 1
ATOM 3338 C C . PHE A 1 412 ? -16.031 -5.995 15.527 1.00 97.38 412 PHE A C 1
ATOM 3340 O O . PHE A 1 412 ? -15.308 -6.942 15.829 1.00 97.38 412 PHE A O 1
ATOM 3347 N N . GLU A 1 413 ? -17.332 -5.953 15.813 1.00 93.06 413 GLU A N 1
ATOM 3348 C CA . GLU A 1 413 ? -18.047 -6.943 16.634 1.00 93.06 413 GLU A CA 1
ATOM 3349 C C . GLU A 1 413 ? -18.390 -8.254 15.900 1.00 93.06 413 GLU A C 1
ATOM 3351 O O . GLU A 1 413 ? -18.630 -9.264 16.558 1.00 93.06 413 GLU A O 1
ATOM 3356 N N . LYS A 1 414 ? -18.416 -8.253 14.559 1.00 87.44 414 LYS A N 1
ATOM 3357 C CA . LYS A 1 414 ? -18.724 -9.432 13.720 1.00 87.44 414 LYS A CA 1
ATOM 3358 C C . LYS A 1 414 ? -17.696 -10.549 13.868 1.00 87.44 414 LYS A C 1
ATOM 3360 O O . LYS A 1 414 ? -18.077 -11.734 13.867 1.00 87.44 414 LYS A O 1
#

Foldseek 3Di:
DDADELQDDPDPDPPQVQCVLLVAGPVLPAFDAAVVVNVVHDQQKGKKFFQAWDWYDYNNPDIDIDHHRFIWIDHNRVCVVPQDDPPDGTIDGDPDHPVVLAAAQQPDDQALFEEEEEESDALLLVQLQQLVLVVNCVVHVNYAYEYEDAPLCVLWVVQRPSHDHYDYPRDTPVVSNPGDHYHYCRCQQPRHSCLQPAASSQSSCVSNNNRDDLVSRFAATDQDPVLLVLLVVVCVVLVHAFLQAEEEEQDAPEQQQGADLVQQVLLLVVLCVVVVHAYEYADALVCQVVVVVSCVVRPVDSRYHYQSPVDDGVSNLLSVLLRYNEYEYEPHNSQSSNRNSLHQYEYEYELGDCCSHPVSGPRYDYWYQDDPCPVNVDGGHDFAPPDPDDSHHPSSVRTPSVVSNVVVVVSSVD

Nearest PDB structures (foldseek):
  3tov-assembly1_A  TM=7.533E-01  e=1.588E-13  Veillonella parvula DSM 2008
  1psw-assembly1_A  TM=7.208E-01  e=1.271E-12  Escherichia coli
  3tov-assembly2_B  TM=7.632E-01  e=1.784E-11  Veillonella parvula DSM 2008
  4neq-assembly1_A-2  TM=4.294E-01  e=1.618E-04  Methanocaldococcus jannaschii DSM 2661
  4nes-assembly1_A-2  TM=4.090E-01  e=3.976E-04  Methanocaldococcus jannaschii DSM 2661

Solvent-accessible surface area (backbone atoms only — not comparable to full-atom values): 22449 Å² total; per-residue (Å²): 134,62,83,39,72,75,67,56,64,83,66,78,70,69,54,78,67,61,38,44,62,54,75,45,54,75,79,45,71,53,71,36,64,39,65,73,64,44,72,81,34,68,58,55,56,37,33,35,24,24,71,40,71,50,67,41,31,47,72,85,73,43,80,48,76,46,50,50,74,38,45,29,39,39,48,50,62,59,48,68,68,56,25,47,61,85,92,43,73,35,46,42,67,30,92,66,45,41,82,82,62,63,40,75,45,59,61,72,89,40,74,77,33,34,36,39,35,37,49,97,67,57,66,44,58,55,46,42,49,43,21,55,38,46,50,47,33,72,76,23,74,60,36,45,29,34,40,38,39,57,70,82,49,43,70,61,55,75,51,32,92,52,51,77,44,78,41,56,65,70,35,56,46,64,66,56,67,77,38,67,27,32,45,68,55,43,49,58,61,90,27,16,59,44,45,80,74,39,33,52,42,59,52,46,27,45,62,41,54,64,65,69,57,54,93,56,51,50,36,75,54,64,58,52,66,70,42,32,54,54,42,53,52,51,31,58,76,70,72,48,57,74,48,64,27,36,33,33,29,68,63,30,100,26,50,32,48,15,54,44,61,86,63,45,51,43,50,54,54,55,54,41,46,76,72,71,43,34,38,33,37,43,62,58,50,89,44,22,71,60,52,46,56,48,37,63,71,77,43,81,54,101,46,63,43,67,49,10,71,74,36,86,53,60,45,33,56,45,16,48,48,65,40,27,41,25,24,37,22,34,75,37,49,58,40,49,53,15,46,16,56,73,29,34,23,40,40,45,23,28,42,47,64,50,59,40,74,44,73,53,50,90,51,56,54,71,45,64,22,67,41,95,80,49,67,58,66,76,64,48,79,52,63,34,95,69,36,81,55,94,45,18,24,46,35,45,79,43,46,60,60,67,62,48,51,52,51,51,49,57,60,68,76,106

pLDDT: mean 89.95, std 12.6, range [32.88, 98.88]

Radius of gyration: 21.73 Å; Cα contacts (8 Å, |Δi|>4): 823; chains: 1; bounding box: 54×48×57 Å